Protein AF-A0A936AUR0-F1 (afdb_monomer)

Radius of gyration: 23.41 Å; Cα contacts (8 Å, |Δi|>4): 511; chains: 1; bounding box: 48×51×72 Å

Structure (mmCIF, N/CA/C/O backbone):
data_AF-A0A936AUR0-F1
#
_entry.id   AF-A0A936AUR0-F1
#
loop_
_atom_site.group_PDB
_atom_site.id
_atom_site.type_symbol
_atom_site.label_atom_id
_atom_site.label_alt_id
_atom_site.label_comp_id
_atom_site.label_asym_id
_atom_site.label_entity_id
_atom_site.label_seq_id
_atom_site.pdbx_PDB_ins_code
_atom_site.Cartn_x
_atom_site.Cartn_y
_atom_site.Cartn_z
_atom_site.occupancy
_atom_site.B_iso_or_equiv
_atom_site.auth_seq_id
_atom_site.auth_comp_id
_atom_site.auth_asym_id
_atom_site.auth_atom_id
_atom_site.pdbx_PDB_model_num
ATOM 1 N N . MET A 1 1 ? 9.663 11.217 11.216 1.00 26.91 1 MET A N 1
ATOM 2 C CA . MET A 1 1 ? 9.302 12.643 11.341 1.00 26.91 1 MET A CA 1
ATOM 3 C C . MET A 1 1 ? 7.825 12.687 11.003 1.00 26.91 1 MET A C 1
ATOM 5 O O . MET A 1 1 ? 7.494 12.305 9.893 1.00 26.91 1 MET A O 1
ATOM 9 N N . LEU A 1 2 ? 6.945 12.938 11.976 1.00 26.73 2 LEU A N 1
ATOM 10 C CA . LEU A 1 2 ? 5.501 12.964 11.718 1.00 26.73 2 LEU A CA 1
ATOM 11 C C . LEU A 1 2 ? 5.205 14.255 10.956 1.00 26.73 2 LEU A C 1
ATOM 13 O O . LEU A 1 2 ? 5.477 15.340 11.466 1.00 26.73 2 LEU A O 1
ATOM 17 N N . HIS A 1 3 ? 4.765 14.124 9.711 1.00 29.62 3 HIS A N 1
ATOM 18 C CA . HIS A 1 3 ? 4.305 15.256 8.923 1.00 29.62 3 HIS A CA 1
ATOM 19 C C . HIS A 1 3 ? 2.837 15.478 9.277 1.00 29.62 3 HIS A C 1
ATOM 21 O O . HIS A 1 3 ? 2.043 14.542 9.255 1.00 29.62 3 HIS A O 1
ATOM 27 N N . PHE A 1 4 ? 2.503 16.702 9.673 1.00 34.88 4 PHE A N 1
ATOM 28 C CA . PHE A 1 4 ? 1.141 17.091 10.015 1.00 34.88 4 PHE A CA 1
ATOM 29 C C . PHE A 1 4 ? 0.644 18.039 8.931 1.00 34.88 4 PHE A C 1
ATOM 31 O O . PHE A 1 4 ? 1.303 19.042 8.651 1.00 34.88 4 PHE A O 1
ATOM 38 N N . GLU A 1 5 ? -0.497 17.714 8.332 1.00 36.00 5 GLU A N 1
ATOM 39 C CA . GLU A 1 5 ? -1.209 18.592 7.407 1.00 36.00 5 GLU A CA 1
ATOM 40 C C . GLU A 1 5 ? -2.401 19.206 8.148 1.00 36.00 5 GLU A C 1
ATOM 42 O O . GLU A 1 5 ? -3.156 18.506 8.827 1.00 36.00 5 GLU A O 1
ATOM 47 N N . ILE A 1 6 ? -2.535 20.530 8.071 1.00 35.12 6 ILE A N 1
ATOM 48 C CA . ILE A 1 6 ? -3.663 21.268 8.643 1.00 35.12 6 ILE A CA 1
ATOM 49 C C . ILE A 1 6 ? -4.765 21.296 7.584 1.00 35.12 6 ILE A C 1
ATOM 51 O O . ILE A 1 6 ? -4.530 21.766 6.474 1.00 35.12 6 ILE A O 1
ATOM 55 N N . TYR A 1 7 ? -5.967 20.831 7.926 1.00 35.50 7 TYR A N 1
ATOM 56 C CA . TYR A 1 7 ? -7.151 21.083 7.107 1.00 35.50 7 TYR A CA 1
ATOM 57 C C . TYR A 1 7 ? -7.713 22.467 7.451 1.00 35.50 7 TYR A C 1
ATOM 59 O O . TYR A 1 7 ? -8.060 22.732 8.602 1.00 35.50 7 TYR A O 1
ATOM 67 N N . ARG A 1 8 ? -7.816 23.338 6.446 1.00 34.91 8 ARG A N 1
ATOM 68 C CA . ARG A 1 8 ? -8.694 24.513 6.456 1.00 34.91 8 ARG A CA 1
ATOM 69 C C . ARG A 1 8 ? -9.657 24.378 5.283 1.00 34.91 8 ARG A C 1
ATOM 71 O O . ARG A 1 8 ? -9.252 23.986 4.190 1.00 34.91 8 ARG A O 1
ATOM 78 N N . GLU A 1 9 ? -10.924 24.676 5.526 1.00 33.81 9 GLU A N 1
ATOM 79 C CA . GLU A 1 9 ? -11.947 24.725 4.486 1.00 33.81 9 GLU A CA 1
ATOM 80 C C . GLU A 1 9 ? -11.547 25.749 3.405 1.00 33.81 9 GLU A C 1
ATOM 82 O O . GLU A 1 9 ? -11.087 26.844 3.725 1.00 33.81 9 GLU A O 1
ATOM 87 N N . GLY A 1 10 ? -11.649 25.378 2.124 1.00 33.97 10 GLY A N 1
ATOM 88 C CA . GLY A 1 10 ? -11.425 26.292 0.996 1.00 33.97 10 GLY A CA 1
ATOM 89 C C . GLY A 1 10 ? -9.975 26.552 0.555 1.00 33.97 10 GLY A C 1
ATOM 90 O O . GLY A 1 10 ? -9.774 27.383 -0.328 1.00 33.97 10 GLY A O 1
ATOM 91 N N . VAL A 1 11 ? -8.957 25.868 1.097 1.00 32.44 11 VAL A N 1
ATOM 92 C CA . VAL A 1 11 ? -7.547 26.115 0.712 1.00 32.44 11 VAL A CA 1
ATOM 93 C C . VAL A 1 11 ? -6.996 25.014 -0.202 1.00 32.44 11 VAL A C 1
ATOM 95 O O . VAL A 1 11 ? -7.024 23.836 0.136 1.00 32.44 11 VAL A O 1
ATOM 98 N N . THR A 1 12 ? -6.444 25.398 -1.357 1.00 31.97 12 THR A N 1
ATOM 99 C CA . THR A 1 12 ? -5.879 24.499 -2.389 1.00 31.97 12 THR A CA 1
ATOM 100 C C . THR A 1 12 ? -4.405 24.122 -2.165 1.00 31.97 12 THR A C 1
ATOM 102 O O . THR A 1 12 ? -3.808 23.441 -3.002 1.00 31.97 12 THR A O 1
ATOM 105 N N . LYS A 1 13 ? -3.784 24.554 -1.055 1.00 31.25 13 LYS A N 1
ATOM 106 C CA . LYS A 1 13 ? -2.379 24.256 -0.719 1.00 31.25 13 LYS A CA 1
ATOM 107 C C . LYS A 1 13 ? -2.191 23.894 0.756 1.00 31.25 13 LYS A C 1
ATOM 109 O O . LYS A 1 13 ? -2.645 24.611 1.640 1.00 31.25 13 LYS A O 1
ATOM 114 N N . ASN A 1 14 ? -1.433 22.819 0.984 1.00 39.28 14 ASN A N 1
ATOM 115 C CA . ASN A 1 14 ? -1.057 22.309 2.305 1.00 39.28 14 ASN A CA 1
ATOM 116 C C . ASN A 1 14 ? 0.084 23.146 2.911 1.00 39.28 14 ASN A C 1
ATOM 118 O O . ASN A 1 14 ? 1.141 23.297 2.290 1.00 39.28 14 ASN A O 1
ATOM 122 N N . GLU A 1 15 ? -0.076 23.623 4.147 1.00 36.38 15 GLU A N 1
ATOM 123 C CA . GLU A 1 15 ? 1.019 24.218 4.924 1.00 36.38 15 GLU A CA 1
ATOM 124 C C . GLU A 1 15 ? 1.785 23.136 5.704 1.00 36.38 15 GLU A C 1
ATOM 126 O O . GLU A 1 15 ? 1.194 22.294 6.382 1.00 36.38 15 GLU A O 1
ATOM 131 N N . LYS A 1 16 ? 3.123 23.153 5.618 1.00 37.47 16 LYS A N 1
ATOM 132 C CA . LYS A 1 16 ? 4.004 22.249 6.375 1.00 37.47 16 LYS A CA 1
ATOM 133 C C . LYS A 1 16 ? 4.302 22.845 7.748 1.00 37.47 16 LYS A C 1
ATOM 135 O O . LYS A 1 16 ? 4.899 23.917 7.826 1.00 37.47 16 LYS A O 1
ATOM 140 N N . TYR A 1 17 ? 3.982 22.133 8.827 1.00 36.00 17 TYR A N 1
ATOM 141 C CA . TYR A 1 17 ? 4.388 22.553 10.170 1.00 36.00 17 TYR A CA 1
ATOM 142 C C . TYR A 1 17 ? 5.796 22.051 10.527 1.00 36.00 17 TYR A C 1
ATOM 144 O O . TYR A 1 17 ? 6.068 20.849 10.499 1.00 36.00 17 TYR A O 1
ATOM 152 N N . PHE A 1 18 ? 6.675 22.976 10.922 1.00 37.28 18 PHE A N 1
ATOM 153 C CA . PHE A 1 18 ? 7.991 22.694 11.499 1.00 37.28 18 PHE A CA 1
ATOM 154 C C . PHE A 1 18 ? 8.010 23.136 12.968 1.00 37.28 18 PHE A C 1
ATOM 156 O O . PHE A 1 18 ? 7.437 24.164 13.318 1.00 37.28 18 PHE A O 1
ATOM 163 N N . SER A 1 19 ? 8.706 22.386 13.829 1.00 36.72 19 SER A N 1
ATOM 164 C CA . SER A 1 19 ? 8.713 22.538 15.298 1.00 36.72 19 SER A CA 1
ATOM 165 C C . SER A 1 19 ? 9.170 23.900 15.842 1.00 36.72 19 SER A C 1
ATOM 167 O O . SER A 1 19 ? 9.143 24.095 17.051 1.00 36.72 19 SER A O 1
ATOM 169 N N . LYS A 1 20 ? 9.630 24.810 14.978 1.00 35.38 20 LYS A N 1
ATOM 170 C CA . LYS A 1 20 ? 10.179 26.123 15.337 1.00 35.38 20 LYS A CA 1
ATOM 171 C C . LYS A 1 20 ? 9.143 27.260 15.298 1.00 35.38 20 LYS A C 1
ATOM 173 O O . LYS A 1 20 ? 9.465 28.359 15.726 1.00 35.38 20 LYS A O 1
ATOM 178 N N . ASN A 1 21 ? 7.921 27.011 14.816 1.00 37.31 21 ASN A N 1
ATOM 179 C CA . ASN A 1 21 ? 6.877 28.036 14.689 1.00 37.31 21 ASN A CA 1
ATOM 180 C C . ASN A 1 21 ? 5.859 27.970 15.839 1.00 37.31 21 ASN A C 1
ATOM 182 O O . ASN A 1 21 ? 5.614 26.900 16.397 1.00 37.31 21 ASN A O 1
ATOM 186 N N . LYS A 1 22 ? 5.226 29.109 16.169 1.00 35.12 22 LYS A N 1
ATOM 187 C CA . LYS A 1 22 ? 4.120 29.169 17.140 1.00 35.12 22 LYS A CA 1
ATOM 188 C C . LYS A 1 22 ? 2.989 28.249 16.663 1.00 35.12 22 LYS A C 1
ATOM 190 O O . LYS A 1 22 ? 2.518 28.368 15.534 1.00 35.12 22 LYS A O 1
ATOM 195 N N . ARG A 1 23 ? 2.605 27.297 17.517 1.00 36.91 23 ARG A N 1
ATOM 196 C CA . ARG A 1 23 ? 1.641 26.229 17.225 1.00 36.91 23 ARG A CA 1
ATOM 197 C C . ARG A 1 23 ? 0.265 26.824 16.870 1.00 36.91 23 ARG A C 1
ATOM 199 O O . ARG A 1 23 ? -0.310 27.489 17.727 1.00 36.91 23 ARG A O 1
ATOM 206 N N . PRO A 1 24 ? -0.287 26.566 15.671 1.00 37.72 24 PRO A N 1
ATOM 207 C CA . PRO A 1 24 ? -1.677 26.883 15.359 1.00 37.72 24 PRO A CA 1
ATOM 208 C C . PRO A 1 24 ? -2.616 26.156 16.326 1.00 37.72 24 PRO A C 1
ATOM 210 O O . PRO A 1 24 ? -2.402 24.977 16.621 1.00 37.72 24 PRO A O 1
ATOM 213 N N . GLU A 1 25 ? -3.675 26.827 16.775 1.00 35.00 25 GLU A N 1
ATOM 214 C CA . GLU A 1 25 ? -4.670 26.273 17.712 1.00 35.00 25 GLU A CA 1
ATOM 215 C C . GLU A 1 25 ? -5.349 24.995 17.179 1.00 35.00 25 GLU A C 1
ATOM 217 O O . GLU A 1 25 ? -5.796 24.151 17.952 1.00 35.00 25 GLU A O 1
ATOM 222 N N . ASN A 1 26 ? -5.289 24.773 15.861 1.00 38.50 26 ASN A N 1
ATOM 223 C CA . ASN A 1 26 ? -5.995 23.708 15.146 1.00 38.50 26 ASN A CA 1
ATOM 224 C C . ASN A 1 26 ? -5.081 22.541 14.707 1.00 38.50 26 ASN A C 1
ATOM 226 O O . ASN A 1 26 ? -5.378 21.846 13.737 1.00 38.50 26 ASN A O 1
ATOM 230 N N . LEU A 1 27 ? -3.933 22.332 15.369 1.00 36.66 27 LEU A N 1
ATOM 231 C CA . LEU A 1 27 ? -2.964 21.295 14.983 1.00 36.66 27 LEU A CA 1
ATOM 232 C C . LEU A 1 27 ? -3.261 19.945 15.662 1.00 36.66 27 LEU A C 1
ATOM 234 O O . LEU A 1 27 ? -3.061 19.777 16.871 1.00 36.66 27 LEU A O 1
ATOM 238 N N . LEU A 1 28 ? -3.713 18.970 14.869 1.00 42.16 28 LEU A N 1
ATOM 239 C CA . LEU A 1 28 ? -4.212 17.679 15.343 1.00 42.16 28 LEU A CA 1
ATOM 240 C C . LEU A 1 28 ? -3.124 16.602 15.245 1.00 42.16 28 LEU A C 1
ATOM 242 O O . LEU A 1 28 ? -2.932 15.959 14.219 1.00 42.16 28 LEU A O 1
ATOM 246 N N . ASN A 1 29 ? -2.399 16.388 16.345 1.00 46.53 29 ASN A N 1
ATOM 247 C CA . ASN A 1 29 ? -1.708 15.117 16.563 1.00 46.53 29 ASN A CA 1
ATOM 248 C C . ASN A 1 29 ? -2.780 14.077 16.948 1.00 46.53 29 ASN A C 1
ATOM 250 O O . ASN A 1 29 ? -3.539 14.354 17.872 1.00 46.53 29 ASN A O 1
ATOM 254 N N . PRO A 1 30 ? -2.854 12.895 16.308 1.00 44.44 30 PRO A N 1
ATOM 255 C CA . PRO A 1 30 ? -3.908 11.918 16.579 1.00 44.44 30 PRO A CA 1
ATOM 256 C C . PRO A 1 30 ? -4.053 11.492 18.041 1.00 44.44 30 PRO A C 1
ATOM 258 O O . PRO A 1 30 ? -5.163 11.396 18.554 1.00 44.44 30 PRO A O 1
ATOM 261 N N . SER A 1 31 ? -2.941 11.309 18.749 1.00 37.75 31 SER A N 1
ATOM 262 C CA . SER A 1 31 ? -2.962 11.015 20.184 1.00 37.75 31 SER A CA 1
ATOM 263 C C . SER A 1 31 ? -3.295 12.256 21.016 1.00 37.75 31 SER A C 1
ATOM 265 O O . SER A 1 31 ? -3.969 12.153 22.030 1.00 37.75 31 SER A O 1
ATOM 267 N N . VAL A 1 32 ? -2.870 13.445 20.581 1.00 41.00 32 VAL A N 1
ATOM 268 C CA . VAL A 1 32 ? -3.118 14.706 21.303 1.00 41.00 32 VAL A CA 1
ATOM 269 C C . VAL A 1 32 ? -4.532 15.239 21.083 1.00 41.00 32 VAL A C 1
ATOM 271 O O . VAL A 1 32 ? -5.044 15.902 21.969 1.00 41.00 32 VAL A O 1
ATOM 274 N N . TYR A 1 33 ? -5.185 14.957 19.955 1.00 45.16 33 TYR A N 1
ATOM 275 C CA . TYR A 1 33 ? -6.583 15.323 19.729 1.00 45.16 33 TYR A CA 1
ATOM 276 C C . TYR A 1 33 ? -7.534 14.407 20.479 1.00 45.16 33 TYR A C 1
ATOM 278 O O . TYR A 1 33 ? -8.497 14.893 21.052 1.00 45.16 33 TYR A O 1
ATOM 286 N N . LEU A 1 34 ? -7.239 13.108 20.555 1.00 46.00 34 LEU A N 1
ATOM 287 C CA . LEU A 1 34 ? -7.968 12.231 21.467 1.00 46.00 34 LEU A CA 1
ATOM 288 C C . LEU A 1 34 ? -7.811 12.729 22.921 1.00 46.00 34 LEU A C 1
ATOM 290 O O . LEU A 1 34 ? -8.813 12.895 23.607 1.00 46.00 34 LEU A O 1
ATOM 294 N N . LEU A 1 35 ? -6.600 13.117 23.348 1.00 43.25 35 LEU A N 1
ATOM 295 C CA . LEU A 1 35 ? -6.372 13.800 24.638 1.00 43.25 35 LEU A CA 1
ATOM 296 C C . LEU A 1 35 ? -7.010 15.207 24.732 1.00 43.25 35 LEU A C 1
ATOM 298 O O . LEU A 1 35 ? -7.255 15.711 25.822 1.00 43.25 35 LEU A O 1
ATOM 302 N N . ASN A 1 36 ? -7.281 15.882 23.614 1.00 44.09 36 ASN A N 1
ATOM 303 C CA . ASN A 1 36 ? -7.962 17.179 23.591 1.00 44.09 36 ASN A CA 1
ATOM 304 C C . ASN A 1 36 ? -9.477 16.992 23.770 1.00 44.09 36 ASN A C 1
ATOM 306 O O . ASN A 1 36 ? -10.066 17.645 24.626 1.00 44.09 36 ASN A O 1
ATOM 310 N N . LEU A 1 37 ? -10.079 16.022 23.072 1.00 44.81 37 LEU A N 1
ATOM 311 C CA . LEU A 1 37 ? -11.459 15.577 23.297 1.00 44.81 37 LEU A CA 1
ATOM 312 C C . LEU A 1 37 ? -11.679 15.156 24.755 1.00 44.81 37 LEU A C 1
ATOM 314 O O . LEU A 1 37 ? -12.722 15.451 25.331 1.00 44.81 37 LEU A O 1
ATOM 318 N N . SER A 1 38 ? -10.669 14.528 25.363 1.00 42.78 38 SER A N 1
ATOM 319 C CA . SER A 1 38 ? -10.670 14.129 26.772 1.00 42.78 38 SER A CA 1
ATOM 320 C C . SER A 1 38 ? -10.616 15.310 27.746 1.00 42.78 38 SER A C 1
ATOM 322 O O . SER A 1 38 ? -11.096 15.191 28.867 1.00 42.78 38 SER A O 1
ATOM 324 N N . LYS A 1 39 ? -10.016 16.432 27.336 1.00 38.84 39 LYS A N 1
ATOM 325 C CA . LYS A 1 39 ? -9.820 17.622 28.170 1.00 38.84 39 LYS A CA 1
ATOM 326 C C . LYS A 1 39 ? -10.917 18.676 27.989 1.00 38.84 39 LYS A C 1
ATOM 328 O O . LYS A 1 39 ? -11.153 19.444 28.914 1.00 38.84 39 LYS A O 1
ATOM 333 N N . TYR A 1 40 ? -11.565 18.733 26.823 1.00 44.69 40 TYR A N 1
ATOM 334 C CA . TYR A 1 40 ? -12.450 19.848 26.467 1.00 44.69 40 TYR A CA 1
ATOM 335 C C . TYR A 1 40 ? -13.874 19.465 26.061 1.00 44.69 40 TYR A C 1
ATOM 337 O O . TYR A 1 40 ? -14.684 20.373 25.916 1.00 44.69 40 TYR A O 1
ATOM 345 N N . GLY A 1 41 ? -14.211 18.178 25.890 1.00 38.47 41 GLY A N 1
ATOM 346 C CA . GLY A 1 41 ? -15.594 17.664 25.848 1.00 38.47 41 GLY A CA 1
ATOM 347 C C . GLY A 1 41 ? -16.582 18.259 24.826 1.00 38.47 41 GLY A C 1
ATOM 348 O O . GLY A 1 41 ? -17.721 17.804 24.769 1.00 38.47 41 GLY A O 1
ATOM 349 N N . LYS A 1 42 ? -16.196 19.247 24.013 1.00 40.56 42 LYS A N 1
ATOM 350 C CA . LYS A 1 42 ? -17.077 19.967 23.089 1.00 40.56 42 LYS A CA 1
ATOM 351 C C . LYS A 1 42 ? -16.740 19.588 21.653 1.00 40.56 42 LYS A C 1
ATOM 353 O O . LYS A 1 42 ? -15.698 19.960 21.118 1.00 40.56 42 LYS A O 1
ATOM 358 N N . ILE A 1 43 ? -17.647 18.832 21.041 1.00 39.22 43 ILE A N 1
ATOM 359 C CA . ILE A 1 43 ? -17.658 18.549 19.606 1.00 39.22 43 ILE A CA 1
ATOM 360 C C . ILE A 1 43 ? -18.242 19.795 18.930 1.00 39.22 43 ILE A C 1
ATOM 362 O O . ILE A 1 43 ? -19.420 20.098 19.098 1.00 39.22 43 ILE A O 1
ATOM 366 N N . GLY A 1 44 ? -17.409 20.562 18.229 1.00 32.00 44 GLY A N 1
ATOM 367 C CA . GLY A 1 44 ? -17.880 21.675 17.408 1.00 32.00 44 GLY A CA 1
ATOM 368 C C . GLY A 1 44 ? -18.581 21.146 16.158 1.00 32.00 44 GLY A C 1
ATOM 369 O O . GLY A 1 44 ? -17.975 20.406 15.386 1.00 32.00 44 GLY A O 1
ATOM 370 N N . ASN A 1 45 ? -19.847 21.522 15.966 1.00 28.42 45 ASN A N 1
ATOM 371 C CA . ASN A 1 45 ? -20.605 21.264 14.741 1.00 28.42 45 ASN A CA 1
ATOM 372 C C . ASN A 1 45 ? -19.899 21.906 13.535 1.00 28.42 45 ASN A C 1
ATOM 374 O O . ASN A 1 45 ? -19.746 23.125 13.492 1.00 28.42 45 ASN A O 1
ATOM 378 N N . LEU A 1 46 ? -19.518 21.102 12.541 1.00 30.45 46 LEU A N 1
ATOM 379 C CA . LEU A 1 46 ? -19.119 21.577 11.213 1.00 30.45 46 LEU A CA 1
ATOM 380 C C . LEU A 1 46 ? -20.170 21.114 10.199 1.00 30.45 46 LEU A C 1
ATOM 382 O O . LEU A 1 46 ? -20.335 19.918 9.960 1.00 30.45 46 LEU A O 1
ATOM 386 N N . ASN A 1 47 ? -20.912 22.082 9.659 1.00 24.89 47 ASN A N 1
ATOM 387 C CA . ASN A 1 47 ? -21.983 21.877 8.688 1.00 24.89 47 ASN A CA 1
ATOM 388 C C . ASN A 1 47 ? -21.443 21.374 7.339 1.00 24.89 47 ASN A C 1
ATOM 390 O O . ASN A 1 47 ? -20.400 21.808 6.860 1.00 24.89 47 ASN A O 1
ATOM 394 N N . LEU A 1 48 ? -22.200 20.461 6.731 1.00 26.64 48 LEU A N 1
ATOM 395 C CA . LEU A 1 48 ? -21.958 19.851 5.424 1.00 26.64 48 LEU A CA 1
ATOM 396 C C . LEU A 1 48 ? -22.579 20.716 4.314 1.00 26.64 48 LEU A C 1
ATOM 398 O O . LEU A 1 48 ? -23.771 21.011 4.378 1.00 26.64 48 LEU A O 1
ATOM 402 N N . MET A 1 49 ? -21.823 21.037 3.258 1.00 21.61 49 MET A N 1
ATOM 403 C CA . MET A 1 49 ? -22.384 21.475 1.972 1.00 21.61 49 MET A CA 1
ATOM 404 C C . MET A 1 49 ? -21.701 20.792 0.775 1.00 21.61 49 MET A C 1
ATOM 406 O O . MET A 1 49 ? -20.564 20.333 0.843 1.00 21.61 49 MET A O 1
ATOM 410 N N . THR A 1 50 ? -22.494 20.653 -0.286 1.00 24.17 50 THR A N 1
ATOM 411 C CA . THR A 1 50 ? -22.455 19.710 -1.417 1.00 24.17 50 THR A CA 1
ATOM 412 C C . THR A 1 50 ? -21.326 19.912 -2.447 1.00 24.17 50 THR A C 1
ATOM 414 O O . THR A 1 50 ? -20.741 20.991 -2.530 1.00 24.17 50 THR A O 1
ATOM 417 N N . PRO A 1 51 ? -21.020 18.895 -3.289 1.00 24.11 51 PRO A N 1
ATOM 418 C CA . PRO A 1 51 ? -19.915 18.957 -4.245 1.00 24.11 51 PRO A CA 1
ATOM 419 C C . PRO A 1 51 ? -20.238 19.850 -5.452 1.00 24.11 51 PRO A C 1
ATOM 421 O O . PRO A 1 51 ? -21.267 19.674 -6.107 1.00 24.11 51 PRO A O 1
ATOM 424 N N . ARG A 1 52 ? -19.314 20.758 -5.796 1.00 22.03 52 ARG A N 1
ATOM 425 C CA . ARG A 1 52 ? -19.301 21.485 -7.075 1.00 22.03 52 ARG A CA 1
ATOM 426 C C . ARG A 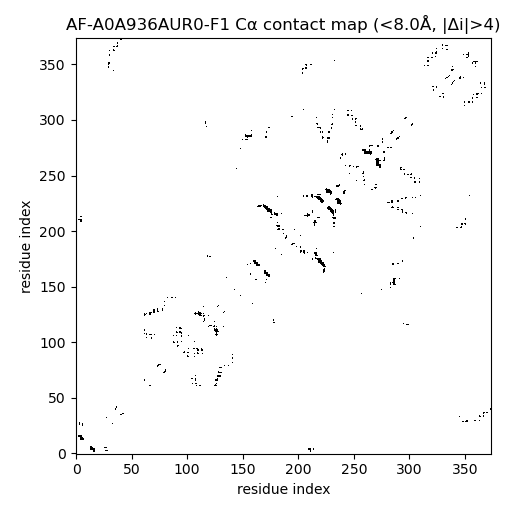1 52 ? -18.638 20.648 -8.172 1.00 22.03 52 ARG A C 1
ATOM 428 O O . ARG A 1 52 ? -17.551 20.106 -8.002 1.00 22.03 52 ARG A O 1
ATOM 435 N N . ASN A 1 53 ? -19.329 20.605 -9.302 1.00 31.38 53 ASN A N 1
ATOM 436 C CA . ASN A 1 53 ? -18.976 19.969 -10.568 1.00 31.38 53 ASN A CA 1
ATOM 437 C C . ASN A 1 53 ? -17.808 20.702 -11.266 1.00 31.38 53 ASN A C 1
ATOM 439 O O . ASN A 1 53 ? -17.861 21.932 -11.329 1.00 31.38 53 ASN A O 1
ATOM 443 N N . PRO A 1 54 ? -16.824 20.011 -11.874 1.00 29.86 54 PRO A N 1
ATOM 444 C CA . PRO A 1 54 ? -15.974 20.628 -12.882 1.00 29.86 54 PRO A CA 1
ATOM 445 C C . PRO A 1 54 ? -16.143 19.933 -14.238 1.00 29.86 54 PRO A C 1
ATOM 447 O O . PRO A 1 54 ? -15.647 18.831 -14.467 1.00 29.86 54 PRO A O 1
ATOM 450 N N . ASN A 1 55 ? -16.804 20.627 -15.163 1.00 28.34 55 ASN A N 1
ATOM 451 C CA . ASN A 1 55 ? -16.622 20.393 -16.590 1.00 28.34 55 ASN A CA 1
ATOM 452 C C . ASN A 1 55 ? -15.276 21.002 -17.005 1.00 28.34 55 ASN A C 1
ATOM 454 O O . ASN A 1 55 ? -15.131 22.221 -17.023 1.00 28.34 55 ASN A O 1
ATOM 458 N N . PHE A 1 56 ? -14.313 20.154 -17.361 1.00 25.39 56 PHE A N 1
ATOM 459 C CA . PHE A 1 56 ? -13.163 20.515 -18.188 1.00 25.39 56 PHE A CA 1
ATOM 460 C C . PHE A 1 56 ? -13.008 19.419 -19.246 1.00 25.39 56 PHE A C 1
ATOM 462 O O . PHE A 1 56 ? -12.641 18.288 -18.936 1.00 25.39 56 PHE A O 1
ATOM 469 N N . GLN A 1 57 ? -13.356 19.740 -20.490 1.00 27.88 57 GLN A N 1
ATOM 470 C CA . GLN A 1 57 ? -13.075 18.892 -21.645 1.00 27.88 57 GLN A CA 1
ATOM 471 C C . GLN A 1 57 ? -11.628 19.154 -22.090 1.00 27.88 57 GLN A C 1
ATOM 473 O O . GLN A 1 57 ? -11.287 20.291 -22.410 1.00 27.88 57 GLN A O 1
ATOM 478 N N . SER A 1 58 ? -10.778 18.121 -22.116 1.00 30.17 58 SER A N 1
ATOM 479 C CA . SER A 1 58 ? -9.473 18.153 -22.787 1.00 30.17 58 SER A CA 1
ATOM 480 C C . SER A 1 58 ? -9.491 17.223 -24.002 1.00 30.17 58 SER A C 1
ATOM 482 O O . SER A 1 58 ? -9.820 16.039 -23.896 1.00 30.17 58 SER A O 1
ATOM 484 N N . ASN A 1 59 ? -9.131 17.763 -25.168 1.00 35.31 59 ASN A N 1
ATOM 485 C CA . ASN A 1 59 ? -8.851 16.992 -26.379 1.00 35.31 59 ASN A CA 1
ATOM 486 C C . ASN A 1 59 ? -7.591 16.140 -26.143 1.00 35.31 59 ASN A C 1
ATOM 488 O O . ASN A 1 59 ? -6.469 16.629 -26.238 1.00 35.31 59 ASN A O 1
ATOM 492 N N . ASN A 1 60 ? -7.791 14.873 -25.773 1.00 47.72 60 ASN A N 1
ATOM 493 C CA . ASN A 1 60 ? -6.749 13.928 -25.367 1.00 47.72 60 ASN A CA 1
ATOM 494 C C . ASN A 1 60 ? -6.287 13.047 -26.541 1.00 47.72 60 ASN A C 1
ATOM 496 O O . ASN A 1 60 ? -6.769 11.925 -26.698 1.00 47.72 60 ASN A O 1
ATOM 500 N N . GLY A 1 61 ? -5.319 13.511 -27.332 1.00 65.38 61 GLY A N 1
ATOM 501 C CA . GLY A 1 61 ? -4.608 12.670 -28.301 1.00 65.38 61 GLY A CA 1
ATOM 502 C C . GLY A 1 61 ? -3.157 13.115 -28.475 1.00 65.38 61 GLY A C 1
ATOM 503 O O . GLY A 1 61 ? -2.893 14.311 -28.553 1.00 65.38 61 GLY A O 1
ATOM 504 N N . ILE A 1 62 ? -2.216 12.164 -28.510 1.00 85.88 62 ILE A N 1
ATOM 505 C CA . ILE A 1 62 ? -0.818 12.432 -28.889 1.00 85.88 62 ILE A CA 1
ATOM 506 C C . ILE A 1 62 ? -0.726 12.801 -30.375 1.00 85.88 62 ILE A C 1
ATOM 508 O O . ILE A 1 62 ? -1.482 12.272 -31.192 1.00 85.88 62 ILE A O 1
ATOM 512 N N . ASP A 1 63 ? 0.232 13.655 -30.740 1.00 90.44 63 ASP A N 1
ATOM 513 C CA . ASP A 1 63 ? 0.599 13.887 -32.142 1.00 90.44 63 ASP A CA 1
ATOM 514 C C . ASP A 1 63 ? 1.388 12.679 -32.669 1.00 90.44 63 ASP A C 1
ATOM 516 O O . ASP A 1 63 ? 2.610 12.572 -32.528 1.00 90.44 63 ASP A O 1
ATOM 520 N N . LEU A 1 64 ? 0.651 11.727 -33.236 1.00 89.62 64 LEU A N 1
ATOM 521 C CA . LEU A 1 64 ? 1.179 10.432 -33.637 1.00 89.62 64 LEU A CA 1
ATOM 522 C C . LEU A 1 64 ? 2.199 10.531 -34.781 1.00 89.62 64 LEU A C 1
ATOM 524 O O . LEU A 1 64 ? 3.214 9.836 -34.759 1.00 89.62 64 LEU A O 1
ATOM 528 N N . ASN A 1 65 ? 1.969 11.418 -35.752 1.00 92.69 65 ASN A N 1
ATOM 529 C CA . ASN A 1 65 ? 2.876 11.602 -36.888 1.00 92.69 65 ASN A CA 1
ATOM 530 C C . ASN A 1 65 ? 4.235 12.113 -36.412 1.00 92.69 65 ASN A C 1
ATOM 532 O O . ASN A 1 65 ? 5.286 11.602 -36.814 1.00 92.69 65 ASN A O 1
ATOM 536 N N . ARG A 1 66 ? 4.216 13.079 -35.489 1.00 92.62 66 ARG A N 1
ATOM 537 C CA . ARG A 1 66 ? 5.427 13.571 -34.839 1.00 92.62 66 ARG A CA 1
ATOM 538 C C . ARG A 1 66 ? 6.119 12.477 -34.030 1.00 92.62 66 ARG A C 1
ATOM 540 O O . ARG A 1 66 ? 7.341 12.359 -34.113 1.00 92.62 66 ARG A O 1
ATOM 547 N N . ALA A 1 67 ? 5.365 11.677 -33.279 1.00 94.81 67 ALA A N 1
ATOM 548 C CA . ALA A 1 67 ? 5.926 10.607 -32.464 1.00 94.81 67 ALA A CA 1
ATOM 549 C C . ALA A 1 67 ? 6.639 9.541 -33.311 1.00 94.81 67 ALA A C 1
ATOM 551 O O . ALA A 1 67 ? 7.773 9.175 -33.008 1.00 94.81 67 ALA A O 1
ATOM 552 N N . ILE A 1 68 ? 6.021 9.102 -34.413 1.00 95.69 68 ILE A N 1
ATOM 553 C CA . ILE A 1 68 ? 6.611 8.142 -35.359 1.00 95.69 68 ILE A CA 1
ATOM 554 C C . ILE A 1 68 ? 7.901 8.703 -35.964 1.00 95.69 68 ILE A C 1
ATOM 556 O O . ILE A 1 68 ? 8.937 8.037 -35.938 1.00 95.69 68 ILE A O 1
ATOM 560 N N . MET A 1 69 ? 7.871 9.943 -36.459 1.00 95.50 69 MET A N 1
ATOM 561 C CA . MET A 1 69 ? 9.050 10.594 -37.035 1.00 95.50 69 MET A CA 1
ATOM 562 C C . MET A 1 69 ? 10.203 10.682 -36.024 1.00 95.50 69 MET A C 1
ATOM 564 O O . MET A 1 69 ? 11.347 10.359 -36.351 1.00 95.50 69 MET A O 1
ATOM 568 N N . LEU A 1 70 ? 9.915 11.093 -34.786 1.00 93.81 70 LEU A N 1
ATOM 569 C CA . LEU A 1 70 ? 10.927 11.196 -33.736 1.00 93.81 70 LEU A CA 1
ATOM 570 C C . LEU A 1 70 ? 11.437 9.824 -33.290 1.00 93.81 70 LEU A C 1
ATOM 572 O O . LEU A 1 70 ? 12.632 9.681 -33.055 1.00 93.81 70 LEU A O 1
ATOM 576 N N . ASN A 1 71 ? 10.582 8.804 -33.238 1.00 96.19 71 ASN A N 1
ATOM 577 C CA . ASN A 1 71 ? 11.006 7.433 -32.972 1.00 96.19 71 ASN A CA 1
ATOM 578 C C . ASN A 1 71 ? 11.957 6.928 -34.060 1.00 96.19 71 ASN A C 1
ATOM 580 O O . ASN A 1 71 ? 13.024 6.419 -33.727 1.00 96.19 71 ASN A O 1
ATOM 584 N N . ARG A 1 72 ? 11.657 7.162 -35.345 1.00 95.25 72 ARG A N 1
ATOM 585 C CA . ARG A 1 72 ? 12.564 6.813 -36.452 1.00 95.25 72 ARG A CA 1
ATOM 586 C C . ARG A 1 72 ? 13.915 7.519 -36.374 1.00 95.25 72 ARG A C 1
ATOM 588 O O . ARG A 1 72 ? 14.928 6.942 -36.758 1.00 95.25 72 ARG A O 1
ATOM 595 N N . LYS A 1 73 ? 13.930 8.763 -35.894 1.00 92.19 73 LYS A N 1
ATOM 596 C CA . LYS A 1 73 ? 15.160 9.525 -35.659 1.00 92.19 73 LYS A CA 1
ATOM 597 C C . LYS A 1 73 ? 15.955 8.929 -34.492 1.00 92.19 73 LYS A C 1
ATOM 599 O O . LYS A 1 73 ? 17.104 8.520 -34.656 1.00 92.19 73 LYS A O 1
ATOM 604 N N . TYR A 1 74 ? 15.327 8.820 -33.323 1.00 91.00 74 TYR A N 1
ATOM 605 C CA . TYR A 1 74 ? 15.995 8.388 -32.099 1.00 91.00 74 TYR A CA 1
ATOM 606 C C . TYR A 1 74 ? 16.402 6.914 -32.109 1.00 91.00 74 TYR A C 1
ATOM 608 O O . TYR A 1 74 ? 17.394 6.574 -31.468 1.00 91.00 74 TYR A O 1
ATOM 616 N N . GLN A 1 75 ? 15.722 6.045 -32.865 1.00 87.56 75 GLN A N 1
ATOM 617 C CA . GLN A 1 75 ? 16.084 4.624 -32.918 1.00 87.56 75 GLN A CA 1
ATOM 618 C C . GLN A 1 75 ? 17.549 4.410 -33.305 1.00 87.56 75 GLN A C 1
ATOM 620 O O . GLN A 1 75 ? 18.192 3.519 -32.756 1.00 87.56 75 GLN A O 1
ATOM 625 N N . ASN A 1 76 ? 18.081 5.274 -34.177 1.00 84.56 76 ASN A N 1
ATOM 626 C CA . ASN A 1 76 ? 19.474 5.256 -34.603 1.00 84.56 76 ASN A CA 1
ATOM 627 C C . ASN A 1 76 ? 20.351 6.145 -33.710 1.00 84.56 76 ASN A C 1
ATOM 629 O O . ASN A 1 76 ? 21.408 5.704 -33.272 1.00 84.56 76 ASN A O 1
ATOM 633 N N . GLU A 1 77 ? 19.912 7.370 -33.391 1.00 82.12 77 GLU A N 1
ATOM 634 C CA . GLU A 1 77 ? 20.736 8.344 -32.648 1.00 82.12 77 GLU A CA 1
ATOM 635 C C . GLU A 1 77 ? 21.096 7.900 -31.227 1.00 82.12 77 GLU A C 1
ATOM 637 O O . GLU A 1 77 ? 22.195 8.179 -30.754 1.00 82.12 77 GLU A O 1
ATOM 642 N N . ILE A 1 78 ? 20.181 7.216 -30.534 1.00 80.56 78 ILE A N 1
ATOM 643 C CA . ILE A 1 78 ? 20.421 6.703 -29.174 1.00 80.56 78 ILE A CA 1
ATOM 644 C C . ILE A 1 78 ? 20.449 5.169 -29.119 1.00 80.56 78 ILE A C 1
ATOM 646 O O . ILE A 1 78 ? 20.471 4.585 -28.033 1.00 80.56 78 ILE A O 1
ATOM 650 N N . GLY A 1 79 ? 20.476 4.527 -30.292 1.00 79.44 79 GLY A N 1
ATOM 651 C CA . GLY A 1 79 ? 20.741 3.099 -30.471 1.00 79.44 79 GLY A CA 1
ATOM 652 C C . GLY A 1 79 ? 19.685 2.161 -29.894 1.00 79.44 79 GLY A C 1
ATOM 653 O O . GLY A 1 79 ? 20.003 1.017 -29.564 1.00 79.44 79 GLY A O 1
ATOM 654 N N . TRP A 1 80 ? 18.439 2.618 -29.723 1.00 88.44 80 TRP A N 1
ATOM 655 C CA . TRP A 1 80 ? 17.393 1.735 -29.209 1.00 88.44 80 TRP A CA 1
ATOM 656 C C . TRP A 1 80 ? 16.907 0.715 -30.240 1.00 88.44 80 TRP A C 1
ATOM 658 O O . TRP A 1 80 ? 16.378 -0.320 -29.835 1.00 88.44 80 TRP A O 1
ATOM 668 N N . ASN A 1 81 ? 17.144 0.933 -31.542 1.00 87.75 81 ASN A N 1
ATOM 669 C CA . ASN A 1 81 ? 16.833 -0.036 -32.604 1.00 87.75 81 ASN A CA 1
ATOM 670 C C . ASN A 1 81 ? 17.470 -1.419 -32.362 1.00 87.75 81 ASN A C 1
ATOM 672 O O . ASN A 1 81 ? 16.867 -2.438 -32.683 1.00 87.75 81 ASN A O 1
ATOM 676 N N . LEU A 1 82 ? 18.631 -1.473 -31.700 1.00 79.81 82 LEU A N 1
ATOM 677 C CA . LEU A 1 82 ? 19.307 -2.711 -31.293 1.00 79.81 82 LEU A CA 1
ATOM 678 C C . LEU A 1 82 ? 18.487 -3.553 -30.298 1.00 79.81 82 LEU A C 1
ATOM 680 O O . LEU A 1 82 ? 18.798 -4.717 -30.056 1.00 79.81 82 LEU A O 1
ATOM 684 N N . PHE A 1 83 ? 17.450 -2.966 -29.698 1.00 86.50 83 PHE A N 1
ATOM 685 C CA . PHE A 1 83 ? 16.563 -3.585 -28.717 1.00 86.50 83 PHE A CA 1
ATOM 686 C C . PHE A 1 83 ? 15.130 -3.714 -29.239 1.00 86.50 83 PHE A C 1
ATOM 688 O O . PHE A 1 83 ? 14.232 -3.947 -28.431 1.00 86.50 83 PHE A O 1
ATOM 695 N N . TYR A 1 84 ? 14.906 -3.569 -30.551 1.00 87.75 84 TYR A N 1
ATOM 696 C CA . TYR A 1 84 ? 13.571 -3.507 -31.152 1.00 87.75 84 TYR A CA 1
ATOM 697 C C . TYR A 1 84 ? 12.651 -4.640 -30.682 1.00 87.75 84 TYR A C 1
ATOM 699 O O . TYR A 1 84 ? 11.586 -4.363 -30.140 1.00 87.75 84 TYR A O 1
ATOM 707 N N . ASP A 1 85 ? 13.090 -5.899 -30.752 1.00 84.69 85 ASP A N 1
ATOM 708 C CA . ASP A 1 85 ? 12.267 -7.044 -30.328 1.00 84.69 85 ASP A CA 1
ATOM 709 C C . ASP A 1 85 ? 11.920 -7.012 -28.836 1.00 84.69 85 ASP A C 1
ATOM 711 O O . ASP A 1 85 ? 10.813 -7.366 -28.426 1.00 84.69 85 ASP A O 1
ATOM 715 N N . ARG A 1 86 ? 12.851 -6.541 -28.000 1.00 84.31 86 ARG A N 1
ATOM 716 C CA . ARG A 1 86 ? 12.623 -6.409 -26.556 1.00 84.31 86 ARG A CA 1
ATOM 717 C C . ARG A 1 86 ? 11.676 -5.266 -26.246 1.00 84.31 86 ARG A C 1
ATOM 719 O O . ARG A 1 86 ? 10.840 -5.409 -25.365 1.00 84.31 86 ARG A O 1
ATOM 726 N N . ILE A 1 87 ? 11.809 -4.150 -26.957 1.00 91.31 87 ILE A N 1
ATOM 727 C CA . ILE A 1 87 ? 10.904 -3.003 -26.865 1.00 91.31 87 ILE A CA 1
ATOM 728 C C . ILE A 1 87 ? 9.507 -3.432 -27.288 1.00 91.31 87 ILE A C 1
ATOM 730 O O . ILE A 1 87 ? 8.551 -3.169 -26.572 1.00 91.31 87 ILE A O 1
ATOM 734 N N . ASN A 1 88 ? 9.402 -4.151 -28.399 1.00 89.94 88 ASN A N 1
ATOM 735 C CA . ASN A 1 88 ? 8.156 -4.682 -28.919 1.00 89.94 88 ASN A CA 1
ATOM 736 C C . ASN A 1 88 ? 7.462 -5.587 -27.888 1.00 89.94 88 ASN A C 1
ATOM 738 O O . ASN A 1 88 ? 6.318 -5.339 -27.515 1.00 89.94 88 ASN A O 1
ATOM 742 N N . ALA A 1 89 ? 8.187 -6.561 -27.329 1.00 82.75 89 ALA A N 1
ATOM 743 C CA . ALA A 1 89 ? 7.671 -7.438 -26.277 1.00 82.75 89 ALA A CA 1
ATOM 744 C C . ALA A 1 89 ? 7.307 -6.679 -24.986 1.00 82.75 89 ALA A C 1
ATOM 746 O O . ALA A 1 89 ? 6.283 -6.959 -24.366 1.00 82.75 89 ALA A O 1
ATOM 747 N N . PHE A 1 90 ? 8.127 -5.704 -24.587 1.00 85.94 90 PHE A N 1
ATOM 748 C CA . PHE A 1 90 ? 7.908 -4.872 -23.402 1.00 85.94 90 PHE A CA 1
ATOM 749 C C . PHE A 1 90 ? 6.679 -3.965 -23.538 1.00 85.94 90 PHE A C 1
ATOM 751 O O . PHE A 1 90 ? 5.948 -3.764 -22.570 1.00 85.94 90 PHE A O 1
ATOM 758 N N . LEU A 1 91 ? 6.449 -3.420 -24.733 1.00 89.00 91 LEU A N 1
ATOM 759 C CA . LEU A 1 91 ? 5.365 -2.488 -25.025 1.00 89.00 91 LEU A CA 1
ATOM 760 C C . LEU A 1 91 ? 4.051 -3.182 -25.395 1.00 89.00 91 LEU A C 1
ATOM 762 O O . LEU A 1 91 ? 2.998 -2.555 -25.283 1.00 89.00 91 LEU A O 1
ATOM 766 N N . LEU A 1 92 ? 4.079 -4.459 -25.788 1.00 81.06 92 LEU A N 1
ATOM 767 C CA . LEU A 1 92 ? 2.891 -5.212 -26.198 1.00 81.06 92 LEU A CA 1
ATOM 768 C C . LEU A 1 92 ? 1.727 -5.111 -25.186 1.00 81.06 92 LEU A C 1
ATOM 770 O O . LEU A 1 92 ? 0.626 -4.760 -25.618 1.00 81.06 92 LEU A O 1
ATOM 774 N N . PRO A 1 93 ? 1.926 -5.252 -23.856 1.00 79.88 93 PRO A N 1
ATOM 775 C CA . PRO A 1 93 ? 0.844 -5.088 -22.879 1.00 79.88 93 PRO A CA 1
ATOM 776 C C . PRO A 1 93 ? 0.221 -3.683 -22.855 1.00 79.88 93 PRO A C 1
ATOM 778 O O . PRO A 1 93 ? -0.940 -3.529 -22.487 1.00 79.88 93 PRO A O 1
ATOM 781 N N . PHE A 1 94 ? 0.973 -2.655 -23.256 1.00 78.19 94 PHE A N 1
ATOM 782 C CA . PHE A 1 94 ? 0.523 -1.258 -23.290 1.00 78.19 94 PHE A CA 1
ATOM 783 C C . PHE A 1 94 ? -0.173 -0.885 -24.606 1.00 78.19 94 PHE A C 1
ATOM 785 O O . PHE A 1 94 ? -0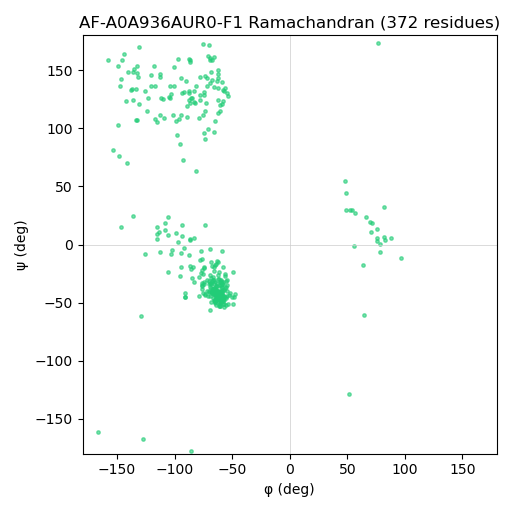.757 0.195 -24.704 1.00 78.19 94 PHE A O 1
ATOM 792 N N . SER A 1 95 ? -0.127 -1.765 -25.611 1.00 78.00 95 SER A N 1
ATOM 793 C CA . SER A 1 95 ? -0.805 -1.584 -26.900 1.00 78.00 95 SER A CA 1
ATOM 794 C C . SER A 1 95 ? -2.262 -2.062 -26.899 1.00 78.00 95 SER A C 1
ATOM 796 O O . SER A 1 95 ? -3.039 -1.648 -27.753 1.00 78.00 95 SER A O 1
ATOM 798 N N . GLY A 1 96 ? -2.636 -2.941 -25.959 1.00 70.19 96 GLY A N 1
ATOM 799 C CA . GLY A 1 96 ? -3.926 -3.642 -25.972 1.00 70.19 96 GLY A CA 1
ATOM 800 C C . GLY A 1 96 ? -4.011 -4.795 -26.983 1.00 70.19 96 GLY A C 1
ATOM 801 O O . GLY A 1 96 ? -5.061 -5.421 -27.097 1.00 70.19 96 GLY A O 1
ATOM 802 N N . LEU A 1 97 ? -2.924 -5.094 -27.702 1.00 65.81 97 LEU A N 1
ATOM 803 C CA . LEU A 1 97 ? -2.824 -6.197 -28.657 1.00 65.81 97 LEU A CA 1
ATOM 804 C C . LEU A 1 97 ? -2.159 -7.427 -28.019 1.00 65.81 97 LEU A C 1
ATOM 806 O O . LEU A 1 97 ? -1.449 -7.325 -27.019 1.00 65.81 97 LEU A O 1
ATOM 810 N N . THR A 1 98 ? -2.367 -8.604 -28.611 1.00 72.62 98 THR A N 1
ATOM 811 C CA . THR A 1 98 ? -1.741 -9.867 -28.179 1.00 72.62 98 THR A CA 1
ATOM 812 C C . THR A 1 98 ? -1.235 -10.651 -29.387 1.00 72.62 98 THR A C 1
ATOM 814 O O . THR A 1 98 ? -1.820 -10.557 -30.462 1.00 72.62 98 THR A O 1
ATOM 817 N N . ASN A 1 99 ? -0.143 -11.408 -29.218 1.00 74.00 99 ASN A N 1
ATOM 818 C CA . ASN A 1 99 ? 0.450 -12.283 -30.244 1.00 74.00 99 ASN A CA 1
ATOM 819 C C . ASN A 1 99 ? 0.772 -11.606 -31.593 1.00 74.00 99 ASN A C 1
ATOM 821 O O . ASN A 1 99 ? 0.76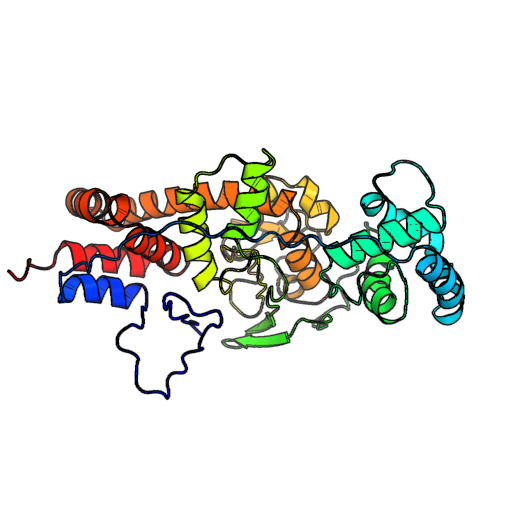3 -12.260 -32.633 1.00 74.00 99 ASN A O 1
ATOM 825 N N . VAL A 1 100 ? 1.074 -10.306 -31.584 1.00 80.75 100 VAL A N 1
ATOM 826 C CA . VAL A 1 100 ? 1.435 -9.538 -32.784 1.00 80.75 100 VAL A CA 1
ATOM 827 C C . VAL A 1 100 ? 2.684 -8.702 -32.538 1.00 80.75 100 VAL A C 1
ATOM 829 O O . VAL A 1 100 ? 2.966 -8.308 -31.407 1.00 80.75 100 VAL A O 1
ATOM 832 N N . SER A 1 101 ? 3.413 -8.407 -33.614 1.00 87.56 101 SER A N 1
ATOM 833 C CA . SER A 1 101 ? 4.458 -7.385 -33.600 1.00 87.56 101 SER A CA 1
ATOM 834 C C . SER A 1 101 ? 3.831 -6.000 -33.777 1.00 87.56 101 SER A C 1
ATOM 836 O O . SER A 1 101 ? 2.944 -5.820 -34.614 1.00 87.56 101 SER A O 1
ATOM 838 N N . LEU A 1 102 ? 4.269 -5.019 -32.993 1.00 87.62 102 LEU A N 1
ATOM 839 C CA . LEU A 1 102 ? 3.771 -3.653 -33.064 1.00 87.62 102 LEU A CA 1
ATOM 840 C C . LEU A 1 102 ? 4.392 -2.924 -34.261 1.00 87.62 102 LEU A C 1
ATOM 842 O O . LEU A 1 102 ? 5.609 -2.798 -34.369 1.00 87.62 102 LEU A O 1
ATOM 846 N N . ASN A 1 103 ? 3.546 -2.386 -35.141 1.00 91.56 103 ASN A N 1
ATOM 847 C CA . ASN A 1 103 ? 3.983 -1.410 -36.138 1.0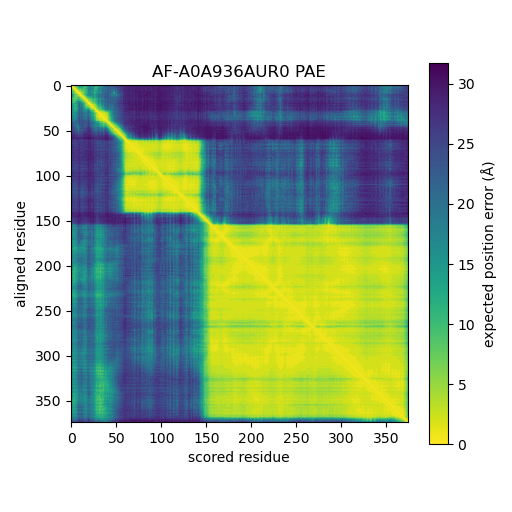0 91.56 103 ASN A CA 1
ATOM 848 C C . ASN A 1 103 ? 4.345 -0.066 -35.466 1.00 91.56 103 ASN A C 1
ATOM 850 O O . ASN A 1 103 ? 4.105 0.135 -34.276 1.00 91.56 103 ASN A O 1
ATOM 854 N N . GLU A 1 104 ? 4.921 0.873 -36.216 1.00 93.06 104 GLU A N 1
ATOM 855 C CA . GLU A 1 104 ? 5.425 2.139 -35.657 1.00 93.06 104 GLU A CA 1
ATOM 856 C C . GLU A 1 104 ? 4.346 2.989 -34.970 1.00 93.06 104 GLU A C 1
ATOM 858 O O . GLU A 1 104 ? 4.607 3.597 -33.930 1.00 93.06 104 GLU A O 1
ATOM 863 N N . GLU A 1 105 ? 3.126 3.002 -35.512 1.00 92.69 105 GLU A N 1
ATOM 864 C CA . GLU A 1 105 ? 1.981 3.659 -34.878 1.00 92.69 105 GLU A CA 1
ATOM 865 C C . GLU A 1 105 ? 1.651 3.005 -33.531 1.00 92.69 105 GLU A C 1
ATOM 867 O O . GLU A 1 105 ? 1.516 3.694 -32.515 1.00 92.69 105 GLU A O 1
ATOM 872 N N . ASN A 1 106 ? 1.573 1.676 -33.496 1.00 89.69 106 ASN A N 1
ATOM 873 C CA . ASN A 1 106 ? 1.279 0.929 -32.282 1.00 89.69 106 ASN A CA 1
ATOM 874 C C . ASN A 1 106 ? 2.402 1.061 -31.245 1.00 89.69 106 ASN A C 1
ATOM 876 O O . ASN A 1 106 ? 2.106 1.141 -30.055 1.00 89.69 106 ASN A O 1
ATOM 880 N N . ILE A 1 107 ? 3.666 1.165 -31.671 1.00 94.38 107 ILE A N 1
ATOM 881 C CA . ILE A 1 107 ? 4.793 1.500 -30.791 1.00 94.38 107 ILE A CA 1
ATOM 882 C C . ILE A 1 107 ? 4.578 2.885 -30.184 1.00 94.38 107 ILE A C 1
ATOM 884 O O . ILE A 1 107 ? 4.591 3.006 -28.965 1.00 94.38 107 ILE A O 1
ATOM 888 N N . ALA A 1 108 ? 4.326 3.922 -30.985 1.00 95.38 108 ALA A N 1
ATOM 889 C CA . ALA A 1 108 ? 4.148 5.281 -30.467 1.00 95.38 108 ALA A CA 1
ATOM 890 C C . ALA A 1 108 ? 2.974 5.381 -29.472 1.00 95.38 108 ALA A C 1
ATOM 892 O O . ALA A 1 108 ? 3.099 5.985 -28.401 1.00 95.38 108 ALA A O 1
ATOM 893 N N . ARG A 1 109 ? 1.851 4.714 -29.767 1.00 90.44 109 ARG A N 1
ATOM 894 C CA . ARG A 1 109 ? 0.704 4.614 -28.849 1.00 90.44 109 ARG A CA 1
ATOM 895 C C . ARG A 1 109 ? 1.061 3.862 -27.565 1.00 90.44 109 ARG A C 1
ATOM 897 O O . ARG A 1 109 ? 0.760 4.341 -26.472 1.00 90.44 109 ARG A O 1
ATOM 904 N N . ALA A 1 110 ? 1.737 2.720 -27.678 1.00 90.06 110 ALA A N 1
ATOM 905 C CA . ALA A 1 110 ? 2.142 1.922 -26.526 1.00 90.06 110 ALA A CA 1
ATOM 906 C C . ALA A 1 110 ? 3.176 2.645 -25.647 1.00 90.06 110 ALA A C 1
ATOM 908 O O . ALA A 1 110 ? 3.080 2.584 -24.423 1.00 90.06 110 ALA A O 1
ATOM 909 N N . VAL A 1 111 ? 4.114 3.390 -26.241 1.00 95.06 111 VAL A N 1
ATOM 910 C CA . VAL A 1 111 ? 5.077 4.238 -25.520 1.00 95.06 111 VAL A CA 1
ATOM 911 C C . VAL A 1 111 ? 4.350 5.318 -24.734 1.00 95.06 111 VAL A C 1
ATOM 913 O O . VAL A 1 111 ? 4.658 5.506 -23.564 1.00 95.06 111 VAL A O 1
ATOM 916 N N . SER A 1 112 ? 3.365 5.992 -25.331 1.00 90.50 112 SER A N 1
ATOM 917 C CA . SER A 1 112 ? 2.574 7.016 -24.638 1.00 90.50 112 SER A CA 1
ATOM 918 C C . SER A 1 112 ? 1.818 6.428 -23.440 1.00 90.50 112 SER A C 1
ATOM 920 O O . SER A 1 112 ? 1.888 6.951 -22.324 1.00 90.50 112 SER A O 1
ATOM 922 N N . ASN A 1 113 ? 1.171 5.275 -23.630 1.00 77.12 113 ASN A N 1
ATOM 923 C CA . ASN A 1 113 ? 0.486 4.560 -22.552 1.00 77.12 113 ASN A CA 1
ATOM 924 C C . ASN A 1 113 ? 1.455 4.134 -21.441 1.00 77.12 113 ASN A C 1
ATOM 926 O O . ASN A 1 113 ? 1.156 4.287 -20.253 1.00 77.12 113 ASN A O 1
ATOM 930 N N . TRP A 1 114 ? 2.639 3.655 -21.817 1.00 87.81 114 TRP A N 1
ATOM 931 C CA . TRP A 1 114 ? 3.689 3.311 -20.873 1.00 87.81 114 TRP A CA 1
ATOM 932 C C . TRP A 1 114 ? 4.211 4.547 -20.122 1.00 87.81 114 TRP A C 1
ATOM 934 O O . TRP A 1 114 ? 4.208 4.535 -18.894 1.00 87.81 114 TRP A O 1
ATOM 944 N N . GLN A 1 115 ? 4.572 5.639 -20.805 1.00 85.38 115 GLN A N 1
ATOM 945 C CA . GLN A 1 115 ? 5.016 6.910 -20.205 1.00 85.38 115 GLN A CA 1
ATOM 946 C C . GLN A 1 115 ? 4.002 7.422 -19.175 1.00 85.38 115 GLN A C 1
ATOM 948 O O . GLN A 1 115 ? 4.371 7.813 -18.063 1.00 85.38 115 GLN A O 1
ATOM 953 N N . LYS A 1 116 ? 2.710 7.356 -19.517 1.00 80.75 116 LYS A N 1
ATOM 954 C CA . LYS A 1 116 ? 1.607 7.678 -18.609 1.00 80.75 116 LYS A CA 1
ATOM 955 C C . LYS A 1 116 ? 1.604 6.776 -17.374 1.00 80.75 116 LYS A C 1
ATOM 957 O O . LYS A 1 116 ? 1.481 7.278 -16.259 1.00 80.75 116 LYS A O 1
ATOM 962 N N . SER A 1 117 ? 1.779 5.465 -17.557 1.00 70.50 117 SER A N 1
ATOM 963 C CA . SER A 1 117 ? 1.813 4.484 -16.462 1.00 70.50 117 SER A CA 1
ATOM 964 C C . SER A 1 117 ? 2.996 4.667 -15.505 1.00 70.50 117 SER A C 1
ATOM 966 O O . SER A 1 117 ? 2.852 4.433 -14.310 1.00 70.50 117 SER A O 1
ATOM 968 N N . VAL A 1 118 ? 4.145 5.141 -15.998 1.00 65.12 118 VAL A N 1
ATOM 969 C CA . VAL A 1 118 ? 5.344 5.385 -15.176 1.00 65.12 118 VAL A CA 1
ATOM 970 C C . VAL A 1 118 ? 5.450 6.831 -14.663 1.00 65.12 118 VAL A C 1
ATOM 972 O O . VAL A 1 118 ? 6.449 7.204 -14.044 1.00 65.12 118 VAL A O 1
ATOM 975 N N . GLY A 1 119 ? 4.404 7.640 -14.869 1.00 71.19 119 GLY A N 1
ATOM 976 C CA . GLY A 1 119 ? 4.236 8.956 -14.248 1.00 71.19 119 GLY A CA 1
ATOM 977 C C . GLY A 1 119 ? 4.995 10.099 -14.925 1.00 71.19 119 GLY A C 1
ATOM 978 O O . GLY A 1 119 ? 5.437 11.024 -14.239 1.00 71.19 119 GLY A O 1
ATOM 979 N N . PHE A 1 120 ? 5.171 10.055 -16.248 1.00 76.25 120 PHE A N 1
ATOM 980 C CA . PHE A 1 120 ? 5.679 11.210 -16.994 1.00 76.25 120 PHE A CA 1
ATOM 981 C C . PHE A 1 120 ? 4.699 12.388 -16.857 1.00 76.25 120 PHE A C 1
ATOM 983 O O . PHE A 1 120 ? 3.488 12.201 -16.757 1.00 76.25 120 PHE A O 1
ATOM 990 N N . SER A 1 121 ? 5.215 13.622 -16.834 1.00 72.62 121 SER A N 1
ATOM 991 C CA . SER A 1 121 ? 4.355 14.815 -16.887 1.00 72.62 121 SER A CA 1
ATOM 992 C C . SER A 1 121 ? 3.584 14.853 -18.205 1.00 72.62 121 SER A C 1
ATOM 994 O O . SER A 1 121 ? 4.151 14.435 -19.205 1.00 72.62 121 SER A O 1
ATOM 996 N N . GLU A 1 122 ? 2.381 15.435 -18.243 1.00 74.75 122 GLU A N 1
ATOM 997 C CA . GLU A 1 122 ? 1.527 15.491 -19.451 1.00 74.75 122 GLU A CA 1
ATOM 998 C C . GLU A 1 122 ? 2.277 15.932 -20.718 1.00 74.75 122 GLU A C 1
ATOM 1000 O O . GLU A 1 122 ? 2.174 15.285 -21.753 1.00 74.75 122 GLU A O 1
ATOM 1005 N N . ARG A 1 123 ? 3.139 16.952 -20.610 1.00 80.06 123 ARG A N 1
ATOM 1006 C CA . ARG A 1 123 ? 3.996 17.443 -21.709 1.00 80.06 123 ARG A CA 1
ATOM 1007 C C . ARG A 1 123 ? 5.038 16.445 -22.246 1.00 80.06 123 ARG A C 1
ATOM 1009 O O . ARG A 1 123 ? 5.618 16.698 -23.291 1.00 80.06 123 ARG A O 1
ATOM 1016 N N . ASN A 1 124 ? 5.295 15.363 -21.517 1.00 80.44 124 ASN A N 1
ATOM 1017 C CA . ASN A 1 124 ? 6.260 14.313 -21.846 1.00 80.44 124 ASN A CA 1
ATOM 1018 C C . ASN A 1 124 ? 5.560 12.960 -22.097 1.00 80.44 124 ASN A C 1
ATOM 1020 O O . ASN A 1 124 ? 6.227 11.933 -22.166 1.00 80.44 124 ASN A O 1
ATOM 1024 N N . ILE A 1 125 ? 4.225 12.932 -22.178 1.00 87.50 125 ILE A N 1
ATOM 1025 C CA . ILE A 1 125 ? 3.461 11.763 -22.629 1.00 87.50 125 ILE A CA 1
ATOM 1026 C C . ILE A 1 125 ? 3.244 11.938 -24.135 1.00 87.50 125 ILE A C 1
ATOM 1028 O O . ILE A 1 125 ? 2.166 12.308 -24.593 1.00 87.50 125 ILE A O 1
ATOM 1032 N N . ASP A 1 126 ? 4.312 11.755 -24.903 1.00 92.81 126 ASP A N 1
ATOM 1033 C CA . ASP A 1 126 ? 4.389 12.108 -26.324 1.00 92.81 126 ASP A CA 1
ATOM 1034 C C . ASP A 1 126 ? 4.506 10.893 -27.254 1.00 92.81 126 ASP A C 1
ATOM 1036 O O . ASP A 1 126 ? 4.437 11.044 -28.470 1.00 92.81 126 ASP A O 1
ATOM 1040 N N . GLY A 1 127 ? 4.652 9.683 -26.706 1.00 94.19 127 GLY A N 1
ATOM 1041 C CA . GLY A 1 127 ? 4.841 8.470 -27.501 1.00 94.19 127 GLY A CA 1
ATOM 1042 C C . GLY A 1 127 ? 6.248 8.317 -28.081 1.00 94.19 127 GLY A C 1
ATOM 1043 O O . GLY A 1 127 ? 6.455 7.472 -28.955 1.00 94.19 127 GLY A O 1
ATOM 1044 N N . VAL A 1 128 ? 7.218 9.108 -27.607 1.00 97.06 128 VAL A N 1
ATOM 1045 C CA . VAL A 1 128 ? 8.582 9.142 -28.144 1.00 97.06 128 VAL A CA 1
ATOM 1046 C C . VAL A 1 128 ? 9.565 8.411 -27.230 1.00 97.06 128 VAL A C 1
ATOM 1048 O O . VAL A 1 128 ? 9.744 8.755 -26.059 1.00 97.06 128 VAL A O 1
ATOM 1051 N N . ILE A 1 129 ? 10.305 7.449 -27.783 1.00 95.56 129 ILE A N 1
ATOM 1052 C CA . ILE A 1 129 ? 11.494 6.836 -27.176 1.00 95.56 129 ILE A CA 1
ATOM 1053 C C . ILE A 1 129 ? 12.707 7.748 -27.415 1.00 95.56 129 ILE A C 1
ATOM 1055 O O . ILE A 1 129 ? 13.649 7.410 -28.127 1.00 95.56 129 ILE A O 1
ATOM 1059 N N . GLY A 1 130 ? 12.647 8.954 -26.846 1.00 92.44 130 GLY A N 1
ATOM 1060 C CA . GLY A 1 130 ? 13.746 9.922 -26.827 1.00 92.44 130 GLY A CA 1
ATOM 1061 C C . GLY A 1 130 ? 14.703 9.684 -25.652 1.00 92.44 130 GLY A C 1
ATOM 1062 O O . GLY A 1 130 ? 14.482 8.759 -24.872 1.00 92.44 130 GLY A O 1
ATOM 1063 N N . PRO A 1 131 ? 15.745 10.515 -25.462 1.00 83.38 131 PRO A N 1
ATOM 1064 C CA . PRO A 1 131 ? 16.776 10.298 -24.441 1.00 83.38 131 PRO A CA 1
ATOM 1065 C C . PRO A 1 131 ? 16.243 10.065 -23.017 1.00 83.38 131 PRO A C 1
ATOM 1067 O O . PRO A 1 131 ? 16.718 9.167 -22.323 1.00 83.38 131 PRO A O 1
ATOM 1070 N N . ASP A 1 132 ? 15.224 10.815 -22.589 1.00 81.75 132 ASP A N 1
ATOM 1071 C CA . ASP A 1 132 ? 14.634 10.675 -21.250 1.00 81.75 132 ASP A CA 1
ATOM 1072 C C . ASP A 1 132 ? 13.785 9.407 -21.110 1.00 81.75 132 ASP A C 1
ATOM 1074 O O . ASP A 1 132 ? 13.915 8.670 -20.128 1.00 81.75 132 ASP A O 1
ATOM 1078 N N . THR A 1 133 ? 12.960 9.114 -22.119 1.00 91.00 133 THR A N 1
ATOM 1079 C CA . THR A 1 133 ? 12.214 7.853 -22.216 1.00 91.00 133 THR A CA 1
ATOM 1080 C C . THR A 1 133 ? 13.172 6.669 -22.205 1.00 91.00 133 THR A C 1
ATOM 1082 O O . THR A 1 133 ? 12.997 5.730 -21.431 1.00 91.00 133 THR A O 1
ATOM 1085 N N . TRP A 1 134 ? 14.233 6.742 -23.006 1.00 88.38 134 TRP A N 1
ATOM 1086 C CA . TRP A 1 134 ? 15.229 5.696 -23.156 1.00 88.38 134 TRP A CA 1
ATOM 1087 C C . TRP A 1 134 ? 16.021 5.461 -21.879 1.00 88.38 134 TRP A C 1
ATOM 1089 O O . TRP A 1 134 ? 16.177 4.320 -21.461 1.00 88.38 134 TRP A O 1
ATOM 1099 N N . LYS A 1 135 ? 16.433 6.520 -21.180 1.00 78.69 135 LYS A N 1
ATOM 1100 C CA . LYS A 1 135 ? 17.113 6.421 -19.881 1.00 78.69 135 LYS A CA 1
ATOM 1101 C C . LYS A 1 135 ? 16.312 5.621 -18.847 1.00 78.69 135 LYS A C 1
ATOM 1103 O O . LYS A 1 135 ? 16.910 4.973 -17.989 1.00 78.69 135 LYS A O 1
ATOM 1108 N N . ILE A 1 136 ? 14.981 5.672 -18.919 1.00 77.31 136 ILE A N 1
ATOM 1109 C CA . ILE A 1 136 ? 14.077 4.957 -18.009 1.00 77.31 136 ILE A CA 1
ATOM 1110 C C . ILE A 1 136 ? 13.726 3.567 -18.550 1.00 77.31 136 ILE A C 1
ATOM 1112 O O . ILE A 1 136 ? 13.715 2.604 -17.786 1.00 77.31 136 ILE A O 1
ATOM 1116 N N . MET A 1 137 ? 13.464 3.447 -19.851 1.00 86.31 137 MET A N 1
ATOM 1117 C CA . MET A 1 137 ? 13.057 2.198 -20.494 1.00 86.31 137 MET A CA 1
ATOM 1118 C C . MET A 1 137 ? 14.223 1.208 -20.620 1.00 86.31 137 MET A C 1
ATOM 1120 O O . MET A 1 137 ? 14.075 0.029 -20.320 1.00 86.31 137 MET A O 1
ATOM 1124 N N . PHE A 1 138 ? 15.411 1.673 -21.001 1.00 80.94 138 PHE A N 1
ATOM 1125 C CA . PHE A 1 138 ? 16.570 0.835 -21.306 1.00 80.94 138 PHE A CA 1
ATOM 1126 C C . PHE A 1 138 ? 17.007 -0.111 -20.176 1.00 80.94 138 PHE A C 1
ATOM 1128 O O . PHE A 1 138 ? 17.227 -1.294 -20.453 1.00 80.94 138 PHE A O 1
ATOM 1135 N N . PRO A 1 139 ? 17.093 0.322 -18.900 1.00 68.94 139 PRO A N 1
ATOM 1136 C CA . PRO A 1 139 ? 17.372 -0.596 -17.799 1.00 68.94 139 PRO A CA 1
ATOM 1137 C C . PRO A 1 139 ? 16.328 -1.712 -17.657 1.00 68.94 139 PRO A C 1
ATOM 1139 O O . PRO A 1 139 ? 16.683 -2.814 -17.249 1.00 68.94 139 PRO A O 1
ATOM 1142 N N . LEU A 1 140 ? 15.066 -1.450 -18.019 1.00 73.81 140 LEU A N 1
ATOM 1143 C CA . LEU A 1 140 ? 13.973 -2.427 -17.952 1.00 73.81 140 LEU A CA 1
ATOM 1144 C C . LEU A 1 140 ? 14.077 -3.469 -19.077 1.00 73.81 140 LEU A C 1
ATOM 1146 O O . LEU A 1 140 ? 13.759 -4.634 -18.867 1.00 73.81 140 LEU A O 1
ATOM 1150 N N . LEU A 1 141 ? 14.594 -3.074 -20.245 1.00 74.56 141 LEU A N 1
ATOM 1151 C CA . LEU A 1 141 ? 14.790 -3.949 -21.411 1.00 74.56 141 LEU A CA 1
ATOM 1152 C C . LEU A 1 141 ? 16.006 -4.882 -21.281 1.00 74.56 141 LEU A C 1
ATOM 1154 O O . LEU A 1 141 ? 16.099 -5.913 -21.955 1.00 74.56 141 LEU A O 1
ATOM 1158 N N . LYS A 1 142 ? 16.974 -4.522 -20.431 1.00 56.88 142 LYS A N 1
ATOM 1159 C CA . LYS A 1 142 ? 18.212 -5.289 -20.214 1.00 56.88 142 LYS A CA 1
ATOM 1160 C C . LYS A 1 142 ? 18.043 -6.525 -19.336 1.00 56.88 142 LYS A C 1
ATOM 1162 O O . LYS A 1 142 ? 18.992 -7.292 -19.212 1.00 56.88 142 LYS A O 1
ATOM 1167 N N . ILE A 1 143 ? 16.864 -6.747 -18.769 1.00 46.53 143 ILE A N 1
ATOM 1168 C CA . ILE A 1 143 ? 16.586 -7.879 -17.888 1.00 46.53 143 ILE A CA 1
ATOM 1169 C C . ILE A 1 143 ? 15.988 -9.019 -18.729 1.00 46.53 143 ILE A C 1
ATOM 1171 O O . ILE A 1 143 ? 14.849 -8.902 -19.178 1.00 46.53 143 ILE A O 1
ATOM 1175 N N . PRO A 1 144 ? 16.686 -10.152 -18.945 1.00 43.06 144 PRO A N 1
ATOM 1176 C CA . PRO A 1 144 ? 15.976 -11.402 -19.178 1.00 43.06 144 PRO A CA 1
ATOM 1177 C C . PRO A 1 144 ? 15.169 -11.679 -17.907 1.00 43.06 144 PRO A C 1
ATOM 1179 O O . PRO A 1 144 ? 15.761 -11.736 -16.828 1.00 43.06 144 PRO A O 1
ATOM 1182 N N . ILE A 1 145 ? 13.848 -11.865 -18.013 1.00 43.34 145 ILE A N 1
ATOM 1183 C CA . ILE A 1 145 ? 12.934 -12.078 -16.865 1.00 43.34 145 ILE A CA 1
ATOM 1184 C C . ILE A 1 145 ? 13.454 -13.169 -15.899 1.00 43.34 145 ILE A C 1
ATOM 1186 O O . ILE A 1 145 ? 13.180 -13.130 -14.704 1.00 43.34 145 ILE A O 1
ATOM 1190 N N . ASN A 1 146 ? 14.301 -14.082 -16.384 1.00 35.69 146 ASN A N 1
ATOM 1191 C CA . ASN A 1 146 ? 14.835 -15.205 -15.618 1.00 35.69 146 ASN A CA 1
ATOM 1192 C C . ASN A 1 146 ? 16.234 -15.000 -14.996 1.00 35.69 146 ASN A C 1
ATOM 1194 O O . ASN A 1 146 ? 16.738 -15.932 -14.375 1.00 35.69 146 ASN A O 1
ATOM 1198 N N . ARG A 1 147 ? 16.887 -13.834 -15.127 1.00 37.41 147 ARG A N 1
ATOM 1199 C CA . ARG A 1 147 ? 18.180 -13.550 -14.462 1.00 37.41 147 ARG A CA 1
ATOM 1200 C C . ARG A 1 147 ? 18.329 -12.068 -14.106 1.00 37.41 147 ARG A C 1
ATOM 1202 O O . ARG A 1 147 ? 19.079 -11.339 -14.751 1.00 37.41 147 ARG A O 1
ATOM 1209 N N . ILE A 1 148 ? 17.648 -11.617 -13.051 1.00 45.81 148 ILE A N 1
ATOM 1210 C CA . ILE A 1 148 ? 18.054 -10.384 -12.360 1.00 45.81 148 ILE A CA 1
ATOM 1211 C C . ILE A 1 148 ? 19.302 -10.732 -11.546 1.00 45.81 148 ILE A C 1
ATOM 1213 O O . ILE A 1 148 ? 19.207 -11.263 -10.441 1.00 45.81 148 ILE A O 1
ATOM 1217 N N . ASP A 1 149 ? 20.480 -10.459 -12.101 1.00 40.34 149 ASP A N 1
ATOM 1218 C CA . ASP A 1 149 ? 21.710 -10.473 -11.317 1.00 40.34 149 ASP A CA 1
ATOM 1219 C C . ASP A 1 149 ? 21.702 -9.263 -10.368 1.00 40.34 149 ASP A C 1
ATOM 1221 O O . ASP A 1 149 ? 21.939 -8.115 -10.751 1.00 40.34 149 ASP A O 1
ATOM 1225 N N . THR A 1 150 ? 21.343 -9.524 -9.110 1.00 46.72 150 THR A N 1
ATOM 1226 C CA . THR A 1 150 ? 21.244 -8.522 -8.041 1.00 46.72 150 THR A CA 1
ATOM 1227 C C . THR A 1 150 ? 22.590 -8.217 -7.373 1.00 46.72 150 THR A C 1
ATOM 1229 O O . THR A 1 150 ? 22.615 -7.495 -6.372 1.00 46.72 150 THR A O 1
ATOM 1232 N N . SER A 1 151 ? 23.707 -8.764 -7.871 1.00 42.09 151 SER A N 1
ATOM 1233 C CA . SER A 1 151 ? 25.016 -8.652 -7.214 1.00 42.09 151 SER A CA 1
ATOM 1234 C C . SER A 1 151 ? 25.638 -7.250 -7.295 1.00 42.09 151 SER A C 1
ATOM 1236 O O . SER A 1 151 ? 26.279 -6.835 -6.335 1.00 42.09 151 SER A O 1
ATOM 1238 N N . ASN A 1 152 ? 25.368 -6.474 -8.356 1.00 41.75 152 ASN A N 1
ATOM 1239 C CA . ASN A 1 152 ? 26.042 -5.187 -8.617 1.00 41.75 152 ASN A CA 1
ATOM 1240 C C . ASN A 1 152 ? 25.156 -3.923 -8.561 1.00 41.75 152 ASN A C 1
ATOM 1242 O O . ASN A 1 152 ? 25.633 -2.824 -8.829 1.00 41.75 152 ASN A O 1
ATOM 1246 N N . GLN A 1 153 ? 23.875 -4.022 -8.186 1.00 54.19 153 GLN A N 1
ATOM 1247 C CA . GLN A 1 153 ? 22.966 -2.855 -8.106 1.00 54.19 153 GLN A CA 1
ATOM 1248 C C . GLN A 1 153 ? 22.889 -2.204 -6.711 1.00 54.19 153 GLN A C 1
ATOM 1250 O O . GLN A 1 153 ? 21.954 -1.454 -6.407 1.00 54.19 153 GLN A O 1
ATOM 1255 N N . SER A 1 154 ? 23.846 -2.496 -5.828 1.00 61.12 154 SER A N 1
ATOM 1256 C CA . SER A 1 154 ? 23.818 -2.022 -4.446 1.00 61.12 154 SER A CA 1
ATOM 1257 C C . SER A 1 154 ? 23.818 -0.488 -4.386 1.00 61.12 154 SER A C 1
ATOM 1259 O O . SER A 1 154 ? 24.786 0.165 -4.757 1.00 61.12 154 SER A O 1
ATOM 1261 N N . GLN A 1 155 ? 22.722 0.080 -3.879 1.00 78.81 155 GLN A N 1
ATOM 1262 C CA . GLN A 1 155 ? 22.537 1.507 -3.576 1.00 78.81 155 GLN A CA 1
ATOM 1263 C C . GLN A 1 155 ? 22.399 2.493 -4.748 1.00 78.81 155 GLN A C 1
ATOM 1265 O O . GLN A 1 155 ? 22.496 3.703 -4.530 1.00 78.81 155 GLN A O 1
ATOM 1270 N N . GLN A 1 156 ? 22.084 2.039 -5.965 1.00 79.69 156 GLN A N 1
ATOM 1271 C CA . GLN A 1 156 ? 21.709 2.977 -7.029 1.00 79.69 156 GLN A CA 1
ATOM 1272 C C . GLN A 1 156 ? 20.426 3.746 -6.650 1.00 79.69 156 GLN A C 1
ATOM 1274 O O . GLN A 1 156 ? 19.449 3.153 -6.181 1.00 79.69 156 GLN A O 1
ATOM 1279 N N . VAL A 1 157 ? 20.429 5.066 -6.872 1.00 84.44 157 VAL A N 1
ATOM 1280 C CA . VAL A 1 157 ? 19.274 5.960 -6.685 1.00 84.44 157 VAL A CA 1
ATOM 1281 C C . VAL A 1 157 ? 18.585 6.157 -8.045 1.00 84.44 157 VAL A C 1
ATOM 1283 O O . VAL A 1 157 ? 19.153 6.833 -8.904 1.00 84.44 157 VAL A O 1
ATOM 1286 N N . PRO A 1 158 ? 17.393 5.580 -8.288 1.00 80.19 158 PRO A N 1
ATOM 1287 C CA . PRO A 1 158 ? 16.685 5.766 -9.550 1.00 80.19 158 PRO A CA 1
ATOM 1288 C C . PRO A 1 158 ? 16.165 7.200 -9.714 1.00 80.19 158 PRO A C 1
ATOM 1290 O O . PRO A 1 158 ? 15.989 7.940 -8.741 1.00 80.19 158 PRO A O 1
ATOM 1293 N N . VAL A 1 159 ? 15.869 7.591 -10.955 1.00 79.31 159 VAL A N 1
ATOM 1294 C CA . VAL A 1 159 ? 15.348 8.929 -11.267 1.00 79.31 159 VAL A CA 1
ATOM 1295 C C . VAL A 1 159 ? 14.053 9.204 -10.493 1.00 79.31 159 VAL A C 1
ATOM 1297 O O . VAL A 1 159 ? 13.127 8.393 -10.434 1.00 79.31 159 VAL A O 1
ATOM 1300 N N . GLY A 1 160 ? 13.990 10.381 -9.870 1.00 81.81 160 GLY A N 1
ATOM 1301 C CA . GLY A 1 160 ? 12.841 10.813 -9.080 1.00 81.81 160 GLY A CA 1
ATOM 1302 C C . GLY A 1 160 ? 12.718 10.152 -7.702 1.00 81.81 160 GLY A C 1
ATOM 1303 O O . GLY A 1 160 ? 11.720 10.404 -7.028 1.00 81.81 160 GLY A O 1
ATOM 1304 N N . PHE A 1 161 ? 13.688 9.338 -7.274 1.00 91.50 161 PHE A N 1
ATOM 1305 C CA . PHE A 1 161 ? 13.849 8.940 -5.876 1.00 91.50 161 PHE A CA 1
ATOM 1306 C C . PHE A 1 161 ? 14.854 9.867 -5.187 1.00 91.50 161 PHE A C 1
ATOM 1308 O O . PHE A 1 161 ? 15.849 10.287 -5.770 1.00 91.50 161 PHE A O 1
ATOM 1315 N N . GLY A 1 162 ? 14.604 10.176 -3.919 1.00 91.44 162 GLY A N 1
ATOM 1316 C CA . GLY A 1 162 ? 15.562 10.840 -3.046 1.00 91.44 162 GLY A CA 1
ATOM 1317 C C . GLY A 1 162 ? 16.231 9.829 -2.125 1.00 91.44 162 GLY A C 1
ATOM 1318 O O . GLY A 1 162 ? 15.551 8.998 -1.525 1.00 91.44 162 GLY A O 1
ATOM 1319 N N . ARG A 1 163 ? 17.549 9.926 -1.945 1.00 95.88 163 ARG A N 1
ATOM 1320 C CA . ARG A 1 163 ? 18.246 9.192 -0.881 1.00 95.88 163 ARG A CA 1
ATOM 1321 C C . ARG A 1 163 ? 17.905 9.798 0.481 1.00 95.88 163 ARG A C 1
ATOM 1323 O O . ARG A 1 163 ? 17.724 11.009 0.610 1.00 95.88 163 ARG A O 1
ATOM 1330 N N . THR A 1 164 ? 17.763 8.977 1.515 1.00 95.75 164 THR A N 1
ATOM 1331 C CA . THR A 1 164 ? 17.501 9.430 2.892 1.00 95.75 164 THR A CA 1
ATOM 1332 C C . THR A 1 164 ? 18.126 8.462 3.894 1.00 95.75 164 THR A C 1
ATOM 1334 O O . THR A 1 164 ? 18.341 7.290 3.589 1.00 95.75 164 THR A O 1
ATOM 1337 N N . VAL A 1 165 ? 18.453 8.969 5.084 1.00 94.75 165 VAL A N 1
ATOM 1338 C CA . VAL A 1 165 ? 18.946 8.176 6.213 1.00 94.75 165 VAL A CA 1
ATOM 1339 C C . VAL A 1 165 ? 18.070 8.460 7.428 1.00 94.75 165 VAL A C 1
ATOM 1341 O O . VAL A 1 165 ? 17.816 9.620 7.751 1.00 94.75 165 VAL A O 1
ATOM 1344 N N . TYR A 1 166 ? 17.612 7.416 8.115 1.00 93.56 166 TYR A N 1
ATOM 1345 C CA . TYR A 1 166 ? 16.881 7.540 9.374 1.00 93.56 166 TYR A CA 1
ATOM 1346 C C . TYR A 1 166 ? 17.382 6.507 10.375 1.00 93.56 166 TYR A C 1
ATOM 1348 O O . TYR A 1 166 ? 17.382 5.310 10.102 1.00 93.56 166 TYR A O 1
ATOM 1356 N N . ARG A 1 167 ? 17.812 6.975 11.555 1.00 94.25 167 ARG A N 1
ATOM 1357 C CA . ARG A 1 167 ? 18.362 6.120 12.625 1.00 94.25 167 ARG A CA 1
ATOM 1358 C C . ARG A 1 167 ? 19.442 5.148 12.112 1.00 94.25 167 ARG A C 1
ATOM 1360 O O . ARG A 1 167 ? 19.408 3.964 12.425 1.00 94.25 167 ARG A O 1
ATOM 1367 N N . GLY A 1 168 ? 20.354 5.653 11.279 1.00 93.88 168 GLY A N 1
ATOM 1368 C CA . GLY A 1 168 ? 21.454 4.878 10.690 1.00 93.88 168 GLY A CA 1
ATOM 1369 C C . GLY A 1 168 ? 21.071 3.979 9.507 1.00 93.88 168 GLY A C 1
ATOM 1370 O O . GLY A 1 168 ? 21.954 3.438 8.855 1.00 93.88 168 GLY A O 1
ATOM 1371 N N . ILE A 1 169 ? 19.784 3.844 9.175 1.00 94.88 169 ILE A N 1
ATOM 1372 C CA . ILE A 1 169 ? 19.334 3.059 8.023 1.00 94.88 169 ILE A CA 1
ATOM 1373 C C . ILE A 1 169 ? 19.291 3.974 6.799 1.00 94.88 169 ILE A C 1
ATOM 1375 O O . ILE A 1 169 ? 18.570 4.971 6.789 1.00 94.88 169 ILE A O 1
ATOM 1379 N N . SER A 1 170 ? 20.073 3.646 5.770 1.00 95.38 170 SER A N 1
ATOM 1380 C CA . SER A 1 170 ? 20.030 4.334 4.476 1.00 95.38 170 SER A CA 1
ATOM 1381 C C . SER A 1 170 ? 19.019 3.658 3.553 1.00 95.38 170 SER A C 1
ATOM 1383 O O . SER A 1 170 ? 18.919 2.432 3.521 1.00 95.38 170 SER A O 1
ATOM 1385 N N . GLY A 1 171 ? 18.287 4.463 2.792 1.00 96.38 171 GLY A N 1
ATOM 1386 C CA . GLY A 1 171 ? 17.327 3.990 1.805 1.00 96.38 171 GLY A CA 1
ATOM 1387 C C . GLY A 1 171 ? 16.872 5.100 0.872 1.00 96.38 171 GLY A C 1
ATOM 1388 O O . GLY A 1 171 ? 17.496 6.163 0.768 1.00 96.38 171 GLY A O 1
ATOM 1389 N N . LEU A 1 172 ? 15.747 4.854 0.214 1.00 95.94 172 LEU A N 1
ATOM 1390 C CA . LEU A 1 172 ? 15.145 5.745 -0.761 1.00 95.94 172 LEU A CA 1
ATOM 1391 C C . LEU A 1 172 ? 13.766 6.215 -0.311 1.00 95.94 172 LEU A C 1
ATOM 1393 O O . LEU A 1 172 ? 13.056 5.543 0.434 1.00 95.94 172 LEU A O 1
ATOM 1397 N N . LYS A 1 173 ? 13.374 7.382 -0.805 1.00 97.31 173 LYS A N 1
ATOM 1398 C CA . LYS A 1 173 ? 12.018 7.907 -0.699 1.00 97.31 173 LYS A CA 1
ATOM 1399 C C . LYS A 1 173 ? 11.546 8.409 -2.051 1.00 97.31 173 LYS A C 1
ATOM 1401 O O . LYS A 1 173 ? 12.328 9.009 -2.787 1.00 97.31 173 LYS A O 1
ATOM 1406 N N . LYS A 1 174 ?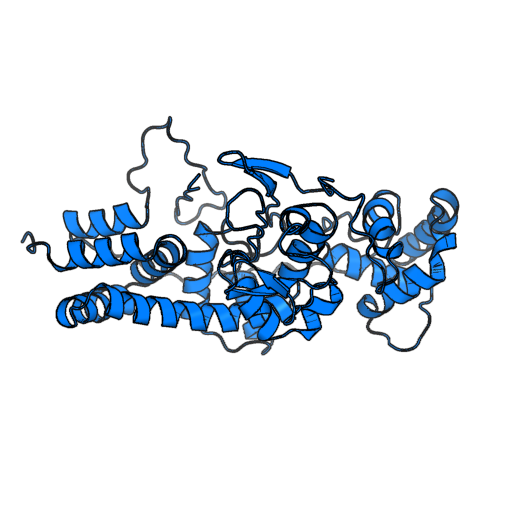 10.267 8.235 -2.354 1.00 94.81 174 LYS A N 1
ATOM 1407 C CA . LYS A 1 174 ? 9.629 8.852 -3.518 1.00 94.81 174 LYS A CA 1
ATOM 1408 C C . LYS A 1 174 ? 8.220 9.275 -3.146 1.00 94.81 174 LYS A C 1
ATOM 1410 O O . LYS A 1 174 ? 7.423 8.481 -2.659 1.00 94.81 174 LYS A O 1
ATOM 1415 N N . SER A 1 175 ? 7.938 10.556 -3.340 1.00 93.56 175 SER A N 1
ATOM 1416 C CA . SER A 1 175 ? 6.586 11.081 -3.180 1.00 93.56 175 SER A CA 1
ATOM 1417 C C . SER A 1 175 ? 5.731 10.629 -4.361 1.00 93.56 175 SER A C 1
ATOM 1419 O O . SER A 1 175 ? 6.221 10.602 -5.488 1.00 93.56 175 SER A O 1
ATOM 1421 N N . GLY A 1 176 ? 4.449 10.357 -4.122 1.00 88.62 176 GLY A N 1
ATOM 1422 C CA . GLY A 1 176 ? 3.463 10.185 -5.187 1.00 88.62 176 GLY A CA 1
ATOM 1423 C C . GLY A 1 176 ? 3.049 11.489 -5.873 1.00 88.62 176 GLY A C 1
ATOM 1424 O O . GLY A 1 176 ? 1.984 11.534 -6.470 1.00 88.62 176 GLY A O 1
ATOM 1425 N N . LYS A 1 177 ? 3.797 12.594 -5.732 1.00 86.94 177 LYS A N 1
ATOM 1426 C CA . LYS A 1 177 ? 3.428 13.888 -6.326 1.00 86.94 177 LYS A CA 1
ATOM 1427 C C . LYS A 1 177 ? 3.185 13.728 -7.832 1.00 86.94 177 LYS A C 1
ATOM 1429 O O . LYS A 1 177 ? 4.061 13.240 -8.538 1.00 86.94 177 LYS A O 1
ATOM 1434 N N . GLY A 1 178 ? 2.026 14.188 -8.302 1.00 84.00 178 GLY A N 1
ATOM 1435 C CA . GLY A 1 178 ? 1.564 14.007 -9.685 1.00 84.00 178 GLY A CA 1
ATOM 1436 C C . GLY A 1 178 ? 0.615 12.818 -9.866 1.00 84.00 178 GLY A C 1
ATOM 1437 O O . GLY A 1 178 ? -0.040 12.722 -10.895 1.00 84.00 178 GLY A O 1
ATOM 1438 N N . LEU A 1 179 ? 0.492 11.951 -8.859 1.00 90.00 179 LEU A N 1
ATOM 1439 C CA . LEU A 1 179 ? -0.527 10.908 -8.800 1.00 90.00 179 LEU A CA 1
ATOM 1440 C C . LEU A 1 179 ? -1.824 11.451 -8.178 1.00 90.00 179 LEU A C 1
ATOM 1442 O O . LEU A 1 179 ? -1.784 12.435 -7.432 1.00 90.00 179 LEU A O 1
ATOM 1446 N N . PRO A 1 180 ? -2.974 10.821 -8.467 1.00 85.19 180 PRO A N 1
ATOM 1447 C CA . PRO A 1 180 ? -4.254 11.240 -7.915 1.00 85.19 180 PRO A CA 1
ATOM 1448 C C . PRO A 1 180 ? -4.337 11.011 -6.402 1.00 85.19 180 PRO A C 1
ATOM 1450 O O . PRO A 1 180 ? -3.629 10.174 -5.825 1.00 85.19 180 PRO A O 1
ATOM 1453 N N . ARG A 1 181 ? -5.251 11.751 -5.772 1.00 94.19 181 ARG A N 1
ATOM 1454 C CA . ARG A 1 181 ? -5.681 11.497 -4.398 1.00 94.19 181 ARG A CA 1
ATOM 1455 C C . ARG A 1 181 ? -6.485 10.197 -4.307 1.00 94.19 181 ARG A C 1
ATOM 1457 O O . ARG A 1 181 ? -6.996 9.700 -5.313 1.00 94.19 181 ARG A O 1
ATOM 1464 N N . VAL A 1 182 ? -6.558 9.623 -3.107 1.00 93.88 182 VAL A N 1
ATOM 1465 C CA . VAL A 1 182 ? -7.274 8.360 -2.863 1.00 93.88 182 VAL A CA 1
ATOM 1466 C C . VAL A 1 182 ? -8.768 8.513 -3.124 1.00 93.88 182 VAL A C 1
ATOM 1468 O O . VAL A 1 182 ? -9.345 7.685 -3.820 1.00 93.88 182 VAL A O 1
ATOM 1471 N N . ASP A 1 183 ? -9.386 9.572 -2.614 1.00 89.44 183 ASP A N 1
ATOM 1472 C CA . ASP A 1 183 ? -10.800 9.887 -2.809 1.00 89.44 183 ASP A CA 1
ATOM 1473 C C . ASP A 1 183 ? -11.173 9.975 -4.291 1.00 89.44 183 ASP A C 1
ATOM 1475 O O . ASP A 1 183 ? -12.072 9.260 -4.747 1.00 89.44 183 ASP A O 1
ATOM 1479 N N . ASP A 1 184 ? -10.424 10.762 -5.056 1.00 83.75 184 ASP A N 1
ATOM 1480 C CA . ASP A 1 184 ? -10.605 10.921 -6.494 1.00 83.75 184 ASP A CA 1
ATOM 1481 C C . ASP A 1 184 ? -10.442 9.585 -7.226 1.00 83.75 184 ASP A C 1
ATOM 1483 O O . ASP A 1 184 ? -11.289 9.191 -8.034 1.00 83.75 184 ASP A O 1
ATOM 1487 N N . TYR A 1 185 ? -9.362 8.849 -6.941 1.00 95.19 185 TYR A N 1
ATOM 1488 C CA . TYR A 1 185 ? -9.067 7.596 -7.632 1.00 95.19 185 TYR A CA 1
ATOM 1489 C C . TYR A 1 185 ? -10.119 6.521 -7.342 1.00 95.19 185 TYR A C 1
ATOM 1491 O O . TYR A 1 185 ? -10.654 5.919 -8.276 1.00 95.19 185 TYR A O 1
ATOM 1499 N N . LEU A 1 186 ? -10.457 6.310 -6.067 1.00 96.81 186 LEU A N 1
ATOM 1500 C CA . LEU A 1 186 ? -11.413 5.286 -5.650 1.00 96.81 186 LEU A CA 1
ATOM 1501 C C . LEU A 1 186 ? -12.839 5.618 -6.094 1.00 96.81 186 LEU A C 1
ATOM 1503 O O . LEU A 1 186 ? -13.565 4.711 -6.493 1.00 96.81 186 LEU A O 1
ATOM 1507 N N . THR A 1 187 ? -13.219 6.899 -6.127 1.00 91.94 187 THR A N 1
ATOM 1508 C CA . THR A 1 187 ? -14.511 7.323 -6.689 1.00 91.94 187 THR A CA 1
ATOM 1509 C C . THR A 1 187 ? -14.627 6.933 -8.164 1.00 91.94 187 THR A C 1
ATOM 1511 O O . THR A 1 187 ? -15.679 6.459 -8.593 1.00 91.94 187 THR A O 1
ATOM 1514 N N . ARG A 1 188 ? -13.556 7.075 -8.959 1.00 93.69 188 ARG A N 1
ATOM 1515 C CA . ARG A 1 188 ? -13.557 6.643 -10.371 1.00 93.69 188 ARG A CA 1
ATOM 1516 C C . ARG A 1 188 ? -13.649 5.126 -10.516 1.00 93.69 188 ARG A C 1
ATOM 1518 O O . ARG A 1 188 ? -14.391 4.646 -11.373 1.00 93.69 188 ARG A O 1
ATOM 1525 N N . LEU A 1 189 ? -12.937 4.367 -9.682 1.00 94.06 189 LEU A N 1
ATOM 1526 C CA . LEU A 1 189 ? -13.040 2.904 -9.689 1.00 94.06 189 LEU A CA 1
ATOM 1527 C C . LEU A 1 189 ? -14.449 2.433 -9.306 1.00 94.06 189 LEU A C 1
ATOM 1529 O O . LEU A 1 189 ? -14.988 1.538 -9.950 1.00 94.06 189 LEU A O 1
ATOM 1533 N N . ALA A 1 190 ? -15.070 3.071 -8.311 1.00 95.12 190 ALA A N 1
ATOM 1534 C CA . ALA A 1 190 ? -16.438 2.767 -7.902 1.00 95.12 190 ALA A CA 1
ATOM 1535 C C . ALA A 1 190 ? -17.444 3.088 -9.019 1.00 95.12 190 ALA A C 1
ATOM 1537 O O . ALA A 1 190 ? -18.260 2.245 -9.381 1.00 95.12 190 ALA A O 1
ATOM 1538 N N . LYS A 1 191 ? -17.342 4.276 -9.633 1.00 92.06 191 LYS A N 1
ATOM 1539 C CA . LYS A 1 191 ? -18.208 4.692 -10.754 1.00 92.06 191 LYS A CA 1
ATOM 1540 C C . LYS A 1 191 ? -18.069 3.809 -11.996 1.00 92.06 191 LYS A C 1
ATOM 1542 O O . LYS A 1 191 ? -19.029 3.674 -12.741 1.00 92.06 191 LYS A O 1
ATOM 1547 N N . SER A 1 192 ? -16.895 3.219 -12.219 1.00 92.50 192 SER A N 1
ATOM 1548 C CA . SER A 1 192 ? -16.657 2.273 -13.320 1.00 92.50 192 SER A CA 1
ATOM 1549 C C . SER A 1 192 ? -17.015 0.824 -12.975 1.00 92.50 192 SER A C 1
ATOM 1551 O O . SER A 1 192 ? -16.765 -0.066 -13.781 1.00 92.50 192 SER A O 1
ATOM 1553 N N . GLY A 1 193 ? -17.579 0.565 -11.790 1.00 95.56 193 GLY A N 1
ATOM 1554 C CA . GLY A 1 193 ? -17.981 -0.777 -11.364 1.00 95.56 193 GLY A CA 1
ATOM 1555 C C . GLY A 1 193 ? -16.813 -1.718 -11.051 1.00 95.56 193 GLY A C 1
ATOM 1556 O O . GLY A 1 193 ? -17.030 -2.911 -10.868 1.00 95.56 193 GLY A O 1
ATOM 1557 N N . LYS A 1 194 ? -15.576 -1.207 -10.971 1.00 93.56 194 LYS A N 1
ATOM 1558 C CA . LYS A 1 194 ? -14.377 -2.025 -10.717 1.00 93.56 194 LYS A CA 1
ATOM 1559 C C . LYS A 1 194 ? -14.229 -2.432 -9.253 1.00 93.56 194 LYS A C 1
ATOM 1561 O O . LYS A 1 194 ? -13.572 -3.426 -8.960 1.00 93.56 194 LYS A O 1
ATOM 1566 N N . ILE A 1 195 ? -14.810 -1.661 -8.331 1.00 97.19 195 ILE A N 1
ATOM 1567 C CA . ILE A 1 195 ? -14.817 -1.961 -6.894 1.00 97.19 195 ILE A CA 1
ATOM 1568 C C . ILE A 1 195 ? -16.159 -1.618 -6.257 1.00 97.19 195 ILE A C 1
ATOM 1570 O O . ILE A 1 195 ? -16.794 -0.627 -6.613 1.00 97.19 195 ILE A O 1
ATOM 1574 N N . THR A 1 196 ? -16.524 -2.381 -5.227 1.00 96.12 196 THR A N 1
ATOM 1575 C CA . THR A 1 196 ? -17.645 -2.062 -4.336 1.00 96.12 196 THR A CA 1
ATOM 1576 C C . THR A 1 196 ? -17.117 -1.404 -3.066 1.00 96.12 196 THR A C 1
ATOM 1578 O O . THR A 1 196 ? -16.523 -2.055 -2.197 1.00 96.12 196 THR A O 1
ATOM 1581 N N . ILE A 1 197 ? -17.329 -0.096 -2.957 1.00 96.19 197 ILE A N 1
ATOM 1582 C CA . ILE A 1 197 ? -16.897 0.722 -1.823 1.00 96.19 197 ILE A CA 1
ATOM 1583 C C . ILE A 1 197 ? -17.908 1.847 -1.582 1.00 96.19 197 ILE A C 1
ATOM 1585 O O . ILE A 1 197 ? -18.463 2.399 -2.531 1.00 96.19 197 ILE A O 1
ATOM 1589 N N . THR A 1 198 ? -18.172 2.179 -0.319 1.00 95.38 198 THR A N 1
ATOM 1590 C CA . THR A 1 198 ? -19.076 3.289 0.027 1.00 95.38 198 THR A CA 1
ATOM 1591 C C . THR A 1 198 ? -18.330 4.625 0.098 1.00 95.38 198 THR A C 1
ATOM 1593 O O . THR A 1 198 ? -17.122 4.659 0.327 1.00 95.38 198 THR A O 1
ATOM 1596 N N . ASN A 1 199 ? -19.049 5.747 -0.013 1.00 89.00 199 ASN A N 1
ATOM 1597 C CA . ASN A 1 199 ? -18.458 7.081 0.180 1.00 89.00 199 ASN A CA 1
ATOM 1598 C C . ASN A 1 199 ? -17.824 7.246 1.573 1.00 89.00 199 ASN A C 1
ATOM 1600 O O . ASN A 1 199 ? -16.794 7.899 1.713 1.00 89.00 199 ASN A O 1
ATOM 1604 N N . ASP A 1 200 ? -18.411 6.620 2.596 1.00 89.56 200 ASP A N 1
ATOM 1605 C CA . ASP A 1 200 ? -17.876 6.624 3.960 1.00 89.56 200 ASP A CA 1
ATOM 1606 C C . ASP A 1 200 ? -16.565 5.835 4.072 1.00 89.56 200 ASP A C 1
ATOM 1608 O O . ASP A 1 200 ? -15.659 6.235 4.805 1.00 89.56 200 ASP A O 1
ATOM 1612 N N . GLU A 1 201 ? -16.439 4.723 3.345 1.00 96.06 201 GLU A N 1
ATOM 1613 C CA . GLU A 1 201 ? -15.184 3.975 3.255 1.00 96.06 201 GLU A CA 1
ATOM 1614 C C . GLU A 1 201 ? -14.117 4.771 2.489 1.00 96.06 201 GLU A C 1
ATOM 1616 O O . GLU A 1 201 ? -12.967 4.804 2.925 1.00 96.06 201 GLU A O 1
ATOM 1621 N N . ILE A 1 202 ? -14.490 5.456 1.401 1.00 90.88 202 ILE A N 1
ATOM 1622 C CA . ILE A 1 202 ? -13.582 6.330 0.642 1.00 90.88 202 ILE A CA 1
ATOM 1623 C C . ILE A 1 202 ? -13.049 7.470 1.527 1.00 90.88 202 ILE A C 1
ATOM 1625 O O . ILE A 1 202 ? -11.833 7.646 1.612 1.00 90.88 202 ILE A O 1
ATOM 1629 N N . ASP A 1 203 ? -13.925 8.204 2.227 1.00 90.88 203 ASP A N 1
ATOM 1630 C CA . ASP A 1 203 ? -13.528 9.280 3.154 1.00 90.88 203 ASP A CA 1
ATOM 1631 C C . ASP A 1 203 ? -12.576 8.755 4.239 1.00 90.88 203 ASP A C 1
ATOM 1633 O O . ASP A 1 203 ? -11.531 9.353 4.507 1.00 90.88 203 ASP A O 1
ATOM 1637 N N . LEU A 1 204 ? -12.882 7.592 4.823 1.00 93.50 204 LEU A N 1
ATOM 1638 C CA . LEU A 1 204 ? -12.036 6.979 5.842 1.00 93.50 204 LEU A CA 1
ATOM 1639 C C . LEU A 1 204 ? -10.637 6.635 5.308 1.00 93.50 204 LEU A C 1
ATOM 1641 O O . LEU A 1 204 ? -9.637 6.960 5.956 1.00 93.50 204 LEU A O 1
ATOM 1645 N N . LEU A 1 205 ? -10.548 6.004 4.135 1.00 96.56 205 LEU A N 1
ATOM 1646 C CA . LEU A 1 205 ? -9.264 5.668 3.515 1.00 96.56 205 LEU A CA 1
ATOM 1647 C C . LEU A 1 205 ? -8.476 6.925 3.130 1.00 96.56 205 LEU A C 1
ATOM 1649 O O . LEU A 1 205 ? -7.266 6.969 3.352 1.00 96.56 205 LEU A O 1
ATOM 1653 N N . GLN A 1 206 ? -9.146 7.973 2.646 1.00 94.88 206 GLN A N 1
ATOM 1654 C CA . GLN A 1 206 ? -8.510 9.253 2.344 1.00 94.88 206 GLN A CA 1
ATOM 1655 C C . GLN A 1 206 ? -7.927 9.924 3.597 1.00 94.88 206 GLN A C 1
ATOM 1657 O O . GLN A 1 206 ? -6.816 10.458 3.554 1.00 94.88 206 GLN A O 1
ATOM 1662 N N . ARG A 1 207 ? -8.628 9.879 4.737 1.00 89.19 207 ARG A N 1
ATOM 1663 C CA . ARG A 1 207 ? -8.118 10.420 6.012 1.00 89.19 207 ARG A CA 1
ATOM 1664 C C . ARG A 1 207 ? -6.854 9.709 6.471 1.00 89.19 207 ARG A C 1
ATOM 1666 O O . ARG A 1 207 ? -5.931 10.366 6.946 1.00 89.19 207 ARG A O 1
ATOM 1673 N N . ILE A 1 208 ? -6.803 8.388 6.311 1.00 91.94 208 ILE A N 1
ATOM 1674 C CA . ILE A 1 208 ? -5.596 7.610 6.602 1.00 91.94 208 ILE A CA 1
ATOM 1675 C C . ILE A 1 208 ? -4.486 8.019 5.633 1.00 91.94 208 ILE A C 1
ATOM 1677 O O . ILE A 1 208 ? -3.403 8.404 6.067 1.00 91.94 208 ILE A O 1
ATOM 1681 N N . ALA A 1 209 ? -4.781 8.055 4.334 1.00 92.69 209 ALA A N 1
ATOM 1682 C CA . ALA A 1 209 ? -3.819 8.426 3.305 1.00 92.69 209 ALA A CA 1
ATOM 1683 C C . ALA A 1 209 ? -3.234 9.831 3.500 1.00 92.69 209 ALA A C 1
ATOM 1685 O O . ALA A 1 209 ? -2.057 10.034 3.213 1.00 92.69 209 ALA A O 1
ATOM 1686 N N . ASN A 1 210 ? -4.001 10.797 4.013 1.00 86.62 210 ASN A N 1
ATOM 1687 C CA . ASN A 1 210 ? -3.498 12.138 4.341 1.00 86.62 210 ASN A CA 1
ATOM 1688 C C . ASN A 1 210 ? -2.318 12.086 5.325 1.00 86.62 210 ASN A C 1
ATOM 1690 O O . ASN A 1 210 ? -1.342 12.809 5.153 1.00 86.62 210 ASN A O 1
ATOM 1694 N N . VAL A 1 211 ? -2.370 11.189 6.312 1.00 86.62 211 VAL A N 1
ATOM 1695 C CA . VAL A 1 211 ? -1.281 10.993 7.282 1.00 86.62 211 VAL A CA 1
ATOM 1696 C C . VAL A 1 211 ? -0.116 10.228 6.659 1.00 86.62 211 VAL A C 1
ATOM 1698 O O . VAL A 1 211 ? 1.044 10.568 6.876 1.00 86.62 211 VAL A O 1
ATOM 1701 N N . GLU A 1 212 ? -0.429 9.197 5.880 1.00 89.94 212 GLU A N 1
ATOM 1702 C CA . GLU A 1 212 ? 0.554 8.229 5.394 1.00 89.94 212 GLU A CA 1
ATOM 1703 C C . GLU A 1 212 ? 1.308 8.697 4.138 1.00 89.94 212 GLU A C 1
ATOM 1705 O O . GLU A 1 212 ? 2.469 8.355 3.919 1.00 89.94 212 GLU A O 1
ATOM 1710 N N . THR A 1 213 ? 0.646 9.474 3.282 1.00 91.62 213 THR A N 1
ATOM 1711 C CA . THR A 1 213 ? 1.084 9.758 1.904 1.00 91.62 213 THR A CA 1
ATOM 1712 C C . THR A 1 213 ? 0.721 11.166 1.421 1.00 91.62 213 THR A C 1
ATOM 1714 O O . THR A 1 213 ? 0.755 11.421 0.216 1.00 91.62 213 THR A O 1
ATOM 1717 N N . SER A 1 214 ? 0.346 12.087 2.321 1.00 89.75 214 SER A N 1
ATOM 1718 C CA . SER A 1 214 ? -0.243 13.392 1.951 1.00 89.75 214 SER A CA 1
ATOM 1719 C C . SER A 1 214 ? -1.509 13.259 1.088 1.00 89.75 214 SER A C 1
ATOM 1721 O O . SER A 1 214 ? -1.850 14.124 0.280 1.00 89.75 214 SER A O 1
ATOM 1723 N N . GLY A 1 215 ? -2.209 12.134 1.241 1.00 89.25 215 GLY A N 1
ATOM 1724 C CA . GLY A 1 215 ? -3.501 11.865 0.627 1.00 89.25 215 GLY A CA 1
ATOM 1725 C C . GLY A 1 215 ? -3.449 11.238 -0.759 1.00 89.25 215 GLY A C 1
ATOM 1726 O O . GLY A 1 215 ? -4.499 11.090 -1.377 1.00 89.25 215 GLY A O 1
ATOM 1727 N N . LEU A 1 216 ? -2.261 10.889 -1.243 1.00 94.06 216 LEU A N 1
ATOM 1728 C CA . LEU A 1 216 ? -2.025 10.356 -2.582 1.00 94.06 216 LEU A CA 1
ATOM 1729 C C . LEU A 1 216 ? -2.216 8.834 -2.609 1.00 94.06 216 LEU A C 1
ATOM 1731 O O . LEU A 1 216 ? -2.101 8.164 -1.587 1.00 94.06 216 LEU A O 1
ATOM 1735 N N . ILE A 1 217 ? -2.459 8.261 -3.790 1.00 96.75 217 ILE A N 1
ATOM 1736 C CA . ILE A 1 217 ? -2.682 6.808 -3.911 1.00 96.75 217 ILE A CA 1
ATOM 1737 C C . ILE A 1 217 ? -1.474 5.965 -3.460 1.00 96.75 217 ILE A C 1
ATOM 1739 O O . ILE A 1 217 ? -1.624 4.816 -3.045 1.00 96.75 217 ILE A O 1
ATOM 1743 N N . THR A 1 218 ? -0.268 6.541 -3.490 1.00 97.94 218 THR A N 1
ATOM 1744 C CA . THR A 1 218 ? 0.944 5.895 -2.987 1.00 97.94 218 THR A CA 1
ATOM 1745 C C . THR A 1 218 ? 2.042 6.895 -2.627 1.00 97.94 218 THR A C 1
ATOM 1747 O O . THR A 1 218 ? 2.105 8.022 -3.119 1.00 97.94 218 THR A O 1
ATOM 1750 N N . SER A 1 219 ? 2.958 6.445 -1.780 1.00 96.69 219 SER A N 1
ATOM 1751 C CA . SER A 1 219 ? 4.298 7.000 -1.620 1.00 96.69 219 SER A CA 1
ATOM 1752 C C . SER A 1 219 ? 5.251 5.852 -1.299 1.00 96.69 219 SER A C 1
ATOM 1754 O O . SER A 1 219 ? 4.801 4.807 -0.835 1.00 96.69 219 SER A O 1
ATOM 1756 N N . PHE A 1 220 ? 6.548 6.025 -1.533 1.00 97.88 220 PHE A N 1
ATOM 1757 C CA . PHE A 1 220 ? 7.554 5.009 -1.236 1.00 97.88 220 PHE A CA 1
ATOM 1758 C C . PHE A 1 220 ? 8.543 5.488 -0.178 1.00 97.88 220 PHE A C 1
ATOM 1760 O O . PHE A 1 220 ? 9.077 6.600 -0.262 1.00 97.88 220 PHE A O 1
ATOM 1767 N N . ASN A 1 221 ? 8.842 4.597 0.763 1.00 97.56 221 ASN A N 1
ATOM 1768 C CA . ASN A 1 221 ? 9.883 4.722 1.776 1.00 97.56 221 ASN A CA 1
ATOM 1769 C C . ASN A 1 221 ? 10.613 3.378 1.917 1.00 97.56 221 ASN A C 1
ATOM 1771 O O . ASN A 1 221 ? 9.981 2.337 2.073 1.00 97.56 221 ASN A O 1
ATOM 1775 N N . SER A 1 222 ? 11.944 3.413 1.925 1.00 97.69 222 SER A N 1
ATOM 1776 C CA . SER A 1 222 ? 12.792 2.270 2.264 1.00 97.69 222 SER A CA 1
ATOM 1777 C C . SER A 1 222 ? 13.958 2.617 3.193 1.00 97.69 222 SER A C 1
ATOM 1779 O O . SER A 1 222 ? 14.981 1.937 3.180 1.00 97.69 222 SER A O 1
ATOM 1781 N N . TYR A 1 223 ? 13.859 3.680 3.993 1.00 95.94 223 TYR A N 1
ATOM 1782 C CA . TYR A 1 223 ? 14.961 4.181 4.834 1.00 95.94 223 TYR A CA 1
ATOM 1783 C C . TYR A 1 223 ? 14.758 3.920 6.336 1.00 95.94 223 TYR A C 1
ATOM 1785 O O . TYR A 1 223 ? 15.479 4.472 7.160 1.00 95.94 223 TYR A O 1
ATOM 1793 N N . ASP A 1 224 ? 13.789 3.085 6.715 1.00 94.44 224 ASP A N 1
ATOM 1794 C CA . ASP A 1 224 ? 13.520 2.715 8.108 1.00 94.44 224 ASP A CA 1
ATOM 1795 C C . ASP A 1 224 ? 13.463 1.187 8.321 1.00 94.44 224 ASP A C 1
ATOM 1797 O O . ASP A 1 224 ? 13.895 0.390 7.481 1.00 94.44 224 ASP A O 1
ATOM 1801 N N . ARG A 1 225 ? 12.964 0.744 9.481 1.00 94.75 225 ARG A N 1
ATOM 1802 C CA . ARG A 1 225 ? 12.856 -0.687 9.815 1.00 94.75 225 ARG A CA 1
ATOM 1803 C C . ARG A 1 225 ? 11.826 -1.439 8.967 1.00 94.75 225 ARG A C 1
ATOM 1805 O O . ARG A 1 225 ? 11.880 -2.659 8.941 1.00 94.75 225 ARG A O 1
ATOM 1812 N N . GLY A 1 226 ? 10.940 -0.741 8.256 1.00 95.12 226 GLY A N 1
ATOM 1813 C CA . GLY A 1 226 ? 9.938 -1.322 7.365 1.00 95.12 226 GLY A CA 1
ATOM 1814 C C . GLY A 1 226 ? 10.522 -2.058 6.157 1.00 95.12 226 GLY A C 1
ATOM 1815 O O . GLY A 1 226 ? 9.820 -2.873 5.562 1.00 95.12 226 GLY A O 1
ATOM 1816 N N . VAL A 1 227 ? 11.798 -1.808 5.829 1.00 96.94 227 VAL A N 1
ATOM 1817 C CA . VAL A 1 227 ? 12.507 -2.230 4.603 1.00 96.94 227 VAL A CA 1
ATOM 1818 C C . VAL A 1 227 ? 11.917 -1.600 3.347 1.00 96.94 227 VAL A C 1
ATOM 1820 O O . VAL A 1 227 ? 12.612 -0.849 2.675 1.00 96.94 227 VAL A O 1
ATOM 1823 N N . VAL A 1 228 ? 10.647 -1.861 3.064 1.00 98.06 228 VAL A N 1
ATOM 1824 C CA . VAL A 1 228 ? 9.848 -1.210 2.024 1.00 98.06 228 VAL A CA 1
ATOM 1825 C C . VAL A 1 228 ? 8.507 -0.845 2.644 1.00 98.06 228 VAL A C 1
ATOM 1827 O O . VAL A 1 228 ? 7.907 -1.672 3.329 1.00 98.06 228 VAL A O 1
ATOM 1830 N N . SER A 1 229 ? 8.054 0.379 2.400 1.00 98.38 229 SER A N 1
ATOM 1831 C CA . SER A 1 229 ? 6.753 0.923 2.776 1.00 98.38 229 SER A CA 1
ATOM 1832 C C . SER A 1 229 ? 6.125 1.590 1.556 1.00 98.38 229 SER A C 1
ATOM 1834 O O . SER A 1 229 ? 6.740 2.496 0.986 1.00 98.38 229 SER A O 1
ATOM 1836 N N . ILE A 1 230 ? 4.942 1.128 1.134 1.00 98.50 230 ILE A N 1
ATOM 1837 C CA . ILE A 1 230 ? 4.267 1.603 -0.087 1.00 98.50 230 ILE A CA 1
ATOM 1838 C C . ILE A 1 230 ? 2.740 1.681 0.026 1.00 98.50 230 ILE A C 1
ATOM 1840 O O . ILE A 1 230 ? 2.121 1.079 0.909 1.00 98.50 230 ILE A O 1
ATOM 1844 N N . GLY A 1 231 ? 2.132 2.411 -0.914 1.00 98.25 231 GLY A N 1
ATOM 1845 C CA . GLY A 1 231 ? 0.687 2.562 -1.059 1.00 98.25 231 GLY A CA 1
ATOM 1846 C C . GLY A 1 231 ? 0.070 3.525 -0.039 1.00 98.25 231 GLY A C 1
ATOM 1847 O O . GLY A 1 231 ? 0.743 3.997 0.882 1.00 98.25 231 GLY A O 1
ATOM 1848 N N . PHE A 1 232 ? -1.225 3.812 -0.190 1.00 97.38 232 PHE A N 1
ATOM 1849 C CA . PHE A 1 232 ? -1.924 4.803 0.640 1.00 97.38 232 PHE A CA 1
ATOM 1850 C C . PHE A 1 232 ? -2.079 4.413 2.122 1.00 97.38 232 PHE A C 1
ATOM 1852 O O . PHE A 1 232 ? -2.281 5.281 2.964 1.00 97.38 232 PHE A O 1
ATOM 1859 N N . MET A 1 233 ? -1.942 3.125 2.458 1.00 96.31 233 MET A N 1
ATOM 1860 C CA . MET A 1 233 ? -1.885 2.632 3.847 1.00 96.31 233 MET A CA 1
ATOM 1861 C C . MET A 1 233 ? -0.456 2.519 4.408 1.00 96.31 233 MET A C 1
ATOM 1863 O O . MET A 1 233 ? -0.301 2.105 5.559 1.00 96.31 233 MET A O 1
ATOM 1867 N N . GLN A 1 234 ? 0.572 2.801 3.591 1.00 96.50 234 GLN A N 1
ATOM 1868 C CA . GLN A 1 234 ? 1.988 2.563 3.910 1.00 96.50 234 GLN A CA 1
ATOM 1869 C C . GLN A 1 234 ? 2.219 1.149 4.466 1.00 96.50 234 GLN A C 1
ATOM 1871 O O . GLN A 1 234 ? 2.730 0.933 5.566 1.00 96.50 234 GLN A O 1
ATOM 1876 N N . PHE A 1 235 ? 1.777 0.147 3.704 1.00 98.12 235 PHE A N 1
ATOM 1877 C CA . PHE A 1 235 ? 2.009 -1.246 4.064 1.00 98.12 235 PHE A CA 1
ATOM 1878 C C . PHE A 1 235 ? 3.496 -1.555 3.999 1.00 98.12 235 PHE A C 1
ATOM 1880 O O . PHE A 1 235 ? 4.167 -1.165 3.046 1.00 98.12 235 PHE A O 1
ATOM 1887 N N . THR A 1 236 ? 3.995 -2.262 5.016 1.00 97.69 236 THR A N 1
ATOM 1888 C CA . THR A 1 236 ? 5.422 -2.535 5.178 1.00 97.69 236 THR A CA 1
ATOM 1889 C C . THR A 1 236 ? 5.765 -4.005 4.999 1.00 97.69 236 THR A C 1
ATOM 1891 O O . THR A 1 236 ? 4.991 -4.895 5.363 1.00 97.69 236 THR A O 1
ATOM 1894 N N . LEU A 1 237 ? 6.960 -4.250 4.462 1.00 97.38 237 LEU A N 1
ATOM 1895 C CA . LEU A 1 237 ? 7.505 -5.590 4.242 1.00 97.38 237 LEU A CA 1
ATOM 1896 C C . LEU A 1 237 ? 7.878 -6.283 5.562 1.00 97.38 237 LEU A C 1
ATOM 1898 O O . LEU A 1 237 ? 7.623 -7.470 5.743 1.00 97.38 237 LEU A O 1
ATOM 1902 N N . HIS A 1 238 ? 8.466 -5.531 6.498 1.00 95.06 238 HIS A N 1
ATOM 1903 C CA . HIS A 1 238 ? 8.959 -6.049 7.782 1.00 95.06 238 HIS A CA 1
ATOM 1904 C C . HIS A 1 238 ? 7.887 -6.738 8.636 1.00 95.06 238 HIS A C 1
ATOM 1906 O O . HIS A 1 238 ? 8.206 -7.663 9.372 1.00 95.06 238 HIS A O 1
ATOM 1912 N N . VAL A 1 239 ? 6.626 -6.297 8.556 1.00 94.56 239 VAL A N 1
ATOM 1913 C CA . VAL A 1 239 ? 5.515 -6.892 9.328 1.00 94.56 239 VAL A CA 1
ATOM 1914 C C . VAL A 1 239 ? 4.545 -7.689 8.453 1.00 94.56 239 VAL A C 1
ATOM 1916 O O . VAL A 1 239 ? 3.401 -7.910 8.845 1.00 94.56 239 VAL A O 1
ATOM 1919 N N . GLY A 1 240 ? 4.969 -8.080 7.249 1.00 96.94 240 GLY A N 1
ATOM 1920 C CA . GLY A 1 240 ? 4.199 -8.977 6.391 1.00 96.94 240 GLY A CA 1
ATOM 1921 C C . GLY A 1 240 ? 3.031 -8.345 5.632 1.00 96.94 240 GLY A C 1
ATOM 1922 O O . GLY A 1 240 ? 2.347 -9.064 4.907 1.00 96.94 240 GLY A O 1
ATOM 1923 N N . LYS A 1 241 ? 2.763 -7.034 5.769 1.00 97.75 241 LYS A N 1
ATOM 1924 C CA . LYS A 1 241 ? 1.572 -6.418 5.144 1.00 97.75 241 LYS A CA 1
ATOM 1925 C C . LYS A 1 241 ? 1.671 -6.418 3.618 1.00 97.75 241 LYS A C 1
ATOM 1927 O O . LYS A 1 241 ? 0.678 -6.670 2.946 1.00 97.75 241 LYS A O 1
ATOM 1932 N N . ILE A 1 242 ? 2.861 -6.149 3.071 1.00 98.56 242 ILE A N 1
ATOM 1933 C CA . ILE A 1 242 ? 3.097 -6.222 1.618 1.00 98.56 242 ILE A CA 1
ATOM 1934 C C . ILE A 1 242 ? 2.939 -7.665 1.128 1.00 98.56 242 ILE A C 1
ATOM 1936 O O . ILE A 1 242 ? 2.332 -7.898 0.093 1.00 98.56 242 ILE A O 1
ATOM 1940 N N . GLN A 1 243 ? 3.425 -8.647 1.882 1.00 98.50 243 GLN A N 1
ATOM 1941 C CA . GLN A 1 243 ? 3.309 -10.057 1.525 1.00 98.50 243 GLN A CA 1
ATOM 1942 C C . GLN A 1 243 ? 1.850 -10.510 1.522 1.00 98.50 243 GLN A C 1
ATOM 1944 O O . GLN A 1 243 ? 1.421 -11.185 0.593 1.00 98.50 243 GLN A O 1
ATOM 1949 N N . GLU A 1 244 ? 1.062 -10.104 2.518 1.00 98.44 244 GLU A N 1
ATOM 1950 C CA . GLU A 1 244 ? -0.380 -10.350 2.517 1.00 98.44 244 GLU A CA 1
ATOM 1951 C C . GLU A 1 244 ? -1.062 -9.690 1.311 1.00 98.44 244 GLU A C 1
ATOM 1953 O O . GLU A 1 244 ? -1.920 -10.303 0.680 1.00 98.44 244 GLU A O 1
ATOM 1958 N N . TRP A 1 245 ? -0.643 -8.478 0.946 1.00 98.56 245 TRP A N 1
ATOM 1959 C CA . TRP A 1 245 ? -1.151 -7.780 -0.233 1.00 98.56 245 TRP A CA 1
ATOM 1960 C C . TRP A 1 245 ? -0.841 -8.531 -1.532 1.00 98.56 245 TRP A C 1
ATOM 1962 O O . TRP A 1 245 ? -1.749 -8.753 -2.332 1.00 98.56 245 TRP A O 1
ATOM 1972 N N . ILE A 1 246 ? 0.395 -9.007 -1.706 1.00 98.25 246 ILE A N 1
ATOM 1973 C CA . ILE A 1 246 ? 0.785 -9.819 -2.866 1.00 98.25 246 ILE A CA 1
ATOM 1974 C C . ILE A 1 246 ? -0.037 -11.116 -2.918 1.00 98.25 246 ILE A C 1
ATOM 1976 O O . ILE A 1 246 ? -0.527 -11.480 -3.983 1.00 98.25 246 ILE A O 1
ATOM 1980 N N . LYS A 1 247 ? -0.262 -11.790 -1.779 1.00 98.06 247 LYS A N 1
ATOM 1981 C CA . LYS A 1 247 ? -1.070 -13.026 -1.719 1.00 98.06 247 LYS A CA 1
ATOM 1982 C C . LYS A 1 247 ? -2.512 -12.838 -2.178 1.00 98.06 247 LYS A C 1
ATOM 1984 O O . LYS A 1 247 ? -3.091 -13.783 -2.703 1.00 98.06 247 LYS A O 1
ATOM 1989 N N . LEU A 1 248 ? -3.102 -11.661 -1.962 1.00 96.38 248 LEU A N 1
ATOM 1990 C CA . LEU A 1 248 ? -4.492 -11.413 -2.354 1.00 96.38 248 LEU A CA 1
ATOM 1991 C C . LEU A 1 248 ? -4.688 -11.384 -3.865 1.00 96.38 248 LEU A C 1
ATOM 1993 O O . LEU A 1 248 ? -5.755 -11.761 -4.337 1.00 96.38 248 LEU A O 1
ATOM 1997 N N . ASN A 1 249 ? -3.694 -10.906 -4.607 1.00 95.56 249 ASN A N 1
ATOM 1998 C CA . ASN A 1 249 ? -3.759 -10.852 -6.057 1.00 95.56 249 ASN A CA 1
ATOM 1999 C C . ASN A 1 249 ? -2.340 -10.898 -6.635 1.00 95.56 249 ASN A C 1
ATOM 2001 O O . ASN A 1 249 ? -1.794 -9.840 -6.920 1.00 95.56 249 ASN A O 1
ATOM 2005 N N . PRO A 1 250 ? -1.706 -12.078 -6.771 1.00 90.38 250 PRO A N 1
ATOM 2006 C CA . PRO A 1 250 ? -0.282 -12.177 -7.102 1.00 90.38 250 PRO A CA 1
ATOM 2007 C C . PRO A 1 250 ? 0.038 -11.887 -8.574 1.00 90.38 250 PRO A C 1
ATOM 2009 O O . PRO A 1 250 ? 1.156 -11.479 -8.885 1.00 90.38 250 PRO A O 1
ATOM 2012 N N . LEU A 1 251 ? -0.915 -12.090 -9.491 1.00 83.75 251 LEU A N 1
ATOM 2013 C CA . LEU A 1 251 ? -0.667 -11.983 -10.935 1.00 83.75 251 LEU A CA 1
ATOM 2014 C C . LEU A 1 251 ? -0.212 -10.580 -11.379 1.00 83.75 251 LEU A C 1
ATOM 2016 O O . LEU A 1 251 ? 0.781 -10.501 -12.102 1.00 83.75 251 LEU A O 1
ATOM 2020 N N . PRO A 1 252 ? -0.828 -9.469 -10.934 1.00 79.88 252 PRO A N 1
ATOM 2021 C CA . PRO A 1 252 ? -0.386 -8.131 -11.324 1.00 79.88 252 PRO A CA 1
ATOM 2022 C C . PRO A 1 252 ? 1.013 -7.779 -10.801 1.00 79.88 252 PRO A C 1
ATOM 2024 O O . PRO A 1 252 ? 1.755 -7.076 -11.477 1.00 79.88 252 PRO A O 1
ATOM 2027 N N . TRP A 1 253 ? 1.431 -8.309 -9.645 1.00 89.75 253 TRP A N 1
ATOM 2028 C CA . TRP A 1 253 ? 2.775 -8.064 -9.097 1.00 89.75 253 TRP A CA 1
ATOM 2029 C C . TRP A 1 253 ? 3.886 -8.677 -9.951 1.00 89.75 253 TRP A C 1
ATOM 2031 O O . TRP A 1 253 ? 4.972 -8.097 -10.058 1.00 89.75 253 TRP A O 1
ATOM 2041 N N . ARG A 1 254 ? 3.604 -9.798 -10.630 1.00 81.56 254 ARG A N 1
ATOM 2042 C CA . ARG A 1 254 ? 4.549 -10.442 -11.557 1.00 81.56 254 ARG A CA 1
ATOM 2043 C C . ARG A 1 254 ? 4.964 -9.523 -12.701 1.00 81.56 254 ARG A C 1
ATOM 2045 O O . ARG A 1 254 ? 6.119 -9.581 -13.112 1.00 81.56 254 ARG A O 1
ATOM 2052 N N . LYS A 1 255 ? 4.076 -8.624 -13.153 1.00 80.88 255 LYS A N 1
ATOM 2053 C CA . LYS A 1 255 ? 4.376 -7.594 -14.172 1.00 80.88 255 LYS A CA 1
ATOM 2054 C C . LYS A 1 255 ? 5.566 -6.709 -13.766 1.00 80.88 255 LYS A C 1
ATOM 2056 O O . LYS A 1 255 ? 6.259 -6.172 -14.622 1.00 80.88 255 LYS A O 1
ATOM 2061 N N . TYR A 1 256 ? 5.820 -6.594 -12.461 1.00 85.19 256 TYR A N 1
ATOM 2062 C CA . TYR A 1 256 ? 6.885 -5.785 -11.866 1.00 85.19 256 TYR A CA 1
ATOM 2063 C C . TYR A 1 256 ? 8.066 -6.617 -11.342 1.00 85.19 256 TYR A C 1
ATOM 2065 O O . TYR A 1 256 ? 8.946 -6.074 -10.669 1.00 85.19 256 TYR A O 1
ATOM 2073 N N . GLY A 1 257 ? 8.092 -7.926 -11.621 1.00 80.44 257 GLY A N 1
ATOM 2074 C CA . GLY A 1 257 ? 9.113 -8.847 -11.115 1.00 80.44 257 GLY A CA 1
ATOM 2075 C C . GLY A 1 257 ? 9.017 -9.107 -9.609 1.00 80.44 257 GLY A C 1
ATOM 2076 O O . GLY A 1 257 ? 9.998 -9.522 -8.995 1.00 80.44 257 GLY A O 1
ATOM 2077 N N . ILE A 1 258 ? 7.861 -8.835 -8.995 1.00 89.75 258 ILE A N 1
ATOM 2078 C CA . ILE A 1 258 ? 7.634 -9.046 -7.565 1.00 89.75 258 ILE A CA 1
ATOM 2079 C C . ILE A 1 258 ? 6.837 -10.335 -7.392 1.00 89.75 258 ILE A C 1
ATOM 2081 O O . ILE A 1 258 ? 5.660 -10.415 -7.735 1.00 89.75 258 ILE A O 1
ATOM 2085 N N . GLU A 1 259 ? 7.490 -11.344 -6.828 1.00 94.44 259 GLU A N 1
ATOM 2086 C CA . GLU A 1 259 ? 6.885 -12.628 -6.487 1.00 94.44 259 GLU A CA 1
ATOM 2087 C C . GLU A 1 259 ? 7.269 -13.020 -5.064 1.00 94.44 259 GLU A C 1
ATOM 2089 O O . GLU A 1 259 ? 8.376 -12.720 -4.610 1.00 94.44 259 GLU A O 1
ATOM 2094 N N . LEU A 1 260 ? 6.367 -13.715 -4.371 1.00 97.44 260 LEU A N 1
ATOM 2095 C CA . LEU A 1 260 ? 6.698 -14.331 -3.092 1.00 97.44 260 LEU A CA 1
ATOM 2096 C C . LEU A 1 260 ? 7.488 -15.619 -3.307 1.00 97.44 260 LEU A C 1
ATOM 2098 O O . LEU A 1 260 ? 7.217 -16.385 -4.229 1.00 97.44 260 LEU A O 1
ATOM 2102 N N . ASP A 1 261 ? 8.427 -15.861 -2.406 1.00 96.00 261 ASP A N 1
ATOM 2103 C CA . ASP A 1 261 ? 9.147 -17.115 -2.266 1.00 96.00 261 ASP A CA 1
ATOM 2104 C C . ASP A 1 261 ? 8.799 -17.714 -0.905 1.00 96.00 261 ASP A C 1
ATOM 2106 O O . ASP A 1 261 ? 9.240 -17.219 0.130 1.00 96.00 261 ASP A O 1
ATOM 2110 N N . THR A 1 262 ? 7.972 -18.760 -0.907 1.00 95.12 262 THR A N 1
ATOM 2111 C CA . THR A 1 262 ? 7.502 -19.429 0.316 1.00 95.12 262 THR A CA 1
ATOM 2112 C C . THR A 1 262 ? 8.562 -20.332 0.945 1.00 95.12 262 THR A C 1
ATOM 2114 O O . THR A 1 262 ? 8.385 -20.768 2.079 1.00 95.12 262 THR A O 1
ATOM 2117 N N . SER A 1 263 ? 9.653 -20.627 0.227 1.00 94.00 263 SER A N 1
ATOM 2118 C CA . SER A 1 263 ? 10.796 -21.382 0.758 1.00 94.00 263 SER A CA 1
ATOM 2119 C C . SER A 1 263 ? 11.784 -20.490 1.517 1.00 94.00 263 SER A C 1
ATOM 2121 O O . SER A 1 263 ? 12.554 -20.966 2.348 1.00 94.00 263 SER A O 1
ATOM 2123 N N . ASN A 1 264 ? 11.729 -19.180 1.271 1.00 93.69 264 ASN A N 1
ATOM 2124 C CA . ASN A 1 264 ? 12.541 -18.164 1.923 1.00 93.69 264 ASN A CA 1
ATOM 2125 C C . ASN A 1 264 ? 11.697 -17.401 2.949 1.00 93.69 264 ASN A C 1
ATOM 2127 O O . ASN A 1 264 ? 10.555 -17.027 2.685 1.00 93.69 264 ASN A O 1
ATOM 2131 N N . ARG A 1 265 ? 12.253 -17.144 4.134 1.00 96.44 265 ARG A N 1
ATOM 2132 C CA . ARG A 1 265 ? 11.521 -16.509 5.234 1.00 96.44 265 ARG A CA 1
ATOM 2133 C C . ARG A 1 265 ? 12.233 -15.248 5.690 1.00 96.44 265 ARG A C 1
ATOM 2135 O O . ARG A 1 265 ? 13.417 -15.261 6.011 1.00 96.44 265 ARG A O 1
ATOM 2142 N N . TYR A 1 266 ? 11.505 -14.140 5.719 1.00 95.94 266 TYR A N 1
ATOM 2143 C CA . TYR A 1 266 ? 11.954 -12.885 6.302 1.00 95.94 266 TYR A CA 1
ATOM 2144 C C . TYR A 1 266 ? 11.492 -12.791 7.743 1.00 95.94 266 TYR A C 1
ATOM 2146 O O . TYR A 1 266 ? 10.305 -12.966 8.034 1.00 95.94 266 TYR A O 1
ATOM 2154 N N . PHE A 1 267 ? 12.439 -12.464 8.625 1.00 93.12 267 PHE A N 1
ATOM 2155 C CA . PHE A 1 267 ? 12.202 -12.378 10.065 1.00 93.12 267 PHE A CA 1
ATOM 2156 C C . PHE A 1 267 ? 11.556 -13.657 10.616 1.00 93.12 267 PHE A C 1
ATOM 2158 O O . PHE A 1 267 ? 10.754 -13.564 11.527 1.00 93.12 267 PHE A O 1
ATOM 2165 N N . ASP A 1 268 ? 11.815 -14.819 10.008 1.00 90.06 268 ASP A N 1
ATOM 2166 C CA . ASP A 1 268 ? 11.239 -16.140 10.320 1.00 90.06 268 ASP A CA 1
ATOM 2167 C C . ASP A 1 268 ? 9.710 -16.295 10.107 1.00 90.06 268 ASP A C 1
ATOM 2169 O O . ASP A 1 268 ? 9.201 -17.407 9.930 1.00 90.06 268 ASP A O 1
ATOM 2173 N N . TYR A 1 269 ? 8.952 -15.199 10.004 1.00 93.69 269 TYR A N 1
ATOM 2174 C CA . TYR A 1 269 ? 7.480 -15.225 9.978 1.00 93.69 269 TYR A CA 1
ATOM 2175 C C . TYR A 1 269 ? 6.839 -14.968 8.614 1.00 93.69 269 TYR A C 1
ATOM 2177 O O . TYR A 1 269 ? 5.693 -15.373 8.398 1.00 93.69 269 TYR A O 1
ATOM 2185 N N . PHE A 1 270 ? 7.528 -14.295 7.695 1.00 97.00 270 PHE A N 1
ATOM 2186 C CA . PHE A 1 270 ? 6.917 -13.828 6.450 1.00 97.00 270 PHE A CA 1
ATOM 2187 C C . PHE A 1 270 ? 7.613 -14.422 5.239 1.00 97.00 270 PHE A C 1
ATOM 2189 O O . PHE A 1 270 ? 8.822 -14.615 5.261 1.00 97.00 270 PHE A O 1
ATOM 2196 N N . ASP A 1 271 ? 6.861 -14.683 4.174 1.00 97.81 271 ASP A N 1
ATOM 2197 C CA . ASP A 1 271 ? 7.458 -15.149 2.922 1.00 97.81 271 ASP A CA 1
ATOM 2198 C C . ASP A 1 271 ? 8.416 -14.088 2.367 1.00 97.81 271 ASP A C 1
ATOM 2200 O O . ASP A 1 271 ? 8.190 -12.876 2.502 1.00 97.81 271 ASP A O 1
ATOM 2204 N N . GLY A 1 272 ? 9.512 -14.554 1.780 1.00 97.62 272 GLY A N 1
ATOM 2205 C CA . GLY A 1 272 ? 10.502 -13.702 1.146 1.00 97.62 272 GLY A CA 1
ATOM 2206 C C . GLY A 1 272 ? 10.028 -13.182 -0.207 1.00 97.62 272 GLY A C 1
ATOM 2207 O O . GLY A 1 272 ? 9.004 -13.606 -0.743 1.00 97.62 272 GLY A O 1
ATOM 2208 N N . ILE A 1 273 ? 10.806 -12.270 -0.786 1.00 97.44 273 ILE A N 1
ATOM 2209 C CA . ILE A 1 273 ? 10.683 -11.903 -2.197 1.00 97.44 273 ILE A CA 1
ATOM 2210 C C . ILE A 1 273 ? 11.627 -12.796 -3.003 1.00 97.44 273 ILE A C 1
ATOM 2212 O O . ILE A 1 273 ? 12.803 -12.948 -2.653 1.00 97.44 273 ILE A O 1
ATOM 2216 N N . LYS A 1 274 ? 11.114 -13.393 -4.079 1.00 91.75 274 LYS A N 1
ATOM 2217 C CA . LYS A 1 274 ? 11.871 -14.284 -4.963 1.00 91.75 274 LYS A CA 1
ATOM 2218 C C . LYS A 1 274 ? 13.131 -13.592 -5.481 1.00 91.75 274 LYS A C 1
ATOM 2220 O O . LYS A 1 274 ? 13.088 -12.459 -5.954 1.00 91.75 274 LYS A O 1
ATOM 2225 N N . GLY A 1 275 ? 14.266 -14.282 -5.371 1.00 88.75 275 GLY A N 1
ATOM 2226 C CA . GLY A 1 275 ? 15.573 -13.758 -5.778 1.00 88.75 275 GLY A CA 1
ATOM 2227 C C . GLY A 1 275 ? 16.269 -12.861 -4.746 1.00 88.75 275 GLY A C 1
ATOM 2228 O O . GLY A 1 275 ? 17.346 -12.344 -5.040 1.00 88.75 275 GLY A O 1
ATOM 2229 N N . VAL A 1 276 ? 15.707 -12.682 -3.541 1.00 91.31 276 VAL A N 1
AT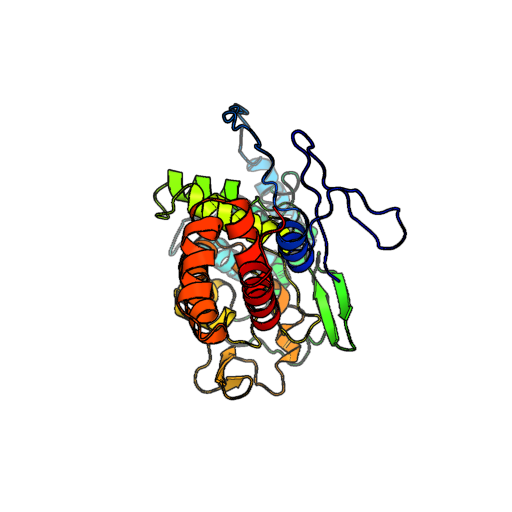OM 2230 C CA . VAL A 1 276 ? 16.350 -11.919 -2.458 1.00 91.31 276 VAL A CA 1
ATOM 2231 C C . VAL A 1 276 ? 16.289 -12.683 -1.138 1.00 91.31 276 VAL A C 1
ATOM 2233 O O . VAL A 1 276 ? 15.245 -12.761 -0.491 1.00 91.31 276 VAL A O 1
ATOM 2236 N N . SER A 1 277 ? 17.425 -13.223 -0.695 1.00 94.56 277 SER A N 1
ATOM 2237 C CA . SER A 1 277 ? 17.539 -13.882 0.614 1.00 94.56 277 SER A CA 1
ATOM 2238 C C . SER A 1 277 ? 17.356 -12.890 1.771 1.00 94.56 277 SER A C 1
ATOM 2240 O O . SER A 1 277 ? 17.523 -11.682 1.599 1.00 94.56 277 SER A O 1
ATOM 2242 N N . PHE A 1 278 ? 17.065 -13.379 2.981 1.00 95.00 278 PHE A N 1
ATOM 2243 C CA . PHE A 1 278 ? 16.992 -12.510 4.164 1.00 95.00 278 PHE A CA 1
ATOM 2244 C C . PHE A 1 278 ? 18.307 -11.754 4.439 1.00 95.00 278 PHE A C 1
ATOM 2246 O O . PHE A 1 278 ? 18.276 -10.578 4.800 1.00 95.00 278 PHE A O 1
ATOM 2253 N N . ARG A 1 279 ? 19.470 -12.382 4.197 1.00 93.62 279 ARG A N 1
ATOM 2254 C CA . ARG A 1 279 ? 20.792 -11.729 4.331 1.00 93.62 279 ARG A CA 1
ATOM 2255 C C . ARG A 1 279 ? 20.945 -10.534 3.384 1.00 93.62 279 ARG A C 1
ATOM 2257 O O . ARG A 1 279 ? 21.598 -9.553 3.720 1.00 93.62 279 ARG A O 1
ATOM 2264 N N . ASP A 1 280 ? 20.270 -10.602 2.243 1.00 93.81 280 ASP A N 1
ATOM 2265 C CA . ASP A 1 280 ? 20.270 -9.591 1.194 1.00 93.81 280 ASP A CA 1
ATOM 2266 C C . ASP A 1 280 ? 19.051 -8.661 1.234 1.00 93.81 280 ASP A C 1
ATOM 2268 O O . ASP A 1 280 ? 18.853 -7.873 0.310 1.00 93.81 280 ASP A O 1
ATOM 2272 N N . ILE A 1 281 ? 18.230 -8.695 2.289 1.00 94.62 281 ILE A N 1
ATOM 2273 C CA . ILE A 1 281 ? 16.954 -7.960 2.341 1.00 94.62 281 ILE A CA 1
ATOM 2274 C C . ILE A 1 281 ? 17.112 -6.449 2.091 1.00 94.62 281 ILE A C 1
ATOM 2276 O O . ILE A 1 281 ? 16.218 -5.790 1.561 1.00 94.62 281 ILE A O 1
ATOM 2280 N N . ASN A 1 282 ? 18.284 -5.887 2.401 1.00 94.50 282 ASN A N 1
ATOM 2281 C CA . ASN A 1 282 ? 18.597 -4.487 2.127 1.00 94.50 282 ASN A CA 1
ATOM 2282 C C . ASN A 1 282 ? 18.669 -4.151 0.628 1.00 94.50 282 ASN A C 1
ATOM 2284 O O . ASN A 1 282 ? 18.504 -2.981 0.287 1.00 94.50 282 ASN A O 1
ATOM 2288 N N . LYS A 1 283 ? 18.846 -5.129 -0.273 1.00 91.81 283 LYS A N 1
ATOM 2289 C CA . LYS A 1 283 ? 18.761 -4.927 -1.730 1.00 91.81 283 LYS A CA 1
ATOM 2290 C C . LYS A 1 283 ? 17.385 -4.402 -2.150 1.00 91.81 283 LYS A C 1
ATOM 2292 O O . LYS A 1 283 ? 17.309 -3.584 -3.063 1.00 91.81 283 LYS A O 1
ATOM 2297 N N . LEU A 1 284 ? 16.318 -4.771 -1.430 1.00 95.38 284 LEU A N 1
ATOM 2298 C CA . LEU A 1 284 ? 14.948 -4.316 -1.706 1.00 95.38 284 LEU A CA 1
ATOM 2299 C C . LEU A 1 284 ? 14.757 -2.803 -1.522 1.00 95.38 284 LEU A C 1
ATOM 2301 O O . LEU A 1 284 ? 13.779 -2.234 -2.001 1.00 95.38 284 LEU A O 1
ATOM 2305 N N . ARG A 1 285 ? 15.688 -2.131 -0.834 1.00 96.00 285 ARG A N 1
ATOM 2306 C CA . ARG A 1 285 ? 15.606 -0.692 -0.562 1.00 96.00 285 ARG A CA 1
ATOM 2307 C C . ARG A 1 285 ? 15.998 0.177 -1.759 1.00 96.00 285 ARG A C 1
ATOM 2309 O O . ARG A 1 285 ? 15.751 1.382 -1.703 1.00 96.00 285 ARG A O 1
ATOM 2316 N N . TRP A 1 286 ? 16.617 -0.397 -2.793 1.00 91.19 286 TRP A N 1
ATOM 2317 C CA . TRP A 1 286 ? 17.388 0.335 -3.804 1.00 91.19 286 TRP A CA 1
ATOM 2318 C C . TRP A 1 286 ? 17.019 -0.038 -5.242 1.00 91.19 286 TRP A C 1
ATOM 2320 O O . TRP A 1 286 ? 16.321 -1.023 -5.480 1.00 91.19 286 TRP A O 1
ATOM 2330 N N . GLY A 1 287 ? 17.536 0.749 -6.194 1.00 85.62 287 GLY A N 1
ATOM 2331 C CA . GLY A 1 287 ? 17.628 0.379 -7.606 1.00 85.62 287 GLY A CA 1
ATOM 2332 C C . GLY A 1 287 ? 16.317 -0.117 -8.216 1.00 85.62 287 GLY A C 1
ATOM 2333 O O . GLY A 1 287 ? 15.269 0.535 -8.111 1.00 85.62 287 GLY A O 1
ATOM 2334 N N . ILE A 1 288 ? 16.393 -1.281 -8.864 1.00 80.94 288 ILE A N 1
ATOM 2335 C CA . ILE A 1 288 ? 15.247 -1.883 -9.543 1.00 80.94 288 ILE A CA 1
ATOM 2336 C C . ILE A 1 288 ? 14.125 -2.238 -8.570 1.00 80.94 288 ILE A C 1
ATOM 2338 O O . ILE A 1 288 ? 12.975 -1.944 -8.864 1.00 80.94 288 ILE A O 1
ATOM 2342 N N . TRP A 1 289 ? 14.437 -2.752 -7.378 1.00 89.44 289 TRP A N 1
ATOM 2343 C CA . TRP A 1 289 ? 13.417 -3.139 -6.404 1.00 89.44 289 TRP A CA 1
ATOM 2344 C C . TRP A 1 289 ? 12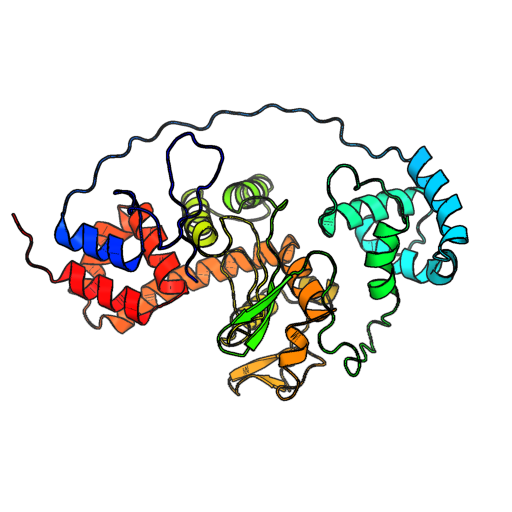.590 -1.947 -5.933 1.00 89.44 289 TRP A C 1
ATOM 2346 O O . TRP A 1 289 ? 11.362 -2.015 -5.932 1.00 89.44 289 TRP A O 1
ATOM 2356 N N . ALA A 1 290 ? 13.242 -0.832 -5.598 1.00 89.75 290 ALA A N 1
ATOM 2357 C CA . ALA A 1 290 ? 12.537 0.386 -5.207 1.00 89.75 290 ALA A CA 1
ATOM 2358 C C . ALA A 1 290 ? 11.614 0.898 -6.326 1.00 89.75 290 ALA A C 1
ATOM 2360 O O . ALA A 1 290 ? 10.477 1.297 -6.068 1.00 89.75 290 ALA A O 1
ATOM 2361 N N . THR A 1 291 ? 12.091 0.838 -7.573 1.00 83.81 291 THR A N 1
ATOM 2362 C CA . THR A 1 291 ? 11.320 1.228 -8.761 1.00 83.81 291 THR A CA 1
ATOM 2363 C C . THR A 1 291 ? 10.132 0.292 -8.984 1.00 83.81 291 THR A C 1
ATOM 2365 O O . THR A 1 291 ? 9.010 0.770 -9.131 1.00 83.81 291 THR A O 1
ATOM 2368 N N . SER A 1 292 ? 10.347 -1.025 -8.930 1.00 85.50 292 SER A N 1
ATOM 2369 C CA . SER A 1 292 ? 9.305 -2.043 -9.075 1.00 85.50 292 SER A CA 1
ATOM 2370 C C . SER A 1 292 ? 8.217 -1.899 -8.020 1.00 85.50 292 SER A C 1
ATOM 2372 O O . SER A 1 292 ? 7.045 -1.869 -8.374 1.00 85.50 292 SER A O 1
ATOM 2374 N N . PHE A 1 293 ? 8.569 -1.747 -6.738 1.00 96.88 293 PHE A N 1
ATOM 2375 C CA . PHE A 1 293 ? 7.574 -1.581 -5.674 1.00 96.88 293 PHE A CA 1
ATOM 2376 C C . PHE A 1 293 ? 6.767 -0.288 -5.823 1.00 96.88 293 PHE A C 1
ATOM 2378 O O . PHE A 1 293 ? 5.552 -0.301 -5.622 1.00 96.88 293 PHE A O 1
ATOM 2385 N N . PHE A 1 294 ? 7.412 0.826 -6.186 1.00 95.12 294 PHE A N 1
ATOM 2386 C CA . PHE A 1 294 ? 6.691 2.077 -6.417 1.00 95.12 294 PHE A CA 1
ATOM 2387 C C . PHE A 1 294 ? 5.744 1.966 -7.619 1.00 95.12 294 PHE A C 1
ATOM 2389 O O . PHE A 1 294 ? 4.567 2.288 -7.480 1.00 95.12 294 PHE A O 1
ATOM 2396 N N . ASN A 1 295 ? 6.214 1.453 -8.758 1.00 86.81 295 ASN A N 1
ATOM 2397 C CA . ASN A 1 295 ? 5.399 1.319 -9.969 1.00 86.81 295 ASN A CA 1
ATOM 2398 C C . ASN A 1 295 ? 4.261 0.301 -9.789 1.00 86.81 295 ASN A C 1
ATOM 2400 O O . ASN A 1 295 ? 3.138 0.546 -10.221 1.00 86.81 295 ASN A O 1
ATOM 2404 N N . ALA A 1 296 ? 4.514 -0.804 -9.083 1.00 89.50 296 ALA A N 1
ATOM 2405 C CA . ALA A 1 296 ? 3.474 -1.756 -8.705 1.00 89.50 296 ALA A CA 1
ATOM 2406 C C . ALA A 1 296 ? 2.379 -1.076 -7.872 1.00 89.50 296 ALA A C 1
ATOM 2408 O O . ALA A 1 296 ? 1.194 -1.263 -8.117 1.00 89.50 296 ALA A O 1
ATOM 2409 N N . SER A 1 297 ? 2.756 -0.202 -6.934 1.00 96.44 297 SER A N 1
ATOM 2410 C CA . SER A 1 297 ? 1.787 0.524 -6.103 1.00 96.44 297 SER A CA 1
ATOM 2411 C C . SER A 1 297 ? 0.948 1.576 -6.848 1.00 96.44 297 SER A C 1
ATOM 2413 O O . SER A 1 297 ? 0.069 2.181 -6.237 1.00 96.44 297 SER A O 1
ATOM 2415 N N . THR A 1 298 ? 1.213 1.809 -8.138 1.00 93.31 298 THR A N 1
ATOM 2416 C CA . THR A 1 298 ? 0.392 2.660 -9.018 1.00 93.31 298 THR A CA 1
ATOM 2417 C C . THR A 1 298 ? -0.501 1.870 -9.978 1.00 93.31 298 THR A C 1
ATOM 2419 O O . THR A 1 298 ? -1.328 2.474 -10.657 1.00 93.31 298 THR A O 1
ATOM 2422 N N . ASP A 1 299 ? -0.343 0.545 -10.046 1.00 93.44 299 ASP A N 1
ATOM 2423 C CA . ASP A 1 299 ? -1.152 -0.331 -10.897 1.00 93.44 299 ASP A CA 1
ATOM 2424 C C . ASP A 1 299 ? -2.581 -0.460 -10.356 1.00 93.44 299 ASP A C 1
ATOM 2426 O O . ASP A 1 299 ? -2.796 -0.627 -9.154 1.00 93.44 299 ASP A O 1
ATOM 2430 N N . GLU A 1 300 ? -3.569 -0.391 -11.248 1.00 96.25 300 GLU A N 1
ATOM 2431 C CA . GLU A 1 300 ? -4.982 -0.394 -10.873 1.00 96.25 300 GLU A CA 1
ATOM 2432 C C . GLU A 1 300 ? -5.402 -1.688 -10.158 1.00 96.25 300 GLU A C 1
ATOM 2434 O O . GLU A 1 300 ? -6.059 -1.623 -9.120 1.00 96.25 300 GLU A O 1
ATOM 2439 N N . GLU A 1 301 ? -4.994 -2.863 -10.646 1.00 89.62 301 GLU A N 1
ATOM 2440 C CA . GLU A 1 301 ? -5.368 -4.160 -10.062 1.00 89.62 301 GLU A CA 1
ATOM 2441 C C . GLU A 1 301 ? -4.704 -4.362 -8.689 1.00 89.62 301 GLU A C 1
ATOM 2443 O O . GLU A 1 301 ? -5.280 -4.952 -7.761 1.00 89.62 301 GLU A O 1
ATOM 2448 N N . ILE A 1 302 ? -3.496 -3.817 -8.529 1.00 96.75 302 ILE A N 1
ATOM 2449 C CA . ILE A 1 302 ? -2.786 -3.779 -7.250 1.00 96.75 302 ILE A CA 1
ATOM 2450 C C . ILE A 1 302 ? -3.486 -2.817 -6.280 1.00 96.75 302 ILE A C 1
ATOM 2452 O O . ILE A 1 302 ? -3.745 -3.197 -5.137 1.00 96.75 302 ILE A O 1
ATOM 2456 N N . ILE A 1 303 ? -3.899 -1.627 -6.719 1.00 98.44 303 ILE A N 1
ATOM 2457 C CA . ILE A 1 303 ? -4.672 -0.681 -5.896 1.00 98.44 303 ILE A CA 1
ATOM 2458 C C . ILE A 1 303 ? -6.021 -1.285 -5.476 1.00 98.44 303 ILE A C 1
ATOM 2460 O O . ILE A 1 303 ? -6.400 -1.180 -4.308 1.00 98.44 303 ILE A O 1
ATOM 2464 N N . ILE A 1 304 ? -6.724 -1.978 -6.376 1.00 97.44 304 ILE A N 1
ATOM 2465 C CA . ILE A 1 304 ? -7.983 -2.678 -6.068 1.00 97.44 304 ILE A CA 1
ATOM 2466 C C . ILE A 1 304 ? -7.775 -3.698 -4.940 1.00 97.44 304 ILE A C 1
ATOM 2468 O O . ILE A 1 304 ? -8.513 -3.702 -3.949 1.00 97.44 304 ILE A O 1
ATOM 2472 N N . SER A 1 305 ? -6.730 -4.526 -5.033 1.00 98.25 305 SER A N 1
ATOM 2473 C CA . SER A 1 305 ? -6.402 -5.466 -3.953 1.00 98.25 305 SER A CA 1
ATOM 2474 C C . SER A 1 305 ? -5.947 -4.756 -2.667 1.00 98.25 305 SER A C 1
ATOM 2476 O O . SER A 1 305 ? -6.215 -5.256 -1.570 1.00 98.25 305 SER A O 1
ATOM 2478 N N . GLN A 1 306 ? -5.361 -3.554 -2.765 1.00 98.62 306 GLN A N 1
ATOM 2479 C CA . GLN A 1 306 ? -5.028 -2.733 -1.599 1.00 98.62 306 GLN A CA 1
ATOM 2480 C C . GLN A 1 306 ? -6.274 -2.301 -0.845 1.00 98.62 306 GLN A C 1
ATOM 2482 O O . GLN A 1 306 ? -6.289 -2.363 0.380 1.00 98.62 306 GLN A O 1
ATOM 2487 N N . VAL A 1 307 ? -7.316 -1.872 -1.559 1.00 98.56 307 VAL A N 1
ATOM 2488 C CA . VAL A 1 307 ? -8.598 -1.469 -0.968 1.00 98.56 307 VAL A CA 1
ATOM 2489 C C . VAL A 1 307 ? -9.217 -2.641 -0.211 1.00 98.56 307 VAL A C 1
ATOM 2491 O O . VAL A 1 307 ? -9.618 -2.488 0.945 1.00 98.56 307 VAL A O 1
ATOM 2494 N N . ALA A 1 308 ? -9.228 -3.832 -0.817 1.00 97.75 308 ALA A N 1
ATOM 2495 C CA . ALA A 1 308 ? -9.723 -5.043 -0.165 1.00 97.75 308 ALA A CA 1
ATOM 2496 C C . ALA A 1 308 ? -8.934 -5.368 1.117 1.00 97.75 308 ALA A C 1
ATOM 2498 O O . ALA A 1 308 ? -9.527 -5.665 2.159 1.00 97.75 308 ALA A O 1
ATOM 2499 N N . LEU A 1 309 ? -7.602 -5.265 1.074 1.00 98.44 309 LEU A N 1
ATOM 2500 C CA . LEU A 1 309 ? -6.758 -5.484 2.247 1.00 98.44 309 LEU A CA 1
ATOM 2501 C C . LEU A 1 309 ? -6.943 -4.399 3.313 1.00 98.44 309 LEU A C 1
ATOM 2503 O O . LEU A 1 309 ? -7.016 -4.706 4.501 1.00 98.44 309 LEU A O 1
ATOM 2507 N N . ALA A 1 310 ? -7.049 -3.136 2.907 1.00 98.38 310 ALA A N 1
ATOM 2508 C CA . ALA A 1 310 ? -7.259 -2.012 3.805 1.00 98.38 310 ALA A CA 1
ATOM 2509 C C . ALA A 1 310 ? -8.545 -2.214 4.611 1.00 98.38 310 ALA A C 1
ATOM 2511 O O . ALA A 1 310 ? -8.495 -2.144 5.836 1.00 98.38 310 ALA A O 1
ATOM 2512 N N . LYS A 1 311 ? -9.657 -2.598 3.966 1.00 98.00 311 LYS A N 1
ATOM 2513 C CA . LYS A 1 311 ? -10.921 -2.937 4.648 1.00 98.00 311 LYS A CA 1
ATOM 2514 C C . LYS A 1 311 ? -10.729 -4.024 5.715 1.00 98.00 311 LYS A C 1
ATOM 2516 O O . LYS A 1 311 ? -11.192 -3.855 6.845 1.00 98.00 311 LYS A O 1
ATOM 2521 N N . LYS A 1 312 ? -9.968 -5.084 5.408 1.00 97.81 312 LYS A N 1
ATOM 2522 C CA . LYS A 1 312 ? -9.609 -6.128 6.389 1.00 97.81 312 LYS A CA 1
ATOM 2523 C C . LYS A 1 312 ? -8.797 -5.560 7.559 1.00 97.81 312 LYS A C 1
ATOM 2525 O O . LYS A 1 312 ? -9.077 -5.886 8.711 1.00 97.81 312 LYS A O 1
ATOM 2530 N N . TYR A 1 313 ? -7.822 -4.685 7.307 1.00 97.50 313 TYR A N 1
ATOM 2531 C CA . TYR A 1 313 ? -7.043 -4.048 8.375 1.00 97.50 313 TYR A CA 1
ATOM 2532 C C . TYR A 1 313 ? -7.880 -3.122 9.256 1.00 97.50 313 TYR A C 1
ATOM 2534 O O . TYR A 1 313 ? -7.726 -3.170 10.473 1.00 97.50 313 TYR A O 1
ATOM 2542 N N . LEU A 1 314 ? -8.806 -2.346 8.688 1.00 97.12 314 LEU A N 1
ATOM 2543 C CA . LEU A 1 314 ? -9.705 -1.493 9.471 1.00 97.12 314 LEU A CA 1
ATOM 2544 C C . LEU A 1 314 ? -10.534 -2.317 10.466 1.00 97.12 314 LEU A C 1
ATOM 2546 O O . LEU A 1 314 ? -10.680 -1.915 11.621 1.00 97.12 314 LEU A O 1
ATOM 2550 N N . GLN A 1 315 ? -11.015 -3.495 10.054 1.00 97.19 315 GLN A N 1
ATOM 2551 C CA . GLN A 1 315 ? -11.701 -4.442 10.941 1.00 97.19 315 GLN A CA 1
ATOM 2552 C C . GLN A 1 315 ? -10.752 -5.017 12.003 1.00 97.19 315 GLN A C 1
ATOM 2554 O O . GLN A 1 315 ? -11.079 -5.022 13.192 1.00 97.19 315 GLN A O 1
ATOM 2559 N N . ARG A 1 316 ? -9.542 -5.437 11.606 1.00 97.31 316 ARG A N 1
ATOM 2560 C CA . ARG A 1 316 ? -8.512 -5.931 12.538 1.00 97.31 316 ARG A CA 1
ATOM 2561 C C . ARG A 1 316 ? -8.107 -4.887 13.573 1.00 97.31 316 ARG A C 1
ATOM 2563 O O . ARG A 1 316 ? -7.833 -5.257 14.707 1.00 97.31 316 ARG A O 1
ATOM 2570 N N . HIS A 1 317 ? -8.081 -3.603 13.223 1.00 97.19 317 HIS A N 1
ATOM 2571 C CA . HIS A 1 317 ? -7.780 -2.530 14.171 1.00 97.19 317 HIS A CA 1
ATOM 2572 C C . HIS A 1 317 ? -8.846 -2.435 15.268 1.00 97.19 317 HIS A C 1
ATOM 2574 O O . HIS A 1 317 ? -8.505 -2.257 16.435 1.00 97.19 317 HIS A O 1
ATOM 2580 N N . ILE A 1 318 ? -10.122 -2.620 14.923 1.00 97.56 318 ILE A N 1
ATOM 2581 C CA . ILE A 1 318 ? -11.232 -2.611 15.886 1.00 97.56 318 ILE A CA 1
ATOM 2582 C C . ILE A 1 318 ? -11.212 -3.855 16.779 1.00 97.56 318 ILE A C 1
ATOM 2584 O O . ILE A 1 318 ? -11.293 -3.735 18.002 1.00 97.56 318 ILE A O 1
ATOM 2588 N N . ILE A 1 319 ? -10.995 -5.039 16.201 1.00 96.94 319 ILE A N 1
ATOM 2589 C CA . ILE A 1 319 ? -10.811 -6.284 16.967 1.00 96.94 319 ILE A CA 1
ATOM 2590 C C . ILE A 1 319 ? -9.594 -6.167 17.897 1.00 96.94 319 ILE A C 1
ATOM 2592 O O . ILE A 1 319 ? -9.657 -6.495 19.083 1.00 96.94 319 ILE A O 1
ATOM 2596 N N . GLY A 1 320 ? -8.488 -5.640 17.374 1.00 95.81 320 GLY A N 1
ATOM 2597 C CA . GLY A 1 320 ? -7.262 -5.408 18.122 1.00 95.81 320 GLY A CA 1
ATOM 2598 C C . GLY A 1 320 ? -7.442 -4.380 19.236 1.00 95.81 320 GLY A C 1
ATOM 2599 O O . GLY A 1 320 ? -6.842 -4.527 20.298 1.00 95.81 320 GLY A O 1
ATOM 2600 N N . LEU A 1 321 ? -8.263 -3.345 19.038 1.00 96.50 321 LEU A N 1
ATOM 2601 C CA . LEU A 1 321 ? -8.631 -2.414 20.103 1.00 96.50 321 LEU A CA 1
ATOM 2602 C C . LEU A 1 321 ? -9.355 -3.147 21.231 1.00 96.50 321 LEU A C 1
ATOM 2604 O O . LEU A 1 321 ? -8.919 -3.039 22.375 1.00 96.50 321 LEU A O 1
ATOM 2608 N N . LYS A 1 322 ? -10.397 -3.928 20.912 1.00 97.25 322 LYS A N 1
ATOM 2609 C CA . LYS A 1 322 ? -11.146 -4.714 21.906 1.00 97.25 322 LYS A CA 1
ATOM 2610 C C . LYS A 1 322 ? -10.208 -5.599 22.732 1.00 97.25 322 LYS A C 1
ATOM 2612 O O . LYS A 1 322 ? -10.189 -5.518 23.958 1.00 97.25 322 LYS A O 1
ATOM 2617 N N . SER A 1 323 ? -9.361 -6.367 22.045 1.00 96.38 323 SER A N 1
ATOM 2618 C CA . SER A 1 323 ? -8.376 -7.259 22.668 1.00 96.38 323 SER A CA 1
ATOM 2619 C C . SER A 1 323 ? -7.398 -6.519 23.593 1.00 96.38 323 SER A C 1
ATOM 2621 O O . SER A 1 323 ? -7.063 -7.017 24.667 1.00 96.38 323 SER A O 1
ATOM 2623 N N . ARG A 1 324 ? -6.957 -5.311 23.216 1.00 95.50 324 ARG A N 1
ATOM 2624 C CA . ARG A 1 324 ? -6.012 -4.514 24.014 1.00 95.50 324 ARG A CA 1
ATOM 2625 C C . ARG A 1 324 ? -6.639 -3.847 25.226 1.00 95.50 324 ARG A C 1
ATOM 2627 O O . ARG A 1 324 ? -5.962 -3.729 26.241 1.00 95.50 324 ARG A O 1
ATOM 2634 N N . LEU A 1 325 ? -7.885 -3.394 25.114 1.00 93.81 325 LEU A N 1
ATOM 2635 C CA . LEU A 1 325 ? -8.580 -2.736 26.218 1.00 93.81 325 LEU A CA 1
ATOM 2636 C C . LEU A 1 325 ? -8.937 -3.719 27.335 1.00 93.81 325 LEU A C 1
ATOM 2638 O O . LEU A 1 325 ? -8.972 -3.308 28.490 1.00 93.81 325 LEU A O 1
ATOM 2642 N N . LYS A 1 326 ? -9.211 -4.991 26.997 1.00 94.31 326 LYS A N 1
ATOM 2643 C CA . LYS A 1 326 ? -9.671 -6.029 27.943 1.00 94.31 326 LYS A CA 1
ATOM 2644 C C . LYS A 1 326 ? -10.844 -5.559 28.825 1.00 94.31 326 LYS A C 1
ATOM 2646 O O . LYS A 1 326 ? -10.981 -5.979 29.968 1.00 94.31 326 LYS A O 1
ATOM 2651 N N . ASN A 1 327 ? -11.662 -4.649 28.299 1.00 94.50 327 ASN A N 1
ATOM 2652 C CA . ASN A 1 327 ? -12.780 -4.028 28.994 1.00 94.50 327 ASN A CA 1
ATOM 2653 C C . ASN A 1 327 ? -13.871 -3.694 27.971 1.00 94.50 327 ASN A C 1
ATOM 2655 O O . ASN A 1 327 ? -13.763 -2.717 27.221 1.00 94.50 327 ASN A O 1
ATOM 2659 N N . ASP A 1 328 ? -14.915 -4.522 27.942 1.00 96.00 328 ASP A N 1
ATOM 2660 C CA . ASP A 1 328 ? -16.000 -4.412 26.966 1.00 96.00 328 ASP A CA 1
ATOM 2661 C C . ASP A 1 328 ? -16.839 -3.147 27.167 1.00 96.00 328 ASP A C 1
ATOM 2663 O O . ASP A 1 328 ? -17.292 -2.561 26.188 1.00 96.00 328 ASP A O 1
ATOM 2667 N N . SER A 1 329 ? -16.979 -2.658 28.403 1.00 96.19 329 SER A N 1
ATOM 2668 C CA . SER A 1 329 ? -17.688 -1.404 28.685 1.00 96.19 329 SER A CA 1
ATOM 2669 C C . SER A 1 329 ? -16.968 -0.203 28.064 1.00 96.19 329 SER A C 1
ATOM 2671 O O . SER A 1 329 ? -17.572 0.574 27.324 1.00 96.19 329 SER A O 1
ATOM 2673 N N . VAL A 1 330 ? -15.652 -0.091 28.276 1.00 93.62 330 VAL A N 1
ATOM 2674 C CA . VAL A 1 330 ? -14.821 0.975 27.690 1.00 93.62 330 VAL A CA 1
ATOM 2675 C C . VAL A 1 330 ? -14.807 0.890 26.164 1.00 93.62 330 VAL A C 1
ATOM 2677 O O . VAL A 1 330 ? -14.969 1.906 25.484 1.00 93.62 330 VAL A O 1
ATOM 2680 N N . TYR A 1 331 ? -14.659 -0.320 25.619 1.00 96.75 331 TYR A N 1
ATOM 2681 C CA . TYR A 1 331 ? -14.712 -0.554 24.179 1.00 96.75 331 TYR A CA 1
ATOM 2682 C C . TYR A 1 331 ? -16.066 -0.137 23.583 1.00 96.75 331 TYR A C 1
ATOM 2684 O O . TYR A 1 331 ? -16.097 0.683 22.666 1.00 96.75 331 TYR A O 1
ATOM 2692 N N . ASN A 1 332 ? -17.183 -0.630 24.127 1.00 96.44 332 ASN A N 1
ATOM 2693 C CA . ASN A 1 332 ? -18.525 -0.317 23.631 1.00 96.44 332 ASN A CA 1
ATOM 2694 C C . ASN A 1 332 ? -18.828 1.180 23.761 1.00 96.44 332 ASN A C 1
ATOM 2696 O O . ASN A 1 332 ? -19.343 1.788 22.824 1.00 96.44 332 ASN A O 1
ATOM 2700 N N . LYS A 1 333 ? -18.431 1.811 24.874 1.00 93.06 333 LYS A N 1
ATOM 2701 C CA . LYS A 1 333 ? -18.564 3.260 25.066 1.00 93.06 333 LYS A CA 1
ATOM 2702 C C . LYS A 1 333 ? -17.835 4.040 23.972 1.00 93.06 333 LYS A C 1
ATOM 2704 O O . LYS A 1 333 ? -18.422 4.973 23.428 1.00 93.06 333 LYS A O 1
ATOM 2709 N N . PHE A 1 334 ? -16.601 3.663 23.627 1.00 94.38 334 PHE A N 1
ATOM 2710 C CA . PHE A 1 334 ? -15.858 4.296 22.533 1.00 94.38 334 PHE A CA 1
ATOM 2711 C C . PHE A 1 334 ? -16.529 4.064 21.174 1.00 94.38 334 PHE A C 1
ATOM 2713 O O . PHE A 1 334 ? -16.728 5.011 20.407 1.00 94.38 334 PHE A O 1
ATOM 2720 N N . ILE A 1 335 ? -16.891 2.813 20.878 1.00 96.50 335 ILE A N 1
ATOM 2721 C CA . ILE A 1 335 ? -17.438 2.435 19.575 1.00 96.50 335 ILE A CA 1
ATOM 2722 C C . ILE A 1 335 ? -18.783 3.114 19.312 1.00 96.50 335 ILE A C 1
ATOM 2724 O O . ILE A 1 335 ? -18.939 3.767 18.277 1.00 96.50 335 ILE A O 1
ATOM 2728 N N . GLU A 1 336 ? -19.730 3.003 20.243 1.00 94.38 336 GLU A N 1
ATOM 2729 C CA . GLU A 1 336 ? -21.103 3.477 20.046 1.00 94.38 336 GLU A CA 1
ATOM 2730 C C . GLU A 1 336 ? -21.233 4.996 20.169 1.00 94.38 336 GLU A C 1
ATOM 2732 O O . GLU A 1 336 ? -22.023 5.608 19.451 1.00 94.38 336 GLU A O 1
ATOM 2737 N N . ASN A 1 337 ? -20.453 5.635 21.048 1.00 90.38 337 ASN A N 1
ATOM 2738 C CA . ASN A 1 337 ? -20.613 7.070 21.294 1.00 90.38 337 ASN A CA 1
ATOM 2739 C C . ASN A 1 337 ? -19.686 7.957 20.465 1.00 90.38 337 ASN A C 1
ATOM 2741 O O . ASN A 1 337 ? -19.997 9.134 20.312 1.00 90.38 337 ASN A O 1
ATOM 2745 N N . TYR A 1 338 ? -18.589 7.420 19.924 1.00 90.00 338 TYR A N 1
ATOM 2746 C CA . TYR A 1 338 ? -17.588 8.231 19.229 1.00 90.00 338 TYR A CA 1
ATOM 2747 C C . TYR A 1 338 ? -17.246 7.663 17.852 1.00 90.00 338 TYR A C 1
ATOM 2749 O O . TYR A 1 338 ? -17.521 8.303 16.841 1.00 90.00 338 TYR A O 1
ATOM 2757 N N . TYR A 1 339 ? -16.711 6.442 17.777 1.00 92.44 339 TYR A N 1
ATOM 2758 C CA . TYR A 1 339 ? -16.199 5.882 16.519 1.00 92.44 339 TYR A CA 1
ATOM 2759 C C . TYR A 1 339 ? -17.272 5.762 15.420 1.00 92.44 339 TYR A C 1
ATOM 2761 O O . TYR A 1 339 ? -17.019 6.061 14.248 1.00 92.44 339 TYR A O 1
ATOM 2769 N N . LYS A 1 340 ? -18.483 5.313 15.775 1.00 90.69 340 LYS A N 1
ATOM 2770 C CA . LYS A 1 340 ? -19.601 5.201 14.826 1.00 90.69 340 LYS A CA 1
ATOM 2771 C C . LYS A 1 340 ? -20.239 6.551 14.498 1.00 90.69 340 LYS A C 1
ATOM 2773 O O . LYS A 1 340 ? -20.662 6.731 13.362 1.00 90.69 340 LYS A O 1
ATOM 2778 N N . LYS A 1 341 ? -20.277 7.487 15.448 1.00 88.81 341 LYS A N 1
ATOM 2779 C CA . LYS A 1 341 ? -20.994 8.767 15.309 1.00 88.81 341 LYS A CA 1
ATOM 2780 C C . LYS A 1 341 ? -20.182 9.856 14.608 1.00 88.81 341 LYS A C 1
ATOM 2782 O O . LYS A 1 341 ? -20.770 10.702 13.948 1.00 88.81 341 LYS A O 1
ATOM 2787 N N . ASP A 1 342 ? -18.854 9.820 14.711 1.00 85.12 342 ASP A N 1
ATOM 2788 C CA . ASP A 1 342 ? -17.981 10.880 14.205 1.00 85.12 342 ASP A CA 1
ATOM 2789 C C . ASP A 1 342 ? -16.929 10.327 13.225 1.00 85.12 342 ASP A C 1
ATOM 2791 O O . ASP A 1 342 ? -16.035 9.551 13.585 1.00 85.12 342 ASP A O 1
ATOM 2795 N N . LYS A 1 343 ? -17.025 10.751 11.957 1.00 83.62 343 LYS A N 1
ATOM 2796 C CA . LYS A 1 343 ? -16.102 10.360 10.875 1.00 83.62 343 LYS A CA 1
ATOM 2797 C C . LYS A 1 343 ? -14.667 10.832 11.127 1.00 83.62 343 LYS A C 1
ATOM 2799 O O . LYS A 1 343 ? -13.719 10.137 10.758 1.00 83.62 343 LYS A O 1
ATOM 2804 N N . TYR A 1 344 ? -14.492 11.982 11.777 1.00 82.50 344 TYR A N 1
ATOM 2805 C CA . TYR A 1 344 ? -13.182 12.511 12.130 1.00 82.50 344 TYR A CA 1
ATOM 2806 C C . TYR A 1 344 ? -12.516 11.639 13.197 1.00 82.50 344 TYR A C 1
ATOM 2808 O O . TYR A 1 344 ? -11.391 11.178 12.988 1.00 82.50 344 TYR A O 1
ATOM 2816 N N . VAL A 1 345 ? -13.224 11.321 14.288 1.00 84.56 345 VAL A N 1
ATOM 2817 C CA . VAL A 1 345 ? -12.714 10.405 15.329 1.00 84.56 345 VAL A CA 1
ATOM 2818 C C . VAL A 1 345 ? -12.385 9.037 14.736 1.00 84.56 345 VAL A C 1
ATOM 2820 O O . VAL A 1 345 ? -11.331 8.468 15.032 1.00 84.56 345 VAL A O 1
ATOM 2823 N N . ARG A 1 346 ? -13.250 8.526 13.853 1.00 91.00 346 ARG A N 1
ATOM 2824 C CA . ARG A 1 346 ? -13.042 7.265 13.136 1.00 91.00 346 ARG A CA 1
ATOM 2825 C C . ARG A 1 346 ? -11.736 7.259 12.341 1.00 91.00 346 ARG A C 1
ATOM 2827 O O . ARG A 1 346 ? -10.912 6.361 12.524 1.00 91.00 346 ARG A O 1
ATOM 2834 N N . GLY A 1 347 ? -11.538 8.263 11.486 1.00 87.25 347 GLY A N 1
ATOM 2835 C CA . GLY A 1 347 ? -10.335 8.399 10.663 1.00 87.25 347 GLY A CA 1
ATOM 2836 C C . GLY A 1 347 ? -9.074 8.581 11.492 1.00 87.25 347 GLY A C 1
ATOM 2837 O O . GLY A 1 347 ? -8.061 7.932 11.234 1.00 87.25 347 GLY A O 1
ATOM 2838 N N . LEU A 1 348 ? -9.159 9.391 12.544 1.00 84.88 348 LEU A N 1
ATOM 2839 C CA . LEU A 1 348 ? -8.046 9.635 13.444 1.00 84.88 348 LEU A CA 1
ATOM 2840 C C . LEU A 1 348 ? -7.608 8.373 14.185 1.00 84.88 348 LEU A C 1
ATOM 2842 O O . LEU A 1 348 ? -6.416 8.058 14.241 1.00 84.88 348 LEU A O 1
ATOM 2846 N N . PHE A 1 349 ? -8.575 7.634 14.735 1.00 91.88 349 PHE A N 1
ATOM 2847 C CA . PHE A 1 349 ? -8.310 6.361 15.382 1.00 91.88 349 PHE A CA 1
ATOM 2848 C C . PHE A 1 349 ? -7.627 5.409 14.401 1.00 91.88 349 PHE A C 1
ATOM 2850 O O . PHE A 1 349 ? -6.551 4.908 14.716 1.00 91.88 349 PHE A O 1
ATOM 2857 N N . GLN A 1 350 ? -8.185 5.221 13.202 1.00 94.94 350 GLN A N 1
ATOM 2858 C CA . GLN A 1 350 ? -7.649 4.269 12.229 1.00 94.94 350 GLN A CA 1
ATOM 2859 C C . GLN A 1 350 ? -6.233 4.632 11.760 1.00 94.94 350 GLN A C 1
ATOM 2861 O O . GLN A 1 350 ? -5.357 3.766 11.754 1.00 94.94 350 GLN A O 1
ATOM 2866 N N . ALA A 1 351 ? -5.971 5.907 11.458 1.00 87.94 351 ALA A N 1
ATOM 2867 C CA . ALA A 1 351 ? -4.638 6.375 11.073 1.00 87.94 351 ALA A CA 1
ATOM 2868 C C . ALA A 1 351 ? -3.623 6.221 12.220 1.00 87.94 351 ALA A C 1
ATOM 2870 O O . ALA A 1 351 ? -2.495 5.764 12.024 1.00 87.94 351 ALA A O 1
ATOM 2871 N N . SER A 1 352 ? -4.029 6.549 13.452 1.00 87.44 352 SER A N 1
ATOM 2872 C CA . SER A 1 352 ? -3.162 6.383 14.622 1.00 87.44 352 SER A CA 1
ATOM 2873 C C . SER A 1 352 ? -2.866 4.911 14.910 1.00 87.44 352 SER A C 1
ATOM 2875 O O . SER A 1 352 ? -1.718 4.560 15.177 1.00 87.44 352 SER A O 1
ATOM 2877 N N . TYR A 1 353 ? -3.879 4.044 14.816 1.00 92.31 353 TYR A N 1
ATOM 2878 C CA . TYR A 1 353 ? -3.759 2.624 15.115 1.00 92.31 353 TYR A CA 1
ATOM 2879 C C . TYR A 1 353 ? -2.918 1.913 14.055 1.00 92.31 353 TYR A C 1
ATOM 2881 O O . TYR A 1 353 ? -2.140 1.033 14.409 1.00 92.31 353 TYR A O 1
ATOM 2889 N N . ASN A 1 354 ? -2.989 2.337 12.786 1.00 91.00 354 ASN A N 1
ATOM 2890 C CA . ASN A 1 354 ? -2.120 1.821 11.725 1.00 91.00 354 ASN A CA 1
ATOM 2891 C C . ASN A 1 354 ? -0.625 1.979 12.069 1.00 91.00 354 ASN A C 1
ATOM 2893 O O . ASN A 1 354 ? 0.167 1.077 11.793 1.00 91.00 354 ASN A O 1
ATOM 2897 N N . ASN A 1 355 ? -0.266 3.090 12.723 1.00 85.56 355 ASN A N 1
ATOM 2898 C CA . ASN A 1 355 ? 1.108 3.437 13.091 1.00 85.56 355 ASN A CA 1
ATOM 2899 C C . ASN A 1 355 ? 1.523 2.926 14.480 1.00 85.56 355 ASN A C 1
ATOM 2901 O O . ASN A 1 355 ? 2.624 2.403 14.670 1.00 85.56 355 ASN A O 1
ATOM 2905 N N . HIS A 1 356 ? 0.661 3.107 15.483 1.00 87.50 356 HIS A N 1
ATOM 2906 C CA . HIS A 1 356 ? 0.970 2.866 16.892 1.00 87.50 356 HIS A CA 1
ATOM 2907 C C . HIS A 1 356 ? -0.208 2.236 17.664 1.00 87.50 356 HIS A C 1
ATOM 2909 O O . HIS A 1 356 ? -0.738 2.865 18.586 1.00 87.50 356 HIS A O 1
ATOM 2915 N N . PRO A 1 357 ? -0.553 0.957 17.396 1.00 89.19 357 PRO A N 1
ATOM 2916 C CA . PRO A 1 357 ? -1.691 0.264 18.012 1.00 89.19 357 PRO A CA 1
ATOM 2917 C C . PRO A 1 357 ? -1.777 0.398 19.538 1.00 89.19 357 PRO A C 1
ATOM 2919 O O . PRO A 1 357 ? -2.841 0.660 20.096 1.00 89.19 357 PRO A O 1
ATOM 2922 N N . ALA A 1 358 ? -0.643 0.232 20.229 1.00 86.38 358 ALA A N 1
ATOM 2923 C CA . ALA A 1 358 ? -0.585 0.283 21.688 1.00 86.38 358 ALA A CA 1
ATOM 2924 C C . ALA A 1 358 ? -0.885 1.686 22.237 1.00 86.38 358 ALA A C 1
ATOM 2926 O O . ALA A 1 358 ? -1.636 1.819 23.201 1.00 86.38 358 ALA A O 1
ATOM 2927 N N . LYS A 1 359 ? -0.341 2.738 21.607 1.00 85.69 359 LYS A N 1
ATOM 2928 C CA . LYS A 1 359 ? -0.590 4.126 22.025 1.00 85.69 359 LYS A CA 1
ATOM 2929 C C . LYS A 1 359 ? -2.026 4.540 21.729 1.00 85.69 359 LYS A C 1
ATOM 2931 O O . LYS A 1 359 ? -2.645 5.180 22.569 1.00 85.69 359 LYS A O 1
ATOM 2936 N N . SER A 1 360 ? -2.564 4.135 20.581 1.00 87.44 360 SER A N 1
ATOM 2937 C CA . SER A 1 360 ? -3.962 4.389 20.228 1.00 87.44 360 SER A CA 1
ATOM 2938 C C . SER A 1 360 ? -4.923 3.722 21.210 1.00 87.44 360 SER A C 1
ATOM 2940 O O . SER A 1 360 ? -5.827 4.384 21.709 1.00 87.44 360 SER A O 1
ATOM 2942 N N . ALA A 1 361 ? -4.699 2.448 21.555 1.00 88.69 361 ALA A N 1
ATOM 2943 C CA . ALA A 1 361 ? -5.530 1.739 22.529 1.00 88.69 361 ALA A CA 1
ATOM 2944 C C . ALA A 1 361 ? -5.443 2.355 23.933 1.00 88.69 361 ALA A C 1
ATOM 2946 O O . ALA A 1 361 ? -6.472 2.576 24.566 1.00 88.69 361 ALA A O 1
ATOM 2947 N N . ARG A 1 362 ? -4.230 2.689 24.396 1.00 85.44 362 A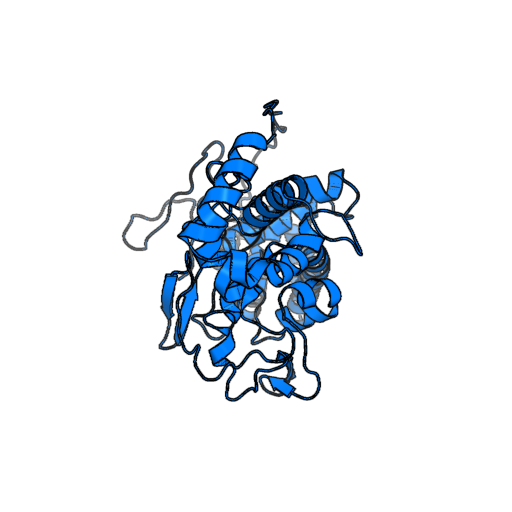RG A N 1
ATOM 2948 C CA . ARG A 1 362 ? -4.032 3.382 25.676 1.00 85.44 362 ARG A CA 1
ATOM 2949 C C . ARG A 1 362 ? -4.773 4.716 25.711 1.00 85.44 362 ARG A C 1
ATOM 2951 O O . ARG A 1 362 ? -5.442 5.007 26.692 1.00 85.44 362 ARG A O 1
ATOM 2958 N N . CYS A 1 363 ? -4.693 5.490 24.633 1.00 85.56 363 CYS A N 1
ATOM 2959 C CA . CYS A 1 363 ? -5.387 6.764 24.549 1.00 85.56 363 CYS A CA 1
ATOM 2960 C C . CYS A 1 363 ? -6.906 6.576 24.651 1.00 85.56 363 CYS A C 1
ATOM 2962 O O . CYS A 1 363 ? -7.535 7.226 25.474 1.00 85.56 363 CYS A O 1
ATOM 2964 N N . VAL A 1 364 ? -7.490 5.624 23.909 1.00 86.06 364 VAL A N 1
ATOM 2965 C CA . VAL A 1 364 ? -8.923 5.297 24.038 1.00 86.06 364 VAL A CA 1
ATOM 2966 C C . VAL A 1 364 ? -9.287 4.937 25.482 1.00 86.06 364 VAL A C 1
ATOM 2968 O O . VAL A 1 364 ? -10.274 5.456 25.997 1.00 86.06 364 VAL A O 1
ATOM 2971 N N . PHE A 1 365 ? -8.489 4.097 26.147 1.00 87.88 365 PHE A N 1
ATOM 2972 C CA . PHE A 1 365 ? -8.719 3.728 27.546 1.00 87.88 365 PHE A CA 1
ATOM 2973 C C . PHE A 1 365 ? -8.733 4.948 28.473 1.00 87.88 365 PHE A C 1
ATOM 2975 O O . PHE A 1 365 ? -9.658 5.104 29.265 1.00 87.88 365 PHE A O 1
ATOM 2982 N N . GLU A 1 366 ? -7.728 5.818 28.355 1.00 85.88 366 GLU A N 1
ATOM 2983 C CA . GLU A 1 366 ? -7.608 7.030 29.168 1.00 85.88 366 GLU A CA 1
ATOM 2984 C C . GLU A 1 366 ? -8.816 7.951 28.945 1.00 85.88 366 GLU A C 1
ATOM 2986 O O . GLU A 1 366 ? -9.511 8.269 29.905 1.00 85.88 366 GLU A O 1
ATOM 2991 N N . VAL A 1 367 ? -9.149 8.295 27.692 1.00 81.12 367 VAL A N 1
ATOM 2992 C CA . VAL A 1 367 ? -10.274 9.201 27.383 1.00 81.12 367 VAL A CA 1
ATOM 2993 C C . VAL A 1 367 ? -11.607 8.661 27.895 1.00 81.12 367 VAL A C 1
ATOM 2995 O O . VAL A 1 367 ? -12.433 9.420 28.397 1.00 81.12 367 VAL A O 1
ATOM 2998 N N . MET A 1 368 ? -11.847 7.355 27.773 1.00 87.69 368 MET A N 1
ATOM 2999 C CA . MET A 1 368 ? -13.131 6.768 28.160 1.00 87.69 368 MET A CA 1
ATOM 3000 C C . MET A 1 368 ? -13.320 6.650 29.676 1.00 87.69 368 MET A C 1
ATOM 3002 O O . MET A 1 368 ? -14.471 6.551 30.115 1.00 87.69 368 MET A O 1
ATOM 3006 N N . ASN A 1 369 ? -12.232 6.681 30.450 1.00 83.50 369 ASN A N 1
ATOM 3007 C CA . ASN A 1 369 ? -12.239 6.563 31.909 1.00 83.50 369 ASN A CA 1
ATOM 3008 C C . ASN A 1 369 ? -12.063 7.897 32.645 1.00 83.50 369 ASN A C 1
ATOM 3010 O O . ASN A 1 369 ? -12.161 7.916 33.870 1.00 83.50 369 ASN A O 1
ATOM 3014 N N . LEU A 1 370 ? -11.828 9.010 31.942 1.00 77.38 370 LEU A N 1
ATOM 3015 C CA . LEU A 1 370 ? -11.819 10.316 32.598 1.00 77.38 370 LEU A CA 1
ATOM 3016 C C . LEU A 1 370 ? -13.208 10.642 33.180 1.00 77.38 370 LEU A C 1
ATOM 3018 O O . LEU A 1 370 ? -14.226 10.368 32.527 1.00 77.38 370 LEU A O 1
ATOM 3022 N N . PRO A 1 371 ? -13.272 11.251 34.382 1.00 70.06 371 PRO A N 1
ATOM 3023 C CA . PRO A 1 371 ? -14.513 11.806 34.906 1.00 70.06 371 PRO A CA 1
ATOM 3024 C C . PRO A 1 371 ? -15.067 12.806 33.892 1.00 70.06 371 PRO A C 1
ATOM 3026 O O . PRO A 1 371 ? -14.316 13.626 33.362 1.00 70.06 371 PRO A O 1
ATOM 3029 N N . ARG A 1 372 ? -16.373 12.754 33.606 1.00 61.06 372 ARG A N 1
ATOM 3030 C CA . ARG A 1 372 ? -17.003 13.819 32.821 1.00 61.06 372 ARG A CA 1
ATOM 3031 C C . ARG A 1 372 ? -16.918 15.094 33.655 1.00 61.06 372 ARG A C 1
ATOM 3033 O O . ARG A 1 372 ? -17.627 15.209 34.649 1.00 61.06 372 ARG A O 1
ATOM 3040 N N . THR A 1 373 ? -16.037 16.014 33.279 1.00 55.22 373 THR A N 1
ATOM 3041 C CA . THR A 1 373 ? -16.116 17.394 33.757 1.00 55.22 373 THR A CA 1
ATOM 3042 C C . THR A 1 373 ? -17.443 17.946 33.252 1.00 55.22 373 THR A C 1
ATOM 3044 O O . THR A 1 373 ? -17.650 17.981 32.035 1.00 55.22 373 THR A O 1
ATOM 3047 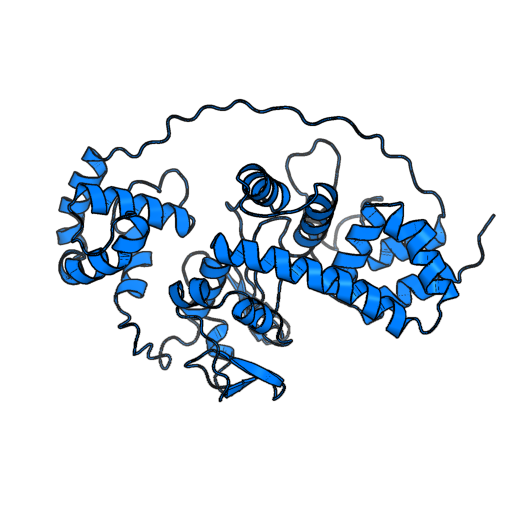N N . GLN A 1 374 ? -18.356 18.222 34.185 1.00 39.22 374 GLN A N 1
ATOM 3048 C CA . GLN A 1 374 ? -19.671 18.799 33.906 1.00 39.22 374 GLN A CA 1
ATOM 3049 C C . GLN A 1 374 ? -19.544 20.198 33.311 1.00 39.22 374 GLN A C 1
ATOM 3051 O O . GLN A 1 374 ? -18.601 20.921 33.713 1.00 39.22 374 GLN A O 1
#

pLDDT: mean 79.61, std 22.45, range [21.61, 98.62]

Foldseek 3Di:
DFWWWFDDPPDPDTDTDDPPDDDDPRTDDLLVVLVVCLVPVDDDDDDDDDDDDDDDDDPDDAPLVVQLVQQVVQCPVVVCVVLQVLLQVLLCVQLPDPPDGDDSSSQLSSLLSVCVLLQPDPVPSRSHCHPVSCLVVVVVSPDPLPDPPLPPFPAAADPQWDWDADPNFTFIKHAPPNADFQLVVVVVCVVVVVDDDDNLLSLLLQLLLCRVRVRGQWIWDCRDQLNIFMGSLRQGVQVQRVVVLCVLPVVLLVSLSWDWAQVADAVNPYTDTPPAHNVRSNSCRGDSNRSSRHSSSSDPVSSNSVSVSLVVLLVVLLVLLCVLLVDVVLSCCCVVVPCVPDSVSVSSLSSCCSPPSNSSSVSSNSSSPRDPPD

Mean predicted aligned error: 14.64 Å

Solvent-accessible surface area (backbone atoms only — not comparable to full-atom values): 21501 Å² total; per-residue (Å²): 132,89,71,56,74,60,90,60,91,94,62,96,70,80,58,82,75,57,97,88,55,88,80,62,96,77,67,73,47,56,71,56,40,52,53,42,52,56,72,62,76,70,84,78,90,77,86,88,82,83,89,83,86,82,92,77,89,73,91,85,72,66,61,57,70,60,13,38,54,48,30,67,51,28,28,65,76,73,50,51,56,85,42,44,70,49,50,42,64,67,32,32,79,48,54,81,58,75,100,70,84,66,51,63,67,47,42,21,51,7,42,22,47,43,33,51,72,76,63,46,56,77,95,62,40,44,16,47,61,39,74,72,46,36,70,63,47,50,71,66,61,71,48,57,94,90,57,78,76,74,86,80,51,79,74,44,77,48,93,83,46,42,81,45,72,42,98,87,32,68,21,30,34,31,76,34,82,93,56,57,39,35,47,64,48,50,51,52,36,36,76,69,67,76,46,94,74,51,73,69,57,38,52,38,51,27,50,25,5,40,64,60,29,76,20,14,44,21,28,35,40,16,22,55,86,37,42,36,27,34,25,27,81,45,37,21,49,66,80,32,46,41,52,54,48,40,68,74,52,47,70,68,36,49,80,48,73,46,47,77,23,83,90,40,51,37,92,82,78,28,64,19,48,56,97,45,54,63,94,47,49,71,56,51,21,19,32,68,44,39,50,27,53,48,54,42,41,70,34,67,72,47,45,54,43,43,53,59,49,48,56,52,49,58,51,47,52,54,54,50,37,47,66,69,61,76,39,69,67,58,44,48,53,44,42,68,70,37,44,72,71,31,70,65,57,34,20,38,50,52,42,37,34,76,77,36,49,69,61,42,37,50,47,53,55,52,44,67,66,52,79,81,81,126

Sequence (374 aa):
MLHFEIYREGVTKNEKYFSKNKRPENLLNPSVYLLNLSKYGKIGNLNLMTPRNPNFQSNNGIDLNRAIMLNRKYQNEIGWNLFYDRINAFLLPFSGLTNVSLNEENIARAVSNWQKSVGFSERNIDGVIGPDTWKIMFPLLKIPINRIDTSNQSQQVPVGFGRTVYRGISGLKKSGKGLPRVDDYLTRLAKSGKITITNDEIDLLQRIANVETSGLITSFNSYDRGVVSIGFMQFTLHVGKIQEWIKLNPLPWRKYGIELDTSNRYFDYFDGIKGVSFRDINKLRWGIWATSFFNASTDEEIIISQVALAKKYLQRHIIGLKSRLKNDSVYNKFIENYYKKDKYVRGLFQASYNNHPAKSARCVFEVMNLPRTQ

Secondary structure (DSSP, 8-state):
----BPP-TT-SSPPBP-TTSPPPTT---HHHHHHHHHHH---------PPPP----------HHHHHHHHHHHHHHT-GGGGHHHHHHHHHHHHT--SSPPPHHHHHHHHHHHHHHTT--GGG-SS---HHHHHHHHHHHT--TT----SS-TT---TTPEEEEETTEEEEEE--BTBPBHHHHHHHHHHTTS----HHHHHHHHHHHHHHHTTBS--EE-SSTTS-EETTTTEETTTTHHHHHHHHSHHHHHTTT--EEEEEEETTTEEEETTB-GGGGGGGGSHHHHHHHHHHTT-HHHHHHHHHHHHHHHHHHHHHHHHHH--HHHHHHHIIIIITT-HHHHHHHHHHHHH-HHHHHHHHHHHHHS----